Protein AF-0000000081784922 (afdb_homodimer)

Radius of gyration: 28.02 Å; Cα contacts (8 Å, |Δi|>4): 879; chains: 2; bounding box: 62×76×69 Å

pLDDT: mean 91.61, std 14.39, range [34.59, 98.8]

Organism: Acanthaster planci (NCBI:txid133434)

Sequence (658 aa):
MGIIDQVRMLHEEGLFSNVAILASLVKTASEQNSELLTGPEKYQLQVYYADALFEMQEYKSAEVIYRKALQVKKVLNKSKAKASQPPPPATSNDGLPSELNVRYRIYECNYHQKNYREAIAVLESIPAKQRKPKVNMALAKLYQRIGNERPAVTCFKEVLKQCPLALEAVLGLLSLGVKGTEVAALTINSLPNTNNLEWLTFWLKGHAYNASKDYAKAVSTFKSLESGSVLRENSIVLCCLAENHFLAGDLANAALVYKRVHSLDMLCLRGMDIYAYLLAHEKQKEELMSLASKLMAVTEQRAEPWIAMGYYYSNIPSRASRAVYFAQKMGIIDQVRMLHEEGLFSNVAILASLVKTASEQNSELLTGPEKYQLQVYYADALFEMQEYKSAEVIYRKALQVKKVLNKSKAKASQPPPPATSNDGLPSELNVRYRIYECNYHQKNYREAIAVLESIPAKQRKPKVNMALAKLYQRIGNERPAVTCFKEVLKQCPLALEAVLGLLSLGVKGTEVAALTINSLPNTNNLEWLTFWLKGHAYNASKDYAKAVSTFKSLESGSVLRENSIVLCCLAENHFLAGDLANAALVYKRVHSLDMLCLRGMDIYAYLLAHEKQKEELMSLASKLMAVTEQRAEPWIAMGYYYSNIPSRASRAVYFAQK

Structure (mmCIF, N/CA/C/O backbone):
data_AF-0000000081784922-model_v1
#
loop_
_entity.id
_entity.type
_entity.pdbx_description
1 polymer 'Anaphase-promoting complex subunit 7-like'
#
loop_
_atom_site.group_PDB
_atom_site.id
_atom_site.type_symbol
_atom_site.label_atom_id
_atom_site.label_alt_id
_atom_site.label_comp_id
_atom_site.label_asym_id
_atom_site.label_entity_id
_atom_site.label_seq_id
_atom_site.pdbx_PDB_ins_code
_atom_site.Cartn_x
_atom_site.Cartn_y
_atom_site.Cartn_z
_atom_site.occupancy
_atom_site.B_iso_or_equiv
_atom_site.auth_seq_id
_atom_site.auth_comp_id
_atom_site.auth_asym_id
_atom_site.auth_atom_id
_atom_site.pdbx_PDB_model_num
ATOM 1 N N . MET A 1 1 ? 8.468 11.248 28.074 1 73.01 1 MET A N 1
ATOM 2 C CA . MET A 1 1 ? 8.628 10.754 26.709 1 73.01 1 MET A CA 1
ATOM 3 C C . MET A 1 1 ? 9.03 11.882 25.765 1 73.01 1 MET A C 1
ATOM 5 O O . MET A 1 1 ? 8.453 12.97 25.811 1 73.01 1 MET A O 1
ATOM 9 N N . GLY A 1 2 ? 10.126 11.705 25.115 1 85.31 2 GLY A N 1
ATOM 10 C CA . GLY A 1 2 ? 10.604 12.726 24.197 1 85.31 2 GLY A CA 1
ATOM 11 C C . GLY A 1 2 ? 9.79 12.808 22.919 1 85.31 2 GLY A C 1
ATOM 12 O O . GLY A 1 2 ? 8.847 12.038 22.727 1 85.31 2 GLY A O 1
ATOM 13 N N . ILE A 1 3 ? 9.982 13.772 22.189 1 91.11 3 ILE A N 1
ATOM 14 C CA . ILE A 1 3 ? 9.215 14.037 20.977 1 91.11 3 ILE A CA 1
ATOM 15 C C . ILE A 1 3 ? 9.357 12.864 20.01 1 91.11 3 ILE A C 1
ATOM 17 O O . ILE A 1 3 ? 8.408 12.517 19.302 1 91.11 3 ILE A O 1
ATOM 21 N N . ILE A 1 4 ? 10.48 12.178 20.034 1 92.98 4 ILE A N 1
ATOM 22 C CA . ILE A 1 4 ? 10.721 11.058 19.131 1 92.98 4 ILE A CA 1
ATOM 23 C C . ILE A 1 4 ? 9.852 9.87 19.538 1 92.98 4 ILE A C 1
ATOM 25 O O . ILE A 1 4 ? 9.394 9.107 18.684 1 92.98 4 ILE A O 1
ATOM 29 N N . ASP A 1 5 ? 9.632 9.757 20.779 1 93.03 5 ASP A N 1
ATOM 30 C CA . ASP A 1 5 ? 8.759 8.693 21.264 1 93.03 5 ASP A CA 1
ATOM 31 C C . ASP A 1 5 ? 7.326 8.892 20.776 1 93.03 5 ASP A C 1
ATOM 33 O O . ASP A 1 5 ? 6.621 7.922 20.491 1 93.03 5 ASP A O 1
ATOM 37 N N . GLN A 1 6 ? 6.939 10.128 20.717 1 93.43 6 GLN A N 1
ATOM 38 C CA . GLN A 1 6 ? 5.603 10.438 20.221 1 93.43 6 GLN A CA 1
ATOM 39 C C . GLN A 1 6 ? 5.476 10.109 18.736 1 93.43 6 GLN A C 1
ATOM 41 O O . GLN A 1 6 ? 4.456 9.574 18.299 1 93.43 6 GLN A O 1
ATOM 46 N N . VAL A 1 7 ? 6.498 10.436 17.991 1 96.56 7 VAL A N 1
ATOM 47 C CA . VAL A 1 7 ? 6.518 10.118 16.567 1 96.56 7 VAL A CA 1
ATOM 48 C C . VAL A 1 7 ? 6.485 8.603 16.376 1 96.56 7 VAL A C 1
ATOM 50 O O . VAL A 1 7 ? 5.755 8.095 15.521 1 96.56 7 VAL A O 1
ATOM 53 N N . ARG A 1 8 ? 7.254 7.96 17.175 1 96.27 8 ARG A N 1
ATOM 54 C CA . ARG A 1 8 ? 7.314 6.503 17.117 1 96.27 8 ARG A CA 1
ATOM 55 C C . ARG A 1 8 ? 5.955 5.886 17.429 1 96.27 8 ARG A C 1
ATOM 57 O O . ARG A 1 8 ? 5.528 4.941 16.762 1 96.27 8 ARG A O 1
ATOM 64 N N . MET A 1 9 ? 5.337 6.423 18.393 1 95.95 9 MET A N 1
ATOM 65 C CA . MET A 1 9 ? 4.024 5.923 18.789 1 95.95 9 MET A CA 1
ATOM 66 C C . MET A 1 9 ? 3.018 6.075 17.653 1 95.95 9 MET A C 1
ATOM 68 O O . MET A 1 9 ? 2.258 5.15 17.363 1 95.95 9 MET A O 1
ATOM 72 N N . LEU A 1 10 ? 2.974 7.24 17.042 1 98.15 10 LEU A N 1
ATOM 73 C CA . LEU A 1 10 ? 2.085 7.478 15.91 1 98.15 10 LEU A CA 1
ATOM 74 C C . LEU A 1 10 ? 2.385 6.51 14.771 1 98.15 10 LEU A C 1
ATOM 76 O O . LEU A 1 10 ? 1.465 5.979 14.144 1 98.15 10 LEU A O 1
ATOM 80 N N . HIS A 1 11 ? 3.657 6.3 14.557 1 97.95 11 HIS A N 1
ATOM 81 C CA . HIS A 1 11 ? 4.095 5.386 13.509 1 97.95 11 HIS A CA 1
ATOM 82 C C . HIS A 1 11 ? 3.638 3.96 13.796 1 97.95 11 HIS A C 1
ATOM 84 O O . HIS A 1 11 ? 3.148 3.268 12.9 1 97.95 11 HIS A O 1
ATOM 90 N N . GLU A 1 12 ? 3.77 3.587 15.004 1 96.51 12 GLU A N 1
ATOM 91 C CA . GLU A 1 12 ? 3.4 2.237 15.418 1 96.51 12 GLU A CA 1
ATOM 92 C C . GLU A 1 12 ? 1.891 2.026 15.328 1 96.51 12 GLU A C 1
ATOM 94 O O . GLU A 1 12 ? 1.43 0.921 15.034 1 96.51 12 GLU A O 1
ATOM 99 N N . GLU A 1 13 ? 1.153 3.1 15.493 1 96.68 13 GLU A N 1
ATOM 100 C CA . GLU A 1 13 ? -0.304 3.018 15.449 1 96.68 13 GLU A CA 1
ATOM 101 C C . GLU A 1 13 ? -0.822 3.172 14.022 1 96.68 13 GLU A C 1
ATOM 103 O O . GLU A 1 13 ? -2.03 3.111 13.784 1 96.68 13 GLU A O 1
ATOM 108 N N . GLY A 1 14 ? 0.004 3.392 13.099 1 96.71 14 GLY A N 1
ATOM 109 C CA . GLY A 1 14 ? -0.378 3.482 11.698 1 96.71 14 GLY A CA 1
ATOM 110 C C . GLY A 1 14 ? -1.003 4.816 11.335 1 96.71 14 GLY A C 1
ATOM 111 O O . GLY A 1 14 ? -1.747 4.913 10.357 1 96.71 14 GLY A O 1
ATOM 112 N N . LEU A 1 15 ? -0.791 5.819 12.147 1 98.37 15 LEU A N 1
ATOM 113 C CA . LEU A 1 15 ? -1.325 7.151 11.886 1 98.37 15 LEU A CA 1
ATOM 114 C C . LEU A 1 15 ? -0.355 7.969 11.04 1 98.37 15 LEU A C 1
ATOM 116 O O . LEU A 1 15 ? 0.119 9.022 11.473 1 98.37 15 LEU A O 1
ATOM 120 N N . PHE A 1 16 ? -0.192 7.593 9.826 1 98.3 16 PHE A N 1
ATOM 121 C CA . PHE A 1 16 ? 0.905 8.056 8.984 1 98.3 16 PHE A CA 1
ATOM 122 C C . PHE A 1 16 ? 0.695 9.509 8.573 1 98.3 16 PHE A C 1
ATOM 124 O O . PHE A 1 16 ? 1.657 10.269 8.448 1 98.3 16 PHE A O 1
ATOM 131 N N . SER A 1 17 ? -0.504 9.908 8.344 1 97.7 17 SER A N 1
ATOM 132 C CA . SER A 1 17 ? -0.736 11.31 8.012 1 97.7 17 SER A CA 1
ATOM 133 C C . SER A 1 17 ? -0.348 12.223 9.17 1 97.7 17 SER A C 1
ATOM 135 O O . SER A 1 17 ? 0.156 13.328 8.955 1 97.7 17 SER A O 1
ATOM 137 N N . ASN A 1 18 ? -0.588 11.726 10.363 1 98.63 18 ASN A N 1
ATOM 138 C CA . ASN A 1 18 ? -0.173 12.465 11.551 1 98.63 18 ASN A CA 1
ATOM 139 C C . ASN A 1 18 ? 1.346 12.488 11.695 1 98.63 18 ASN A C 1
ATOM 141 O O . ASN A 1 18 ? 1.924 13.519 12.044 1 98.63 18 ASN A O 1
ATOM 145 N N . VAL A 1 19 ? 1.935 11.383 11.399 1 98.69 19 VAL A N 1
ATOM 146 C CA . VAL A 1 19 ? 3.391 11.295 11.444 1 98.69 19 VAL A CA 1
ATOM 147 C C . VAL A 1 19 ? 4 12.293 10.462 1 98.69 19 VAL A C 1
ATOM 149 O O . VAL A 1 19 ? 4.963 12.99 10.791 1 98.69 19 VAL A O 1
ATOM 152 N N . ALA A 1 20 ? 3.427 12.352 9.286 1 98.36 20 ALA A N 1
ATOM 153 C CA . ALA A 1 20 ? 3.968 13.219 8.243 1 98.36 20 ALA A CA 1
ATOM 154 C C . ALA A 1 20 ? 3.983 14.677 8.694 1 98.36 20 ALA A C 1
ATOM 156 O O . ALA A 1 20 ? 4.976 15.382 8.503 1 98.36 20 ALA A O 1
ATOM 157 N N . ILE A 1 21 ? 2.943 15.12 9.311 1 98.13 21 ILE A N 1
ATOM 158 C CA . ILE A 1 21 ? 2.855 16.504 9.762 1 98.13 21 ILE A CA 1
ATOM 159 C C . ILE A 1 21 ? 3.853 16.744 10.893 1 98.13 21 ILE A C 1
ATOM 161 O O . ILE A 1 21 ? 4.694 17.642 10.808 1 98.13 21 ILE A O 1
ATOM 165 N N . LEU A 1 22 ? 3.792 15.919 11.87 1 97.83 22 LEU A N 1
ATOM 166 C CA . LEU A 1 22 ? 4.611 16.117 13.061 1 97.83 22 LEU A CA 1
ATOM 167 C C . LEU A 1 22 ? 6.094 15.991 12.727 1 97.83 22 LEU A C 1
ATOM 169 O O . LEU A 1 22 ? 6.907 16.803 13.176 1 97.83 22 LEU A O 1
ATOM 173 N N . ALA A 1 23 ? 6.363 14.987 11.982 1 98.23 23 ALA A N 1
ATOM 174 C CA . ALA A 1 23 ? 7.766 14.738 11.664 1 98.23 23 ALA A CA 1
ATOM 175 C C . ALA A 1 23 ? 8.346 15.869 10.819 1 98.23 23 ALA A C 1
ATOM 177 O O . ALA A 1 23 ? 9.519 16.221 10.964 1 98.23 23 ALA A O 1
ATOM 178 N N . SER A 1 24 ? 7.585 16.395 9.945 1 97.56 24 SER A N 1
ATOM 179 C CA . SER A 1 24 ? 8.035 17.531 9.147 1 97.56 24 SER A CA 1
ATOM 180 C C . SER A 1 24 ? 8.373 18.727 10.03 1 97.56 24 SER A C 1
ATOM 182 O O . SER A 1 24 ? 9.406 19.373 9.842 1 97.56 24 SER A O 1
ATOM 184 N N . LEU A 1 25 ? 7.57 19.007 10.964 1 97.36 25 LEU A N 1
ATOM 185 C CA . LEU A 1 25 ? 7.774 20.129 11.874 1 97.36 25 LEU A CA 1
ATOM 186 C C . LEU A 1 25 ? 8.985 19.889 12.769 1 97.36 25 LEU A C 1
ATOM 188 O O . LEU A 1 25 ? 9.829 20.775 12.929 1 97.36 25 LEU A O 1
ATOM 192 N N . VAL A 1 26 ? 9.066 18.711 13.269 1 96.79 26 VAL A N 1
ATOM 193 C CA . VAL A 1 26 ? 10.152 18.368 14.181 1 96.79 26 VAL A CA 1
ATOM 194 C C . VAL A 1 26 ? 11.48 18.365 13.426 1 96.79 26 VAL A C 1
ATOM 196 O O . VAL A 1 26 ? 12.515 18.746 13.977 1 96.79 26 VAL A O 1
ATOM 199 N N . LYS A 1 27 ? 11.408 17.871 12.248 1 96.75 27 LYS A N 1
ATOM 200 C CA . LYS A 1 27 ? 12.616 17.883 11.428 1 96.75 27 LYS A CA 1
ATOM 201 C C . LYS A 1 27 ? 13.169 19.298 11.284 1 96.75 27 LYS A C 1
ATOM 203 O O . LYS A 1 27 ? 14.362 19.528 11.491 1 96.75 27 LYS A O 1
ATOM 208 N N . THR A 1 28 ? 12.325 20.236 10.925 1 96.49 28 THR A N 1
ATOM 209 C CA . THR A 1 28 ? 12.733 21.629 10.784 1 96.49 28 THR A CA 1
ATOM 210 C C . THR A 1 28 ? 13.243 22.18 12.112 1 96.49 28 THR A C 1
ATOM 212 O O . THR A 1 28 ? 14.278 22.849 12.156 1 96.49 28 THR A O 1
ATOM 215 N N . ALA A 1 29 ? 12.53 21.87 13.164 1 95.46 29 ALA A N 1
ATOM 216 C CA . ALA A 1 29 ? 12.933 22.326 14.491 1 95.46 29 ALA A CA 1
ATOM 217 C C . ALA A 1 29 ? 14.323 21.809 14.85 1 95.46 29 ALA A C 1
ATOM 219 O O . ALA A 1 29 ? 15.131 22.535 15.435 1 95.46 29 ALA A O 1
ATOM 220 N N . SER A 1 30 ? 14.583 20.562 14.526 1 94.75 30 SER A N 1
ATOM 221 C CA . SER A 1 30 ? 15.856 19.931 14.858 1 94.75 30 SER A CA 1
ATOM 222 C C . SER A 1 30 ? 16.997 20.52 14.035 1 94.75 30 SER A C 1
ATOM 224 O O . SER A 1 30 ? 18.147 20.533 14.478 1 94.75 30 SER A O 1
ATOM 226 N N . GLU A 1 31 ? 16.7 20.941 12.878 1 93.9 31 GLU A N 1
ATOM 227 C CA . GLU A 1 31 ? 17.71 21.562 12.026 1 93.9 31 GLU A CA 1
ATOM 228 C C . GLU A 1 31 ? 18.088 22.948 12.538 1 93.9 31 GLU A C 1
ATOM 230 O O . GLU A 1 31 ? 19.226 23.39 12.368 1 93.9 31 GLU A O 1
ATOM 235 N N . GLN A 1 32 ? 17.106 23.616 13.151 1 92.41 32 GLN A N 1
ATOM 236 C CA . GLN A 1 32 ? 17.332 24.96 13.673 1 92.41 32 GLN A CA 1
ATOM 23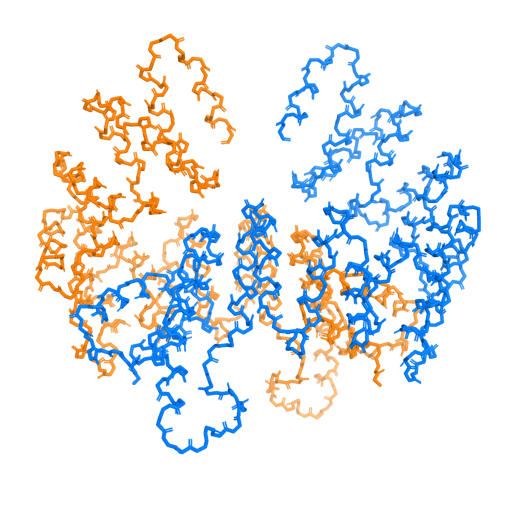7 C C . GLN A 1 32 ? 17.891 24.912 15.092 1 92.41 32 GLN A C 1
ATOM 239 O O . GLN A 1 32 ? 18.524 25.866 15.549 1 92.41 32 GLN A O 1
ATOM 244 N N . ASN A 1 33 ? 17.599 23.808 15.749 1 90.64 33 ASN A N 1
ATOM 245 C CA . ASN A 1 33 ? 18.118 23.537 17.085 1 90.64 33 ASN A CA 1
ATOM 246 C C . ASN A 1 33 ? 18.839 22.194 17.145 1 90.64 33 ASN A C 1
ATOM 248 O O . ASN A 1 33 ? 18.225 21.169 17.448 1 90.64 33 ASN A O 1
ATOM 252 N N . SER A 1 34 ? 20.142 22.178 17.091 1 88.53 34 SER A N 1
ATOM 253 C CA . SER A 1 34 ? 20.949 20.971 16.939 1 88.53 34 SER A CA 1
ATOM 254 C C . SER A 1 34 ? 20.878 20.098 18.188 1 88.53 34 SER A C 1
ATOM 256 O O . SER A 1 34 ? 21.19 18.907 18.137 1 88.53 34 SER A O 1
ATOM 258 N N . GLU A 1 35 ? 20.445 20.662 19.259 1 90.54 35 GLU A N 1
ATOM 259 C CA . GLU A 1 35 ? 20.443 19.913 20.513 1 90.54 35 GLU A CA 1
ATOM 260 C C . GLU A 1 35 ? 19.101 19.224 20.743 1 90.54 35 GLU A C 1
ATOM 262 O O . GLU A 1 35 ? 18.962 18.416 21.663 1 90.54 35 GLU A O 1
ATOM 267 N N . LEU A 1 36 ? 18.225 19.494 19.878 1 91.75 36 LEU A N 1
ATOM 268 C CA . LEU A 1 36 ? 16.88 18.965 20.076 1 91.75 36 LEU A CA 1
ATOM 269 C C . LEU A 1 36 ? 16.874 17.443 19.975 1 91.75 36 LEU A C 1
ATOM 271 O O . LEU A 1 36 ? 16.207 16.768 20.762 1 91.75 36 LEU A O 1
ATOM 275 N N . LEU A 1 37 ? 17.623 16.936 18.962 1 94.6 37 LEU A N 1
ATOM 276 C CA . LEU A 1 37 ? 17.646 15.495 18.738 1 94.6 37 LEU A CA 1
ATOM 277 C C . LEU A 1 37 ? 19.079 14.982 18.646 1 94.6 37 LEU A C 1
ATOM 279 O O . LEU A 1 37 ? 19.952 15.66 18.098 1 94.6 37 LEU A O 1
ATOM 283 N N . THR A 1 38 ? 19.246 13.817 19.159 1 93.99 38 THR A N 1
ATOM 284 C CA . THR A 1 38 ? 20.53 13.145 18.991 1 93.99 38 THR A CA 1
ATOM 285 C C . THR A 1 38 ? 20.658 12.567 17.585 1 93.99 38 THR A C 1
ATOM 287 O O . THR A 1 38 ? 19.682 12.529 16.832 1 93.99 38 THR A O 1
ATOM 290 N N . GLY A 1 39 ? 21.826 12.171 17.225 1 93.56 39 GLY A N 1
ATOM 291 C CA . GLY A 1 39 ? 22.074 11.563 15.927 1 93.56 39 GLY A CA 1
ATOM 292 C C . GLY A 1 39 ? 21.136 10.412 15.619 1 93.56 39 GLY A C 1
ATOM 293 O O . GLY A 1 39 ? 20.41 10.445 14.623 1 93.56 39 GLY A O 1
ATOM 294 N N . PRO A 1 40 ? 21.123 9.436 16.534 1 94.98 40 PRO A N 1
ATOM 295 C CA . PRO A 1 40 ? 20.22 8.301 16.33 1 94.98 40 PRO A CA 1
ATOM 296 C C . PRO A 1 40 ? 18.754 8.72 16.246 1 94.98 40 PRO A C 1
ATOM 298 O O . PRO A 1 40 ? 17.988 8.146 15.468 1 94.98 40 PRO A O 1
ATOM 301 N N . GLU A 1 41 ? 18.397 9.72 16.965 1 95.87 41 GLU A N 1
ATOM 302 C CA . GLU A 1 41 ? 17.017 10.197 16.942 1 95.87 41 GLU A CA 1
ATOM 303 C C . GLU A 1 41 ? 16.689 10.874 15.615 1 95.87 41 GLU A C 1
ATOM 305 O O . GLU A 1 41 ? 15.566 10.765 15.117 1 95.87 41 GLU A O 1
ATOM 310 N N . LYS A 1 42 ? 17.632 11.572 15.116 1 96.67 42 LYS A N 1
ATOM 311 C CA . LYS A 1 42 ? 17.447 12.2 13.811 1 96.67 42 LYS A CA 1
ATOM 312 C C . LYS A 1 42 ? 17.231 11.152 12.722 1 96.67 42 LYS A C 1
ATOM 314 O O . LYS A 1 42 ? 16.363 11.312 11.862 1 96.67 42 LYS A O 1
ATOM 319 N N . TYR A 1 43 ? 18.035 10.085 12.864 1 97.4 43 TYR A N 1
ATOM 320 C CA . TYR A 1 43 ? 17.89 8.98 11.923 1 97.4 43 TYR A CA 1
ATOM 321 C C . TYR A 1 43 ? 16.503 8.356 12.024 1 97.4 43 TYR A C 1
ATOM 323 O O . TYR A 1 43 ? 15.827 8.164 11.011 1 97.4 43 TYR A O 1
ATOM 331 N N . GLN A 1 44 ? 16.035 8.169 13.164 1 97.73 44 GLN A N 1
ATOM 332 C CA . GLN A 1 44 ? 14.721 7.584 13.406 1 97.73 44 GLN A CA 1
ATOM 333 C C . GLN A 1 44 ? 13.611 8.486 12.872 1 97.73 44 GLN A C 1
ATOM 335 O O . GLN A 1 44 ? 12.678 8.012 12.222 1 97.73 44 GLN A O 1
ATOM 340 N N . LEU A 1 45 ? 13.743 9.701 13.139 1 98.12 45 LEU A N 1
ATOM 341 C CA . LEU A 1 45 ? 12.744 10.671 12.707 1 98.12 45 LEU A CA 1
ATOM 342 C C . LEU A 1 45 ? 12.606 10.67 11.188 1 98.12 45 LEU A C 1
ATOM 344 O O . LEU A 1 45 ? 11.491 10.648 10.662 1 98.12 45 LEU A O 1
ATOM 348 N N . GLN A 1 46 ? 13.709 10.681 10.515 1 98.43 46 GLN A N 1
ATOM 349 C CA . GLN A 1 46 ? 13.696 10.741 9.057 1 98.43 46 GLN A CA 1
ATOM 350 C C . GLN A 1 46 ? 13.103 9.468 8.46 1 98.43 46 GLN A C 1
ATOM 352 O O . GLN A 1 46 ? 12.365 9.524 7.474 1 98.43 46 GLN A O 1
ATOM 357 N N . VAL A 1 47 ? 13.381 8.347 9.093 1 98.74 47 VAL A N 1
ATOM 358 C CA . VAL A 1 47 ? 12.847 7.087 8.587 1 98.74 47 VAL A CA 1
ATOM 359 C C . VAL A 1 47 ? 11.332 7.052 8.782 1 98.74 47 VAL A C 1
ATOM 361 O O . VAL A 1 47 ? 10.59 6.691 7.866 1 98.74 47 VAL A O 1
ATOM 364 N N . TYR A 1 48 ? 10.857 7.431 9.965 1 98.62 48 TYR A N 1
ATOM 365 C CA . TYR A 1 48 ? 9.421 7.448 10.22 1 98.62 48 TYR A CA 1
ATOM 366 C C . TYR A 1 48 ? 8.717 8.445 9.307 1 98.62 48 TYR A C 1
ATOM 368 O O . TYR A 1 48 ? 7.612 8.183 8.826 1 98.62 48 TYR A O 1
ATOM 376 N N . TYR A 1 49 ? 9.387 9.527 9.099 1 98.66 49 TYR A N 1
ATOM 377 C CA . TYR A 1 49 ? 8.844 10.527 8.186 1 98.66 49 TYR A CA 1
ATOM 378 C C . TYR A 1 49 ? 8.721 9.967 6.774 1 98.66 49 TYR A C 1
ATOM 380 O O . TYR A 1 49 ? 7.668 10.083 6.143 1 98.66 49 TYR A O 1
ATOM 388 N N . ALA A 1 50 ? 9.732 9.345 6.295 1 98.8 50 ALA A N 1
ATOM 389 C CA . ALA A 1 50 ? 9.742 8.755 4.959 1 98.8 50 ALA A CA 1
ATOM 390 C C . ALA A 1 50 ? 8.705 7.642 4.843 1 98.8 50 ALA A C 1
ATOM 392 O O . ALA A 1 50 ? 8.035 7.513 3.815 1 98.8 50 ALA A O 1
ATOM 393 N N . ASP A 1 51 ? 8.589 6.862 5.896 1 98.67 51 ASP A N 1
ATOM 394 C CA . ASP A 1 51 ? 7.563 5.824 5.917 1 98.67 51 ASP A CA 1
ATOM 395 C C . ASP A 1 51 ? 6.172 6.423 5.727 1 98.67 51 ASP A C 1
ATOM 397 O O . ASP A 1 51 ? 5.351 5.876 4.986 1 98.67 51 ASP A O 1
ATOM 401 N N . ALA A 1 52 ? 5.96 7.463 6.429 1 98.6 52 ALA A N 1
ATOM 402 C CA . ALA A 1 52 ? 4.66 8.123 6.343 1 98.6 52 ALA A CA 1
ATOM 403 C C . ALA A 1 52 ? 4.393 8.624 4.926 1 98.6 52 ALA A C 1
ATOM 405 O O . ALA A 1 52 ? 3.303 8.423 4.385 1 98.6 52 ALA A O 1
ATOM 406 N N . LEU A 1 53 ? 5.372 9.224 4.34 1 97.96 53 LEU A N 1
ATOM 407 C CA . LEU A 1 53 ? 5.243 9.725 2.976 1 97.96 53 LEU A CA 1
ATOM 408 C C . LEU A 1 53 ? 4.981 8.583 2 1 97.96 53 LEU A C 1
ATOM 410 O O . LEU A 1 53 ? 4.145 8.708 1.102 1 97.96 53 LEU A O 1
ATOM 414 N N . PHE A 1 54 ? 5.616 7.49 2.217 1 98.11 54 PHE A N 1
ATOM 415 C CA . PHE A 1 54 ? 5.444 6.32 1.363 1 98.11 54 PHE A CA 1
ATOM 416 C C . PHE A 1 54 ? 4.015 5.797 1.441 1 98.11 54 PHE A C 1
ATOM 418 O O . PHE A 1 54 ? 3.401 5.498 0.415 1 98.11 54 PHE A O 1
ATOM 425 N N . GLU A 1 55 ? 3.534 5.699 2.674 1 96.23 55 GLU A N 1
ATOM 426 C CA . GLU A 1 55 ? 2.187 5.172 2.876 1 96.23 55 GLU A CA 1
ATOM 427 C C . GLU A 1 55 ? 1.135 6.106 2.285 1 96.23 55 GLU A C 1
ATOM 429 O O . GLU A 1 55 ? 0.047 5.665 1.91 1 96.23 55 GLU A O 1
ATOM 434 N N . MET A 1 56 ? 1.486 7.332 2.209 1 94.69 56 MET A N 1
ATOM 435 C CA . MET A 1 56 ? 0.592 8.313 1.6 1 94.69 56 MET A CA 1
ATOM 436 C C . MET A 1 56 ? 0.821 8.398 0.095 1 94.69 56 MET A C 1
ATOM 438 O O . MET A 1 56 ? 0.295 9.294 -0.568 1 94.69 56 MET A O 1
ATOM 442 N N . GLN A 1 57 ? 1.706 7.581 -0.468 1 93.7 57 GLN A N 1
ATOM 443 C CA . GLN A 1 57 ? 1.975 7.398 -1.89 1 93.7 57 GLN A CA 1
ATOM 444 C C . GLN A 1 57 ? 2.743 8.585 -2.463 1 93.7 57 GLN A C 1
ATOM 446 O O . GLN A 1 57 ? 2.583 8.927 -3.636 1 93.7 57 GLN A O 1
ATOM 451 N N . GLU A 1 58 ? 3.413 9.323 -1.592 1 95.8 58 GLU A N 1
ATOM 452 C CA . GLU A 1 58 ? 4.361 10.344 -2.028 1 95.8 58 GLU A CA 1
ATOM 453 C C . GLU A 1 58 ? 5.766 9.766 -2.177 1 95.8 58 GLU A C 1
ATOM 455 O O . GLU A 1 58 ? 6.673 10.125 -1.424 1 95.8 58 GLU A O 1
ATOM 460 N N . TYR A 1 59 ? 5.926 9.033 -3.246 1 97.42 59 TYR A N 1
ATOM 461 C CA . TYR A 1 59 ? 7.094 8.172 -3.397 1 97.42 59 TYR A CA 1
ATOM 462 C C . TYR A 1 59 ? 8.351 8.996 -3.649 1 97.42 59 TYR A C 1
ATOM 464 O O . TYR A 1 59 ? 9.428 8.665 -3.149 1 97.42 59 TYR A O 1
ATOM 472 N N . LYS A 1 60 ? 8.246 10.039 -4.368 1 97.37 60 LYS A N 1
ATOM 473 C CA . LYS A 1 60 ? 9.418 10.857 -4.663 1 97.37 60 LYS A CA 1
ATOM 474 C C . LYS A 1 60 ? 9.953 11.528 -3.401 1 97.37 60 LYS A C 1
ATOM 476 O O . LYS A 1 60 ? 11.159 11.508 -3.145 1 97.37 60 LYS A O 1
ATOM 481 N N . SER A 1 61 ? 9.031 12.087 -2.687 1 97.23 61 SER A N 1
ATOM 482 C CA . SER A 1 61 ? 9.419 12.716 -1.429 1 97.23 61 SER A CA 1
ATOM 483 C C . SER A 1 61 ? 10.004 11.695 -0.459 1 97.23 61 SER A C 1
ATOM 485 O O . SER A 1 61 ? 10.999 11.97 0.215 1 97.23 61 SER A O 1
ATOM 487 N N . ALA A 1 62 ? 9.336 10.54 -0.395 1 98.49 62 ALA A N 1
ATOM 488 C CA . ALA A 1 62 ? 9.813 9.479 0.489 1 98.49 62 ALA A CA 1
ATOM 489 C C . ALA A 1 62 ? 11.238 9.067 0.132 1 98.49 62 ALA A C 1
ATOM 491 O O . ALA A 1 62 ? 12.088 8.923 1.013 1 98.49 62 ALA A O 1
ATOM 492 N N . GLU A 1 63 ? 11.516 8.883 -1.108 1 98.37 63 GLU A N 1
ATOM 493 C CA . GLU A 1 63 ? 12.833 8.47 -1.582 1 98.37 63 GLU A CA 1
ATOM 494 C C . GLU A 1 63 ? 13.914 9.449 -1.131 1 98.37 63 GLU A C 1
ATOM 496 O O . GLU A 1 63 ? 14.964 9.037 -0.636 1 98.37 63 GLU A O 1
ATOM 501 N N . VAL A 1 64 ? 13.628 10.71 -1.307 1 97.95 64 VAL A N 1
ATOM 502 C CA . VAL A 1 64 ? 14.589 11.754 -0.966 1 97.95 64 VAL A CA 1
ATOM 503 C C . VAL A 1 64 ? 14.882 11.716 0.532 1 97.95 64 VAL A C 1
ATOM 505 O O . VAL A 1 64 ? 16.041 11.8 0.946 1 97.95 64 VAL A O 1
ATOM 508 N N . ILE A 1 65 ? 13.842 11.539 1.332 1 98.6 65 ILE A N 1
ATOM 509 C CA . ILE A 1 65 ? 14.004 11.568 2.781 1 98.6 65 ILE A CA 1
ATOM 510 C C . ILE A 1 65 ? 14.72 10.301 3.245 1 98.6 65 ILE A C 1
ATOM 512 O O . ILE A 1 65 ? 15.52 10.341 4.183 1 98.6 65 ILE A O 1
ATOM 516 N N . TYR A 1 66 ? 14.395 9.125 2.62 1 98.76 66 TYR A N 1
ATOM 517 C CA . TYR A 1 66 ? 15.123 7.903 2.942 1 98.76 66 TYR A CA 1
ATOM 518 C C . TYR A 1 66 ? 16.615 8.072 2.683 1 98.76 66 TYR A C 1
ATOM 520 O O . TYR A 1 66 ? 17.444 7.632 3.483 1 98.76 66 TYR A O 1
ATOM 528 N N . ARG A 1 67 ? 16.956 8.661 1.599 1 98.41 67 ARG A N 1
ATOM 529 C CA . ARG A 1 67 ? 18.358 8.86 1.247 1 98.41 67 ARG A CA 1
ATOM 530 C C . ARG A 1 67 ? 19.05 9.776 2.251 1 98.41 67 ARG A C 1
ATOM 532 O O . ARG A 1 67 ? 20.2 9.538 2.626 1 98.41 67 ARG A O 1
ATOM 539 N N . LYS A 1 68 ? 18.357 10.788 2.622 1 97.94 68 LYS A N 1
ATOM 540 C CA . LYS A 1 68 ? 18.904 11.667 3.651 1 97.94 68 LYS A CA 1
ATOM 541 C C . LYS A 1 68 ? 19.126 10.911 4.958 1 97.94 68 LYS A C 1
ATOM 543 O O . LYS A 1 68 ? 20.112 11.149 5.659 1 97.94 68 LYS A O 1
ATOM 548 N N . ALA A 1 69 ? 18.168 10.044 5.268 1 98.26 69 ALA A N 1
ATOM 549 C CA . ALA A 1 69 ? 18.299 9.229 6.473 1 98.26 69 ALA A CA 1
ATOM 550 C C . ALA A 1 69 ? 19.552 8.36 6.415 1 98.26 69 ALA A C 1
ATOM 552 O O . ALA A 1 69 ? 20.265 8.221 7.411 1 98.26 69 ALA A O 1
ATOM 553 N N . LEU A 1 70 ? 19.821 7.785 5.285 1 97.51 70 LEU A N 1
ATOM 554 C CA . LEU A 1 70 ? 20.994 6.933 5.122 1 97.51 70 LEU A CA 1
ATOM 555 C C . LEU A 1 70 ? 22.278 7.736 5.294 1 97.51 70 LEU A C 1
ATOM 557 O O . LEU A 1 70 ? 23.277 7.218 5.798 1 97.51 70 LEU A O 1
ATOM 561 N N . GLN A 1 71 ? 22.233 8.996 4.828 1 97.21 71 GLN A N 1
ATOM 562 C CA . GLN A 1 71 ? 23.386 9.87 5.012 1 97.21 71 GLN A CA 1
ATOM 563 C C . GLN A 1 71 ? 23.659 10.117 6.494 1 97.21 71 GLN A C 1
ATOM 565 O O . GLN A 1 71 ? 24.813 10.116 6.926 1 97.21 71 GLN A O 1
ATOM 570 N N . VAL A 1 72 ? 22.643 10.306 7.242 1 95.83 72 VAL A N 1
ATOM 571 C CA . VAL A 1 72 ? 22.772 10.502 8.682 1 95.83 72 VAL A CA 1
ATOM 572 C C . VAL A 1 72 ? 23.351 9.244 9.325 1 95.83 72 VAL A C 1
ATOM 574 O O . VAL A 1 72 ? 24.233 9.327 10.184 1 95.83 72 VAL A O 1
ATOM 577 N N . LYS A 1 73 ? 22.848 8.111 8.925 1 94.76 73 LYS A N 1
ATOM 578 C CA . LYS A 1 73 ? 23.293 6.832 9.472 1 94.76 73 LYS A CA 1
ATOM 579 C C . LYS A 1 73 ? 24.771 6.591 9.175 1 94.76 73 LYS A C 1
ATOM 581 O O . LYS A 1 73 ? 25.496 6.047 10.009 1 94.76 73 LYS A O 1
ATOM 586 N N . LYS A 1 74 ? 25.175 6.959 8.04 1 94.36 74 LYS A N 1
ATOM 587 C CA . LYS A 1 74 ? 26.572 6.807 7.646 1 94.36 74 LYS A CA 1
ATOM 588 C C . LYS A 1 74 ? 27.493 7.601 8.568 1 94.36 74 LYS A C 1
ATOM 590 O O . LYS A 1 74 ? 28.555 7.114 8.962 1 94.36 74 LYS A O 1
ATOM 595 N N . VAL A 1 75 ? 27.099 8.762 8.863 1 93.51 75 VAL A N 1
ATOM 596 C CA . VAL A 1 75 ? 27.875 9.628 9.744 1 93.51 75 VAL A CA 1
ATOM 597 C C . VAL A 1 75 ? 27.938 9.02 11.143 1 93.51 75 VAL A C 1
ATOM 599 O O . VAL A 1 75 ? 28.981 9.065 11.8 1 93.51 75 VAL A O 1
ATOM 602 N N . LEU A 1 76 ? 26.86 8.469 11.597 1 91.51 76 LEU A N 1
ATOM 603 C CA . LEU A 1 76 ? 26.799 7.83 12.907 1 91.51 76 LEU A CA 1
ATOM 604 C C . LEU A 1 76 ? 27.758 6.646 12.98 1 91.51 76 LEU A C 1
ATOM 606 O O . LEU A 1 76 ? 28.419 6.44 14 1 91.51 76 LEU A O 1
ATOM 610 N N . ASN A 1 77 ? 27.784 5.885 11.966 1 89.06 77 ASN A N 1
ATOM 611 C CA . ASN A 1 77 ? 28.641 4.705 11.929 1 89.06 77 ASN A CA 1
ATOM 612 C C . ASN A 1 77 ? 30.118 5.085 11.898 1 89.06 77 ASN A C 1
ATOM 614 O O . ASN A 1 77 ? 30.953 4.397 12.489 1 89.06 77 ASN A O 1
ATOM 618 N N . LYS A 1 78 ? 30.48 6.136 11.247 1 89.07 78 LYS A N 1
ATOM 619 C CA . LYS A 1 78 ? 31.859 6.61 11.186 1 89.07 78 LYS A CA 1
ATOM 620 C C . LYS A 1 78 ? 32.327 7.116 12.548 1 89.07 78 LYS A C 1
ATOM 622 O O . LYS A 1 78 ? 33.476 6.897 12.936 1 89.07 78 LYS A O 1
ATOM 627 N N . SER A 1 79 ? 31.48 7.767 13.191 1 84.74 79 SER A N 1
ATOM 628 C CA . SER A 1 79 ? 31.817 8.3 14.507 1 84.74 79 SER A CA 1
ATOM 629 C C . SER A 1 79 ? 32.022 7.179 15.521 1 84.74 79 SER A C 1
ATOM 631 O O . SER A 1 79 ? 32.854 7.296 16.423 1 84.74 79 SER A O 1
ATOM 633 N N . LYS A 1 80 ? 31.271 6.143 15.492 1 75.54 80 LYS A N 1
ATOM 634 C CA . LYS A 1 80 ? 31.409 4.994 16.382 1 75.54 80 LYS A CA 1
ATOM 635 C C . LYS A 1 80 ? 32.719 4.254 16.126 1 75.54 80 LYS A C 1
ATOM 637 O O . LYS A 1 80 ? 33.365 3.783 17.064 1 75.54 80 LYS A O 1
ATOM 642 N N . ALA A 1 81 ? 33.077 4.157 14.833 1 72.07 81 ALA A N 1
ATOM 643 C CA . ALA A 1 81 ? 34.304 3.458 14.459 1 72.07 81 ALA A CA 1
ATOM 644 C C . ALA A 1 81 ? 35.536 4.198 14.974 1 72.07 81 ALA A C 1
ATOM 646 O O . ALA A 1 81 ? 36.541 3.574 15.324 1 72.07 81 ALA A O 1
ATOM 647 N N . LYS A 1 82 ? 35.623 5.403 14.994 1 65.71 82 LYS A N 1
ATOM 648 C CA . LYS A 1 82 ? 36.737 6.192 15.512 1 65.71 82 LYS A CA 1
ATOM 649 C C . LYS A 1 82 ? 36.804 6.114 17.035 1 65.71 82 LYS A C 1
ATOM 651 O O . LYS A 1 82 ? 37.88 6.245 17.621 1 65.71 82 LYS A O 1
ATOM 656 N N . ALA A 1 83 ? 35.607 6.067 17.551 1 66.24 83 ALA A N 1
ATOM 657 C CA . ALA A 1 83 ? 35.618 5.921 19.004 1 66.24 83 ALA A CA 1
ATOM 658 C C . ALA A 1 83 ? 36.108 4.535 19.413 1 66.24 83 ALA A C 1
ATOM 660 O O . ALA A 1 83 ? 35.914 3.561 18.682 1 66.24 83 ALA A O 1
ATOM 661 N N . SER A 1 84 ? 37.358 4.348 19.928 1 53.59 84 SER A N 1
ATOM 662 C CA . SER A 1 84 ? 38.293 3.278 20.26 1 53.59 84 SER A CA 1
ATOM 663 C C . SER A 1 84 ? 37.559 1.971 20.544 1 53.59 84 SER A C 1
ATOM 665 O O . SER A 1 84 ? 38.188 0.948 20.825 1 53.59 84 SER A O 1
ATOM 667 N N . GLN A 1 85 ? 36.382 1.913 21.307 1 47.97 85 GLN A N 1
ATOM 668 C CA . GLN A 1 85 ? 36.026 0.594 21.819 1 47.97 85 GLN A CA 1
ATOM 669 C C . GLN A 1 85 ? 35.548 -0.321 20.696 1 47.97 85 GLN A C 1
ATOM 671 O O . GLN A 1 85 ? 35.004 0.149 19.694 1 47.97 85 GLN A O 1
ATOM 676 N N . PRO A 1 86 ? 36.049 -1.496 20.587 1 47.92 86 PRO A N 1
ATOM 677 C CA . PRO A 1 86 ? 35.647 -2.463 19.563 1 47.92 86 PRO A CA 1
ATOM 678 C C . PRO A 1 86 ? 34.15 -2.42 19.265 1 47.92 86 PRO A C 1
ATOM 680 O O . PRO A 1 86 ? 33.333 -2.405 20.189 1 47.92 86 PRO A O 1
ATOM 683 N N . PRO A 1 87 ? 33.779 -1.768 18.269 1 47.44 87 PRO A N 1
ATOM 684 C CA . PRO A 1 87 ? 32.338 -1.682 18.024 1 47.44 87 PRO A CA 1
ATOM 685 C C . PRO A 1 87 ? 31.609 -2.99 18.326 1 47.44 87 PRO A C 1
ATOM 687 O O . PRO A 1 87 ? 32.137 -4.072 18.058 1 47.44 87 PRO A O 1
ATOM 690 N N . PRO A 1 88 ? 30.986 -3.155 19.515 1 44.5 88 PRO A N 1
ATOM 691 C CA . PRO A 1 88 ? 30.268 -4.423 19.67 1 44.5 88 PRO A CA 1
ATOM 692 C C . PRO A 1 88 ? 29.761 -4.98 18.342 1 44.5 88 PRO A C 1
ATOM 694 O O . PRO A 1 88 ? 29.571 -4.225 17.384 1 44.5 88 PRO A O 1
ATOM 697 N N . PRO A 1 89 ? 30.082 -6.191 18.09 1 39.83 89 PRO A N 1
ATOM 698 C CA . PRO A 1 89 ? 29.616 -6.807 16.845 1 39.83 89 PRO A CA 1
ATOM 699 C C . PRO A 1 89 ? 28.299 -6.214 16.351 1 39.83 89 PRO A C 1
ATOM 701 O O . PRO A 1 89 ? 27.493 -5.736 17.153 1 39.83 89 PRO A O 1
ATOM 704 N N . ALA A 1 90 ? 28.15 -5.809 15.123 1 40.69 90 ALA A N 1
ATOM 705 C CA . ALA A 1 90 ? 26.976 -5.344 14.39 1 40.69 90 ALA A CA 1
ATOM 706 C C . ALA A 1 90 ? 25.7 -5.974 14.941 1 40.69 90 ALA A C 1
ATOM 708 O O . ALA A 1 90 ? 25.039 -6.757 14.254 1 40.69 90 ALA A O 1
ATOM 709 N N . THR A 1 91 ? 25.749 -6.651 16.09 1 41.75 91 THR A N 1
ATOM 710 C CA . THR A 1 91 ? 24.414 -7.097 16.474 1 41.75 91 THR A CA 1
ATOM 711 C C . THR A 1 91 ? 23.464 -5.91 16.601 1 41.75 91 THR A C 1
ATOM 713 O O . THR A 1 91 ? 23.495 -5.187 17.6 1 41.75 91 THR A O 1
ATOM 716 N N . SER A 1 92 ? 23.244 -5.016 15.635 1 45.48 92 SER A N 1
ATOM 717 C CA . SER A 1 92 ? 22.566 -3.817 15.155 1 45.48 92 SER A CA 1
ATOM 718 C C . SER A 1 92 ? 21.187 -3.671 15.788 1 45.48 92 SER A C 1
ATOM 720 O O . SER A 1 92 ? 20.301 -3.029 15.219 1 45.48 92 SER A O 1
ATOM 722 N N . ASN A 1 93 ? 20.743 -4.452 16.603 1 51.72 93 ASN A N 1
ATOM 723 C CA . ASN A 1 93 ? 19.376 -4.186 17.039 1 51.72 93 ASN A CA 1
ATOM 724 C C . ASN A 1 93 ? 19.3 -2.94 17.918 1 51.72 93 ASN A C 1
ATOM 726 O O . ASN A 1 93 ? 19.14 -3.043 19.135 1 51.72 93 ASN A O 1
ATOM 730 N N . ASP A 1 94 ? 20.07 -1.92 17.771 1 65.8 94 ASP A N 1
ATOM 731 C CA . ASP A 1 94 ? 20.001 -0.722 18.602 1 65.8 94 ASP A CA 1
ATOM 732 C C . ASP A 1 94 ? 18.588 -0.144 18.617 1 65.8 94 ASP A C 1
ATOM 734 O O . ASP A 1 94 ? 18.37 0.967 19.106 1 65.8 94 ASP A O 1
ATOM 738 N N . GLY A 1 95 ? 17.644 -0.967 18.225 1 82.22 95 GLY A N 1
ATOM 739 C CA . GLY A 1 95 ? 16.274 -0.478 18.254 1 82.22 95 GLY A CA 1
ATOM 740 C C . GLY A 1 95 ? 15.97 0.511 17.145 1 82.22 95 GLY A C 1
ATOM 741 O O . GLY A 1 95 ? 14.851 1.019 17.049 1 82.22 95 GLY A O 1
ATOM 742 N N . LEU A 1 96 ? 17.07 0.77 16.371 1 90.12 96 LEU A N 1
ATOM 743 C CA . LEU A 1 96 ? 16.925 1.692 15.249 1 90.12 96 LEU A CA 1
ATOM 744 C C . LEU A 1 96 ? 16.392 0.968 14.017 1 90.12 96 LEU A C 1
ATOM 746 O O . LEU A 1 96 ? 16.567 -0.244 13.88 1 90.12 96 LEU A O 1
ATOM 750 N N . PRO A 1 97 ? 15.719 1.737 13.201 1 93.49 97 PRO A N 1
ATOM 751 C CA . PRO A 1 97 ? 15.258 1.12 11.955 1 93.49 97 PRO A CA 1
ATOM 752 C C . PRO A 1 97 ? 16.398 0.522 11.135 1 93.49 97 PRO A C 1
ATOM 754 O O . PRO A 1 97 ? 17.484 1.103 11.066 1 93.49 97 PRO A O 1
ATOM 757 N N . SER A 1 98 ? 16.164 -0.59 10.578 1 94.15 98 SER A N 1
ATOM 758 C CA . SER A 1 98 ? 17.157 -1.365 9.841 1 94.15 98 SER A CA 1
ATOM 759 C C . SER A 1 98 ? 17.555 -0.664 8.546 1 94.15 98 SER A C 1
ATOM 761 O O . SER A 1 98 ? 16.693 -0.243 7.771 1 94.15 98 SER A O 1
ATOM 763 N N . GLU A 1 99 ? 18.886 -0.569 8.312 1 95.03 99 GLU A N 1
ATOM 764 C CA . GLU A 1 99 ? 19.385 0.016 7.071 1 95.03 99 GLU A CA 1
ATOM 765 C C . GLU A 1 99 ? 18.932 -0.793 5.859 1 95.03 99 GLU A C 1
ATOM 767 O O . GLU A 1 99 ? 18.638 -0.227 4.803 1 95.03 99 GLU A O 1
ATOM 772 N N . LEU A 1 100 ? 18.927 -2.078 6.023 1 95.6 100 LEU A N 1
ATOM 773 C CA . LEU A 1 100 ? 18.456 -2.96 4.961 1 95.6 100 LEU A CA 1
ATOM 774 C C . LEU A 1 100 ? 17.025 -2.615 4.561 1 95.6 100 LEU A C 1
ATOM 776 O O . LEU A 1 100 ? 16.714 -2.521 3.371 1 95.6 100 LEU A O 1
ATOM 780 N N . ASN A 1 101 ? 16.175 -2.394 5.543 1 96.38 101 ASN A N 1
ATOM 781 C CA . ASN A 1 101 ? 14.779 -2.062 5.279 1 96.38 101 ASN A CA 1
ATOM 782 C C . ASN A 1 101 ? 14.645 -0.704 4.597 1 96.38 101 ASN A C 1
ATOM 784 O O . ASN A 1 101 ? 13.78 -0.518 3.739 1 96.38 101 ASN A O 1
ATOM 788 N N . VAL A 1 102 ? 15.488 0.226 4.988 1 98.12 102 VAL A N 1
ATOM 789 C CA . VAL A 1 102 ? 15.459 1.562 4.402 1 98.12 102 VAL A CA 1
ATOM 790 C C . VAL A 1 102 ? 15.844 1.487 2.926 1 98.12 102 VAL A C 1
ATOM 792 O O . VAL A 1 102 ? 15.197 2.106 2.078 1 98.12 102 VAL A O 1
ATOM 795 N N . ARG A 1 103 ? 16.863 0.745 2.592 1 98.29 103 ARG A N 1
ATOM 796 C CA . ARG A 1 103 ? 17.274 0.571 1.203 1 98.29 103 ARG A CA 1
ATOM 797 C C . ARG A 1 103 ? 16.184 -0.124 0.393 1 98.29 103 ARG A C 1
ATOM 799 O O . ARG A 1 103 ? 15.933 0.238 -0.758 1 98.29 103 ARG A O 1
ATOM 806 N N . TYR A 1 104 ? 15.58 -1.058 1.045 1 98.24 104 TYR A N 1
ATOM 807 C CA . TYR A 1 104 ? 14.487 -1.745 0.366 1 98.24 104 TYR A CA 1
ATOM 808 C C . TYR A 1 104 ? 13.325 -0.795 0.102 1 98.24 104 TYR A C 1
ATOM 810 O O . TYR A 1 104 ? 12.66 -0.89 -0.931 1 98.24 104 TYR A O 1
ATOM 818 N N . ARG A 1 105 ? 13.069 0.13 0.989 1 98.5 105 ARG A N 1
ATOM 819 C CA . ARG A 1 105 ? 12.018 1.122 0.793 1 98.5 105 ARG A CA 1
ATOM 820 C C . ARG A 1 105 ? 12.366 2.072 -0.348 1 98.5 105 ARG A C 1
ATOM 822 O O . ARG A 1 105 ? 11.486 2.502 -1.095 1 98.5 105 ARG A O 1
ATOM 829 N N . ILE A 1 106 ? 13.629 2.381 -0.476 1 98.79 106 ILE A N 1
ATOM 830 C CA . ILE A 1 106 ? 14.069 3.215 -1.59 1 98.79 106 ILE A CA 1
ATOM 831 C C . ILE A 1 106 ? 13.814 2.489 -2.909 1 98.79 106 ILE A C 1
ATOM 833 O O . ILE A 1 106 ? 13.333 3.091 -3.873 1 98.79 106 ILE A O 1
ATOM 837 N N . TYR A 1 107 ? 14.112 1.189 -2.921 1 98.63 107 TYR A N 1
ATOM 838 C CA . TYR A 1 107 ? 13.777 0.373 -4.083 1 98.63 107 TYR A CA 1
ATOM 839 C C . TYR A 1 107 ? 12.291 0.468 -4.407 1 98.63 107 TYR A C 1
ATOM 841 O O . TYR A 1 107 ? 11.914 0.696 -5.559 1 98.63 107 TYR A O 1
ATOM 849 N N . GLU A 1 108 ? 11.451 0.32 -3.411 1 97.95 108 GLU A N 1
ATOM 850 C CA . GLU A 1 108 ? 10.007 0.337 -3.625 1 97.95 108 GLU A CA 1
ATOM 851 C C . GLU A 1 108 ? 9.55 1.676 -4.197 1 97.95 108 GLU A C 1
ATOM 853 O O . GLU A 1 108 ? 8.684 1.72 -5.073 1 97.95 108 GLU A O 1
ATOM 858 N N . CYS A 1 109 ? 10.124 2.745 -3.655 1 98.24 109 CYS A N 1
ATOM 859 C CA . CYS A 1 109 ? 9.782 4.07 -4.159 1 98.24 109 CYS A CA 1
ATOM 860 C C . CYS A 1 109 ? 10.103 4.189 -5.644 1 98.24 109 CYS A C 1
ATOM 862 O O . CYS A 1 109 ? 9.273 4.653 -6.428 1 98.24 109 CYS A O 1
ATOM 864 N N . ASN A 1 110 ? 11.288 3.769 -6.025 1 97.88 110 ASN A N 1
ATOM 865 C CA . ASN A 1 110 ? 11.716 3.853 -7.417 1 97.88 110 ASN A CA 1
ATOM 866 C C . ASN A 1 110 ? 10.893 2.932 -8.313 1 97.88 110 ASN A C 1
ATOM 868 O O . ASN A 1 110 ? 10.584 3.282 -9.454 1 97.88 110 ASN A O 1
ATOM 872 N N . TYR A 1 111 ? 10.534 1.796 -7.761 1 96.8 111 TYR A N 1
ATOM 873 C CA . TYR A 1 111 ? 9.725 0.845 -8.516 1 96.8 111 TYR A CA 1
ATOM 874 C C . TYR A 1 111 ? 8.36 1.436 -8.851 1 96.8 111 TYR A C 1
ATOM 876 O O . TYR A 1 111 ? 7.895 1.333 -9.989 1 96.8 111 TYR A O 1
ATOM 884 N N . HIS A 1 112 ? 7.74 2.123 -7.883 1 94.54 112 HIS A N 1
ATOM 885 C CA . HIS A 1 112 ? 6.427 2.724 -8.092 1 94.54 112 HIS A CA 1
ATOM 886 C C . HIS A 1 112 ? 6.506 3.891 -9.071 1 94.54 112 HIS A C 1
ATOM 888 O O . HIS A 1 112 ? 5.533 4.188 -9.768 1 94.54 112 HIS A O 1
ATOM 894 N N . GLN A 1 113 ? 7.663 4.454 -9.116 1 94.95 113 GLN A N 1
ATOM 895 C CA . GLN A 1 113 ? 7.869 5.568 -10.036 1 94.95 113 GLN A CA 1
ATOM 896 C C . GLN A 1 113 ? 8.352 5.074 -11.397 1 94.95 113 GLN A C 1
ATOM 898 O O . GLN A 1 113 ? 8.67 5.877 -12.277 1 94.95 113 GLN A O 1
ATOM 903 N N . LY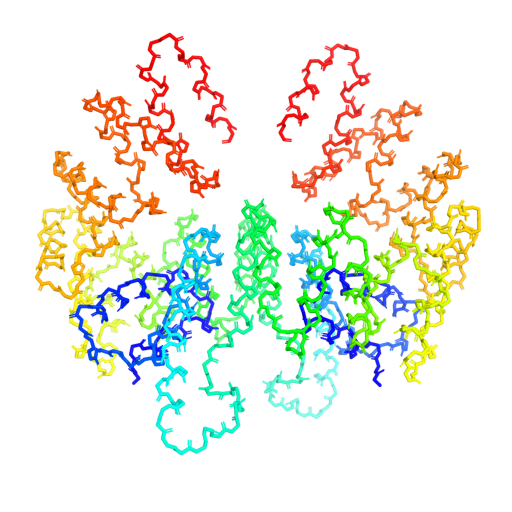S A 1 114 ? 8.574 3.716 -11.57 1 93.98 114 LYS A N 1
ATOM 904 C CA . LYS A 1 114 ? 8.988 3.049 -12.801 1 93.98 114 LYS A CA 1
ATOM 905 C C . LYS A 1 114 ? 10.436 3.385 -13.148 1 93.98 114 LYS A C 1
ATOM 907 O O . LYS A 1 114 ? 10.812 3.397 -14.322 1 93.98 114 LYS A O 1
ATOM 912 N N . ASN A 1 115 ? 11.113 3.836 -12.168 1 95.8 115 ASN A N 1
ATOM 913 C CA . ASN A 1 115 ? 12.557 3.996 -12.301 1 95.8 115 ASN A CA 1
ATOM 914 C C . ASN A 1 115 ? 13.296 2.695 -11.999 1 95.8 115 ASN A C 1
ATOM 916 O O . ASN A 1 115 ? 13.989 2.591 -10.986 1 95.8 115 ASN A O 1
ATOM 920 N N . TYR A 1 116 ? 13.3 1.747 -12.872 1 96.49 116 TYR A N 1
ATOM 921 C CA . TYR A 1 116 ? 13.765 0.385 -12.631 1 96.49 116 TYR A CA 1
ATOM 922 C C . TYR A 1 116 ? 15.286 0.338 -12.536 1 96.49 116 TYR A C 1
ATOM 924 O O . TYR A 1 116 ? 15.842 -0.457 -11.774 1 96.49 116 TYR A O 1
ATOM 932 N N . ARG A 1 117 ? 15.959 1.18 -13.268 1 96.67 117 ARG A N 1
ATOM 933 C CA . ARG A 1 117 ? 17.417 1.212 -13.208 1 96.67 117 ARG A CA 1
ATOM 934 C C . ARG A 1 117 ? 17.9 1.592 -11.813 1 96.67 117 ARG A C 1
ATOM 936 O O . ARG A 1 117 ? 18.787 0.94 -11.258 1 96.67 117 ARG A O 1
ATOM 943 N N . GLU A 1 118 ? 17.253 2.652 -11.367 1 97.38 118 GLU A N 1
ATOM 944 C CA . GLU A 1 118 ? 17.615 3.081 -10.019 1 97.38 118 GLU A CA 1
ATOM 945 C C . GLU A 1 118 ? 17.209 2.04 -8.98 1 97.38 118 GLU A C 1
ATOM 947 O O . GLU A 1 118 ? 17.897 1.858 -7.974 1 97.38 118 GLU A O 1
ATOM 952 N N . ALA A 1 119 ? 16.086 1.383 -9.211 1 98.28 119 ALA A N 1
ATOM 953 C CA . ALA A 1 119 ? 15.624 0.326 -8.315 1 98.28 119 ALA A CA 1
ATOM 954 C C . ALA A 1 119 ? 16.644 -0.806 -8.23 1 98.28 119 ALA A C 1
ATOM 956 O O . ALA A 1 119 ? 16.975 -1.271 -7.137 1 98.28 119 ALA A O 1
ATOM 957 N N . ILE A 1 120 ? 17.179 -1.179 -9.328 1 98.33 120 ILE A N 1
ATOM 958 C CA . ILE A 1 120 ? 18.175 -2.243 -9.377 1 98.33 120 ILE A CA 1
ATOM 959 C C . ILE A 1 120 ? 19.441 -1.799 -8.648 1 98.33 120 ILE A C 1
ATOM 961 O O . ILE A 1 120 ? 19.993 -2.546 -7.837 1 98.33 120 ILE A O 1
ATOM 965 N N . ALA A 1 121 ? 19.835 -0.577 -8.912 1 98.3 121 ALA A N 1
ATOM 966 C CA . ALA A 1 121 ? 21.068 -0.053 -8.329 1 98.3 121 ALA A CA 1
ATOM 967 C C . ALA A 1 121 ? 20.995 -0.049 -6.805 1 98.3 121 ALA A C 1
ATOM 969 O O . ALA A 1 121 ? 21.974 -0.373 -6.129 1 98.3 121 ALA A O 1
ATOM 970 N N . VAL A 1 122 ? 19.885 0.293 -6.282 1 98.4 122 VAL A N 1
ATOM 971 C CA . VAL A 1 122 ? 19.708 0.363 -4.835 1 98.4 122 VAL A CA 1
ATOM 972 C C . VAL A 1 122 ? 19.791 -1.039 -4.236 1 98.4 122 VAL A C 1
ATOM 974 O O . VAL A 1 122 ? 20.46 -1.248 -3.221 1 98.4 122 VAL A O 1
ATOM 977 N N . LEU A 1 123 ? 19.122 -1.999 -4.841 1 98.54 123 LEU A N 1
ATOM 978 C CA . LEU A 1 123 ? 19.145 -3.37 -4.344 1 98.54 123 LEU A CA 1
ATOM 979 C C . LEU A 1 123 ? 20.55 -3.956 -4.428 1 98.54 123 LEU A C 1
ATOM 981 O O . LEU A 1 123 ? 20.979 -4.683 -3.529 1 98.54 123 LEU A O 1
ATOM 985 N N . GLU A 1 124 ? 21.247 -3.599 -5.428 1 98.09 124 GLU A N 1
ATOM 986 C CA . GLU A 1 124 ? 22.604 -4.099 -5.622 1 98.09 124 GLU A CA 1
ATOM 987 C C . GLU A 1 124 ? 23.558 -3.525 -4.579 1 98.09 124 GLU A C 1
ATOM 989 O O . GLU A 1 124 ? 24.614 -4.102 -4.311 1 98.09 124 GLU A O 1
ATOM 994 N N . SER A 1 125 ? 23.192 -2.388 -4.119 1 97.39 125 SER A N 1
ATOM 995 C CA . SER A 1 125 ? 24.049 -1.755 -3.122 1 97.39 125 SER A CA 1
ATOM 996 C C . SER A 1 125 ? 24.005 -2.509 -1.797 1 97.39 125 SER A C 1
ATOM 998 O O . SER A 1 125 ? 24.862 -2.308 -0.933 1 97.39 125 SER A O 1
ATOM 1000 N N . ILE A 1 126 ? 23.057 -3.442 -1.612 1 97.49 126 ILE A N 1
ATOM 1001 C CA . ILE A 1 126 ? 22.987 -4.3 -0.435 1 97.49 126 ILE A CA 1
ATOM 1002 C C . ILE A 1 126 ? 23.947 -5.476 -0.595 1 97.49 126 ILE A C 1
ATOM 1004 O O . ILE A 1 126 ? 23.858 -6.23 -1.567 1 97.49 126 ILE A O 1
ATOM 1008 N N . PRO A 1 127 ? 24.806 -5.616 0.35 1 95.98 127 PRO A N 1
ATOM 1009 C CA . PRO A 1 127 ? 25.736 -6.743 0.239 1 95.98 127 PRO A CA 1
ATOM 1010 C C . PRO A 1 127 ? 25.022 -8.089 0.138 1 95.98 127 PRO A C 1
ATOM 1012 O O . PRO A 1 127 ? 24.039 -8.325 0.846 1 95.98 127 PRO A O 1
ATOM 1015 N N . ALA A 1 128 ? 25.507 -8.975 -0.648 1 94.74 128 ALA A N 1
ATOM 1016 C CA . ALA A 1 128 ? 24.875 -10.253 -0.966 1 94.74 128 ALA A CA 1
ATOM 1017 C C . ALA A 1 128 ? 24.614 -11.065 0.3 1 94.74 128 ALA A C 1
ATOM 1019 O O . ALA A 1 128 ? 23.569 -11.708 0.427 1 94.74 128 ALA A O 1
ATOM 1020 N N . LYS A 1 129 ? 25.51 -11.003 1.22 1 95.06 129 LYS A N 1
ATOM 1021 C CA . LYS A 1 129 ? 25.422 -11.806 2.437 1 95.06 129 LYS A CA 1
ATOM 1022 C C . LYS A 1 129 ? 24.312 -11.296 3.352 1 95.06 129 LYS A C 1
ATOM 1024 O O . LYS A 1 129 ? 23.837 -12.025 4.226 1 95.06 129 LYS A O 1
ATOM 1029 N N . GLN A 1 130 ? 23.894 -10.043 3.137 1 95.47 130 GLN A N 1
ATOM 1030 C CA . GLN A 1 130 ? 22.893 -9.419 3.995 1 95.47 130 GLN A CA 1
ATOM 1031 C C . GLN A 1 130 ? 21.517 -9.434 3.336 1 95.47 130 GLN A C 1
ATOM 1033 O O . GLN A 1 130 ? 20.52 -9.062 3.959 1 95.47 130 GLN A O 1
ATOM 1038 N N . ARG A 1 131 ? 21.457 -9.955 2.097 1 97.26 131 ARG A N 1
ATOM 1039 C CA . ARG A 1 131 ? 20.204 -9.896 1.352 1 97.26 131 ARG A CA 1
ATOM 1040 C C . ARG A 1 131 ? 19.217 -10.943 1.858 1 97.26 131 ARG A C 1
ATOM 1042 O O . ARG A 1 131 ? 19.564 -12.118 1.99 1 97.26 131 ARG A O 1
ATOM 1049 N N . LYS A 1 132 ? 18.047 -10.47 2.196 1 97.16 132 LYS A N 1
ATOM 1050 C CA . LYS A 1 132 ? 16.933 -11.344 2.555 1 97.16 132 LYS A CA 1
ATOM 1051 C C . LYS A 1 132 ? 16.213 -11.854 1.31 1 97.16 132 LYS A C 1
ATOM 1053 O O . LYS A 1 132 ? 16.429 -11.345 0.208 1 97.16 132 LYS A O 1
ATOM 1058 N N . PRO A 1 133 ? 15.348 -12.813 1.435 1 98.06 133 PRO A N 1
ATOM 1059 C CA . PRO A 1 133 ? 14.658 -13.394 0.281 1 98.06 133 PRO A CA 1
ATOM 1060 C C . PRO A 1 133 ? 13.867 -12.359 -0.516 1 98.06 133 PRO A C 1
ATOM 1062 O O . PRO A 1 133 ? 13.837 -12.414 -1.748 1 98.06 133 PRO A O 1
ATOM 1065 N N . LYS A 1 134 ? 13.31 -11.425 0.171 1 97.9 134 LYS A N 1
ATOM 1066 C CA . LYS A 1 134 ? 12.521 -10.431 -0.552 1 97.9 134 LYS A CA 1
ATOM 1067 C C . LYS A 1 134 ? 13.404 -9.589 -1.468 1 97.9 134 LYS A C 1
ATOM 1069 O O . LYS A 1 134 ? 12.98 -9.194 -2.556 1 97.9 134 LYS A O 1
ATOM 1074 N N . VAL A 1 135 ? 14.63 -9.305 -1.059 1 98.49 135 VAL A N 1
ATOM 1075 C CA . VAL A 1 135 ? 15.575 -8.527 -1.852 1 98.49 135 VAL A CA 1
ATOM 1076 C C . VAL A 1 135 ? 15.993 -9.323 -3.086 1 98.49 135 VAL A C 1
ATOM 1078 O O . VAL A 1 135 ? 15.969 -8.804 -4.205 1 98.49 135 VAL A O 1
ATOM 1081 N N . ASN A 1 136 ? 16.344 -10.569 -2.872 1 98.61 136 ASN A N 1
ATOM 1082 C CA . ASN A 1 136 ? 16.746 -11.427 -3.982 1 98.61 136 ASN A CA 1
ATOM 1083 C C . ASN A 1 136 ? 15.597 -11.653 -4.96 1 98.61 136 ASN A C 1
ATOM 1085 O O . ASN A 1 136 ? 15.813 -11.724 -6.172 1 98.61 136 ASN A O 1
ATOM 1089 N N . MET A 1 137 ? 14.401 -11.79 -4.463 1 98.76 137 MET A N 1
ATOM 1090 C CA . MET A 1 137 ? 13.229 -11.953 -5.318 1 98.76 137 MET A CA 1
ATOM 1091 C C . MET A 1 137 ? 13.018 -10.723 -6.193 1 98.76 137 MET A C 1
ATOM 1093 O O . MET A 1 137 ? 12.755 -10.846 -7.391 1 98.76 137 MET A O 1
ATOM 1097 N N . ALA A 1 138 ? 13.121 -9.556 -5.528 1 98.53 138 ALA A N 1
ATOM 1098 C CA . ALA A 1 138 ? 12.951 -8.303 -6.259 1 98.53 138 ALA A CA 1
ATOM 1099 C C . ALA A 1 138 ? 14.006 -8.158 -7.351 1 98.53 138 ALA A C 1
ATOM 1101 O O . ALA A 1 138 ? 13.691 -7.775 -8.481 1 98.53 138 ALA A O 1
ATOM 1102 N N . LEU A 1 139 ? 15.237 -8.46 -7.05 1 98.53 139 LEU A N 1
ATOM 1103 C CA . LEU A 1 139 ? 16.33 -8.389 -8.013 1 98.53 139 LEU A CA 1
ATOM 1104 C C . LEU A 1 139 ? 16.095 -9.349 -9.174 1 98.53 139 LEU A C 1
ATOM 1106 O O . LEU A 1 139 ? 16.275 -8.98 -10.337 1 98.53 139 LEU A O 1
ATOM 1110 N N . ALA A 1 140 ? 15.71 -10.558 -8.845 1 98.63 140 ALA A N 1
ATOM 1111 C CA . ALA A 1 140 ? 15.481 -11.574 -9.869 1 98.63 140 ALA A CA 1
ATOM 1112 C C . ALA A 1 140 ? 14.43 -11.111 -10.874 1 98.63 140 ALA A C 1
ATOM 1114 O O . ALA A 1 140 ? 14.627 -11.225 -12.086 1 98.63 140 ALA A O 1
ATOM 1115 N N . LYS A 1 141 ? 13.384 -10.573 -10.376 1 97.91 141 LYS A N 1
ATOM 1116 C CA . LYS A 1 141 ? 12.289 -10.117 -11.228 1 97.91 141 LYS A CA 1
ATOM 1117 C C . LYS A 1 141 ? 12.725 -8.944 -12.102 1 97.91 141 LYS A C 1
ATOM 1119 O O . LYS A 1 141 ? 12.364 -8.873 -13.279 1 97.91 141 LYS A O 1
ATOM 1124 N N . LEU A 1 142 ? 13.49 -8.041 -11.5 1 98.19 142 LEU A N 1
ATOM 1125 C CA . LEU A 1 142 ? 13.964 -6.885 -12.253 1 98.19 142 LEU A CA 1
ATOM 1126 C C . LEU A 1 142 ? 14.958 -7.308 -13.329 1 98.19 142 LEU A C 1
ATOM 1128 O O . LEU A 1 142 ? 14.912 -6.807 -14.455 1 98.19 142 LEU A O 1
ATOM 1132 N N . TYR A 1 143 ? 15.827 -8.232 -12.976 1 98.2 143 TYR A N 1
ATOM 1133 C CA . TYR A 1 143 ? 16.781 -8.754 -13.948 1 98.2 143 TYR A CA 1
ATOM 1134 C C . TYR A 1 143 ? 16.062 -9.439 -15.104 1 98.2 143 TYR A C 1
ATOM 1136 O O . TYR A 1 143 ? 16.436 -9.266 -16.266 1 98.2 143 TYR A O 1
ATOM 1144 N N . GLN A 1 144 ? 15.108 -10.173 -14.765 1 96.39 144 GLN A N 1
ATOM 1145 C CA . GLN A 1 144 ? 14.316 -10.84 -15.793 1 96.39 144 GLN A CA 1
ATOM 1146 C C . GLN A 1 144 ? 13.655 -9.826 -16.722 1 96.39 144 GLN A C 1
ATOM 1148 O O . GLN A 1 144 ? 13.622 -10.019 -17.939 1 96.39 144 GLN A O 1
ATOM 1153 N N . ARG A 1 145 ? 13.176 -8.787 -16.167 1 94.57 145 ARG A N 1
ATOM 1154 C CA . ARG A 1 145 ? 12.485 -7.752 -16.928 1 94.57 145 ARG A CA 1
ATOM 1155 C C . ARG A 1 145 ? 13.423 -7.089 -17.931 1 94.57 145 ARG A C 1
ATOM 1157 O O . ARG A 1 145 ? 13.01 -6.741 -19.039 1 94.57 145 ARG A O 1
ATOM 1164 N N . ILE A 1 146 ? 14.658 -6.95 -17.574 1 94.89 146 ILE A N 1
ATOM 1165 C CA . ILE A 1 146 ? 15.58 -6.244 -18.457 1 94.89 146 ILE A CA 1
ATOM 1166 C C . ILE A 1 146 ? 16.376 -7.251 -19.285 1 94.89 146 ILE A C 1
ATOM 1168 O O . ILE A 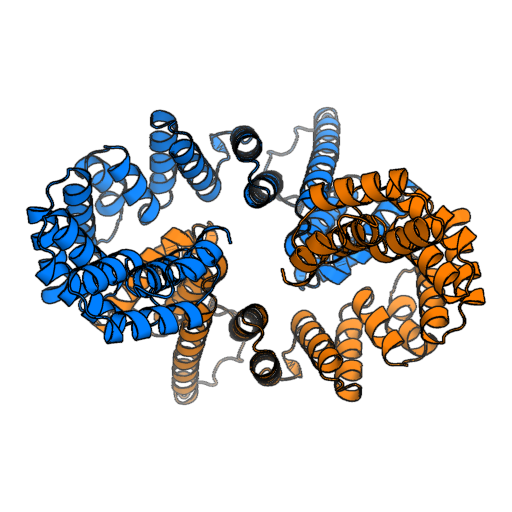1 146 ? 17.318 -6.879 -19.988 1 94.89 146 ILE A O 1
ATOM 1172 N N . GLY A 1 147 ? 16.155 -8.536 -19.14 1 95.2 147 GLY A N 1
ATOM 1173 C CA . GLY A 1 147 ? 16.737 -9.569 -19.981 1 95.2 147 GLY A CA 1
ATOM 1174 C C . GLY A 1 147 ? 18.075 -10.071 -19.471 1 95.2 147 GLY A C 1
ATOM 1175 O O . GLY A 1 147 ? 18.851 -10.661 -20.225 1 95.2 147 GLY A O 1
ATOM 1176 N N . ASN A 1 148 ? 18.391 -9.695 -18.24 1 96.53 148 ASN A N 1
ATOM 1177 C CA . ASN A 1 148 ? 19.594 -10.226 -17.607 1 96.53 148 ASN A CA 1
ATOM 1178 C C . ASN A 1 148 ? 19.333 -11.581 -16.957 1 96.53 148 ASN A C 1
ATOM 1180 O O . ASN A 1 148 ? 19.107 -11.661 -15.748 1 96.53 148 ASN A O 1
ATOM 1184 N N . GLU A 1 149 ? 19.564 -12.642 -17.605 1 97.52 149 GLU A N 1
ATOM 1185 C CA . GLU A 1 149 ? 19.07 -13.958 -17.215 1 97.52 149 GLU A CA 1
ATOM 1186 C C . GLU A 1 149 ? 19.991 -14.612 -16.189 1 97.52 149 GLU A C 1
ATOM 1188 O O . GLU A 1 149 ? 19.522 -15.233 -15.232 1 97.52 149 GLU A O 1
ATOM 1193 N N . ARG A 1 150 ? 21.278 -14.546 -16.353 1 97.98 150 ARG A N 1
ATOM 1194 C CA . ARG A 1 150 ? 22.207 -15.237 -15.465 1 97.98 150 ARG A CA 1
ATOM 1195 C C . ARG A 1 150 ? 22.08 -14.724 -14.034 1 97.98 150 ARG A C 1
ATOM 1197 O O . ARG A 1 150 ? 21.88 -15.508 -13.104 1 97.98 150 ARG A O 1
ATOM 1204 N N . PRO A 1 151 ? 22.14 -13.394 -13.909 1 97.84 151 PRO A N 1
ATOM 1205 C CA . PRO A 1 151 ? 21.935 -12.894 -12.548 1 97.84 151 PRO A CA 1
ATOM 1206 C C . PRO A 1 151 ? 20.545 -13.215 -12.004 1 97.84 151 PRO A C 1
ATOM 1208 O O . PRO A 1 151 ? 20.387 -13.45 -10.804 1 97.84 151 PRO A O 1
ATOM 1211 N N . ALA A 1 152 ? 19.523 -13.228 -12.815 1 98.58 152 ALA A N 1
ATOM 1212 C CA . ALA A 1 152 ? 18.168 -13.571 -12.388 1 98.58 152 ALA A CA 1
ATOM 1213 C C . ALA A 1 152 ? 18.114 -14.986 -11.82 1 98.58 152 ALA A C 1
ATOM 1215 O O . ALA A 1 152 ? 17.53 -15.214 -10.758 1 98.58 152 ALA A O 1
ATOM 1216 N N . VAL A 1 153 ? 18.753 -15.9 -12.51 1 98.79 153 VAL A N 1
ATOM 1217 C CA . VAL A 1 153 ? 18.788 -17.295 -12.085 1 98.79 153 VAL A CA 1
ATOM 1218 C C . VAL A 1 153 ? 19.453 -17.402 -10.715 1 98.79 153 VAL A C 1
ATOM 1220 O O . VAL A 1 153 ? 18.945 -18.085 -9.823 1 98.79 153 VAL A O 1
ATOM 1223 N N . THR A 1 154 ? 20.569 -16.701 -10.559 1 98.53 154 THR A N 1
ATOM 1224 C CA . THR A 1 154 ? 21.304 -16.736 -9.3 1 98.53 154 THR A CA 1
ATOM 1225 C C . THR A 1 154 ? 20.439 -16.216 -8.155 1 98.53 154 THR A C 1
ATOM 1227 O O . THR A 1 154 ? 20.407 -16.81 -7.075 1 98.53 154 THR A O 1
ATOM 1230 N N . CYS A 1 155 ? 19.723 -15.185 -8.407 1 98.65 155 CYS A N 1
ATOM 1231 C CA . CYS A 1 155 ? 18.886 -14.571 -7.383 1 98.65 155 CYS A CA 1
ATOM 1232 C C . CYS A 1 155 ? 17.711 -15.474 -7.025 1 98.65 155 CYS A C 1
ATOM 1234 O O . CYS A 1 155 ? 17.379 -15.63 -5.849 1 98.65 155 CYS A O 1
ATOM 1236 N N . PHE A 1 156 ? 17.064 -16.098 -8.005 1 98.78 156 PHE A N 1
ATOM 1237 C CA . PHE A 1 156 ? 15.964 -17.015 -7.733 1 98.78 156 PHE A CA 1
ATOM 1238 C C . PHE A 1 156 ? 16.441 -18.205 -6.91 1 98.78 156 PHE A C 1
ATOM 1240 O O . PHE A 1 156 ? 15.738 -18.665 -6.008 1 98.78 156 PHE A O 1
ATOM 1247 N N . LYS A 1 157 ? 17.59 -18.684 -7.203 1 98.52 157 LYS A N 1
ATOM 1248 C CA . LYS A 1 157 ? 18.141 -19.811 -6.456 1 98.52 157 LYS A CA 1
ATOM 1249 C C . LYS A 1 157 ? 18.385 -19.436 -4.997 1 98.52 157 LYS A C 1
ATOM 1251 O O . LYS A 1 157 ? 18.136 -20.238 -4.095 1 98.52 157 LYS A O 1
ATOM 1256 N N . GLU A 1 158 ? 18.865 -18.219 -4.795 1 98.34 158 GLU A N 1
ATOM 1257 C CA . GLU A 1 158 ? 19.091 -17.749 -3.431 1 98.34 158 GLU A CA 1
ATOM 1258 C C . GLU A 1 158 ? 17.784 -17.677 -2.648 1 98.34 158 GLU A C 1
ATOM 1260 O O . GLU A 1 158 ? 17.758 -17.953 -1.447 1 98.34 158 GLU A O 1
ATOM 1265 N N . VAL A 1 159 ? 16.699 -17.319 -3.294 1 98.62 159 VAL A N 1
ATOM 1266 C CA . VAL A 1 159 ? 15.389 -17.27 -2.651 1 98.62 159 VAL A CA 1
ATOM 1267 C C . VAL A 1 159 ? 14.984 -18.67 -2.197 1 98.62 159 VAL A C 1
ATOM 1269 O O . VAL A 1 159 ? 14.549 -18.858 -1.058 1 98.62 159 VAL A O 1
ATOM 1272 N N . LEU A 1 160 ? 15.18 -19.656 -3.017 1 98 160 LEU A N 1
ATOM 1273 C CA . LEU A 1 160 ? 14.705 -21.011 -2.759 1 98 160 LEU A CA 1
ATOM 1274 C C . LEU A 1 160 ? 15.568 -21.698 -1.706 1 98 160 LEU A C 1
ATOM 1276 O O . LEU A 1 160 ? 15.117 -22.634 -1.042 1 98 160 LEU A O 1
ATOM 1280 N N . LYS A 1 161 ? 16.772 -21.202 -1.558 1 96.39 161 LYS A N 1
ATOM 1281 C CA . LYS A 1 161 ? 17.628 -21.737 -0.503 1 96.39 161 LYS A CA 1
ATOM 1282 C C . LYS A 1 161 ? 17.037 -21.461 0.877 1 96.39 161 LYS A C 1
ATOM 1284 O O . LYS A 1 161 ? 17.135 -22.297 1.778 1 96.39 161 LYS A O 1
ATOM 1289 N N . GLN A 1 162 ? 16.384 -20.356 0.954 1 95.38 162 GLN A N 1
ATOM 1290 C CA . GLN A 1 162 ? 15.835 -19.961 2.247 1 95.38 162 GLN A CA 1
ATOM 1291 C C . GLN A 1 162 ? 14.348 -20.293 2.337 1 95.38 162 GLN A C 1
ATOM 1293 O O . GLN A 1 162 ? 13.84 -20.603 3.416 1 95.38 162 GLN A O 1
ATOM 1298 N N . CYS A 1 163 ? 13.677 -20.195 1.214 1 96.8 163 CYS A N 1
ATOM 1299 C CA . CYS A 1 163 ? 12.243 -20.456 1.142 1 96.8 163 CYS A CA 1
ATOM 1300 C C . CYS A 1 163 ? 11.923 -21.44 0.024 1 96.8 163 CYS A C 1
ATOM 1302 O O . CYS A 1 163 ? 11.427 -21.046 -1.033 1 96.8 163 CYS A O 1
ATOM 1304 N N . PRO A 1 164 ? 12.018 -22.619 0.332 1 95.65 164 PRO A N 1
ATOM 1305 C CA . PRO A 1 164 ? 11.91 -23.645 -0.708 1 95.65 164 PRO A CA 1
ATOM 1306 C C . PRO A 1 164 ? 10.531 -23.679 -1.363 1 95.65 164 PRO A C 1
ATOM 1308 O O . PRO A 1 164 ? 10.387 -24.182 -2.481 1 95.65 164 PRO A O 1
ATOM 1311 N N . LEU A 1 165 ? 9.51 -23.115 -0.715 1 96.5 165 LEU A N 1
ATOM 1312 C CA . LEU A 1 165 ? 8.163 -23.19 -1.269 1 96.5 165 LEU A CA 1
ATOM 1313 C C . LEU A 1 165 ? 7.753 -21.857 -1.885 1 96.5 165 LEU A C 1
ATOM 1315 O O . LEU A 1 165 ? 6.561 -21.582 -2.046 1 96.5 165 LEU A O 1
ATOM 1319 N N . ALA A 1 166 ? 8.776 -21.027 -2.2 1 98.2 166 ALA A N 1
ATOM 1320 C CA . ALA A 1 166 ? 8.51 -19.823 -2.983 1 98.2 166 ALA A CA 1
ATOM 1321 C C . ALA A 1 166 ? 8.208 -20.17 -4.438 1 98.2 166 ALA A C 1
ATOM 1323 O O . ALA A 1 166 ? 9.092 -20.099 -5.295 1 98.2 166 ALA A O 1
ATOM 1324 N N . LEU A 1 167 ? 6.995 -20.4 -4.741 1 98.24 167 LEU A N 1
ATOM 1325 C CA . LEU A 1 167 ? 6.593 -21.041 -5.989 1 98.24 167 LEU A CA 1
ATOM 1326 C C . LEU A 1 167 ? 6.73 -20.078 -7.163 1 98.24 167 LEU A C 1
ATOM 1328 O O . LEU A 1 167 ? 6.927 -20.506 -8.303 1 98.24 167 LEU A O 1
ATOM 1332 N N . GLU A 1 168 ? 6.59 -18.83 -6.901 1 98.4 168 GLU A N 1
ATOM 1333 C CA . GLU A 1 168 ? 6.854 -17.909 -8.002 1 98.4 168 GLU A CA 1
ATOM 1334 C C . GLU A 1 168 ? 8.318 -17.964 -8.429 1 98.4 168 GLU A C 1
ATOM 1336 O O . GLU A 1 168 ? 8.631 -17.818 -9.612 1 98.4 168 GLU A O 1
ATOM 1341 N N . ALA A 1 169 ? 9.215 -18.121 -7.463 1 98.66 169 ALA A N 1
ATOM 1342 C CA . ALA A 1 169 ? 10.629 -18.275 -7.794 1 98.66 169 ALA A CA 1
ATOM 1343 C C . ALA A 1 169 ? 10.863 -19.532 -8.627 1 98.66 169 ALA A C 1
ATOM 1345 O O . ALA A 1 169 ? 11.694 -19.534 -9.538 1 98.66 169 ALA A O 1
ATOM 1346 N N . VAL A 1 170 ? 10.159 -20.561 -8.325 1 98.55 170 VAL A N 1
ATOM 1347 C CA . VAL A 1 170 ? 10.214 -21.8 -9.094 1 98.55 170 VAL A CA 1
ATOM 1348 C C . VAL A 1 170 ? 9.839 -21.523 -10.548 1 98.55 170 VAL A C 1
ATOM 1350 O O . VAL A 1 170 ? 10.549 -21.935 -11.468 1 98.55 170 VAL A O 1
ATOM 1353 N N . LEU A 1 171 ? 8.745 -20.871 -10.738 1 98.28 171 LEU A N 1
ATOM 1354 C CA . LEU A 1 171 ? 8.282 -20.53 -12.079 1 98.28 171 LEU A CA 1
ATOM 1355 C C . LEU A 1 171 ? 9.302 -19.654 -12.8 1 98.28 171 LEU A C 1
ATOM 1357 O O . LEU A 1 171 ? 9.511 -19.801 -14.006 1 98.28 171 LEU A O 1
ATOM 1361 N N . GLY A 1 172 ? 9.885 -18.726 -11.995 1 98.29 172 GLY A N 1
ATOM 1362 C CA . GLY A 1 172 ? 10.927 -17.889 -12.569 1 98.29 172 GLY A CA 1
ATOM 1363 C C . GLY A 1 172 ? 12.106 -18.684 -13.097 1 98.29 172 GLY A C 1
ATOM 1364 O O . GLY A 1 172 ? 12.569 -18.45 -14.216 1 98.29 172 GLY A O 1
ATOM 1365 N N . LEU A 1 173 ? 12.539 -19.604 -12.354 1 98.66 173 LEU A N 1
ATOM 1366 C CA . LEU A 1 173 ? 13.674 -20.432 -12.747 1 98.66 173 LEU A CA 1
ATOM 1367 C C . LEU A 1 173 ? 13.338 -21.263 -13.981 1 98.66 173 LEU A C 1
ATOM 1369 O O . LEU A 1 173 ? 14.135 -21.338 -14.92 1 98.66 173 LEU A O 1
ATOM 1373 N N . LEU A 1 174 ? 12.193 -21.83 -13.98 1 98.46 174 LEU A N 1
ATOM 1374 C CA . LEU A 1 174 ? 11.772 -22.649 -15.111 1 98.46 174 LEU A CA 1
ATOM 1375 C C . LEU A 1 174 ? 11.667 -21.811 -16.381 1 98.46 174 LEU A C 1
ATOM 1377 O O . LEU A 1 174 ? 12.077 -22.252 -17.457 1 98.46 174 LEU A O 1
ATOM 1381 N N . SER A 1 175 ? 11.136 -20.632 -16.261 1 97.33 175 SER A N 1
ATOM 1382 C CA . SER A 1 175 ? 10.971 -19.756 -17.417 1 97.33 175 SER A CA 1
ATOM 1383 C C . SER A 1 175 ? 12.321 -19.339 -17.991 1 97.33 175 SER A C 1
ATOM 1385 O O . SER A 1 175 ? 12.413 -18.961 -19.161 1 97.33 175 SER A O 1
ATOM 1387 N N . LEU A 1 176 ? 13.324 -19.411 -17.176 1 97.72 176 LEU A N 1
ATOM 1388 C CA . LEU A 1 176 ? 14.659 -19.009 -17.602 1 97.72 176 LEU A CA 1
ATOM 1389 C C . LEU A 1 176 ? 15.458 -20.211 -18.095 1 97.72 176 LEU A C 1
ATOM 1391 O O . LEU A 1 176 ? 16.664 -20.106 -18.331 1 97.72 176 LEU A O 1
ATOM 1395 N N . GLY A 1 177 ? 14.851 -21.37 -18.148 1 96.76 177 GLY A N 1
ATOM 1396 C CA . GLY A 1 177 ? 15.45 -22.53 -18.787 1 96.76 177 GLY A CA 1
ATOM 1397 C C . GLY A 1 177 ? 16.114 -23.476 -17.804 1 96.76 177 GLY A C 1
ATOM 1398 O O . GLY A 1 177 ? 16.761 -24.445 -18.206 1 96.76 177 GLY A O 1
ATOM 1399 N N . VAL A 1 178 ? 15.995 -23.206 -16.519 1 98.08 178 VAL A N 1
ATOM 1400 C CA . VAL A 1 178 ? 16.545 -24.137 -15.54 1 98.08 178 VAL A CA 1
ATOM 1401 C C . VAL A 1 178 ? 15.741 -25.435 -15.551 1 98.08 178 VAL A C 1
ATOM 1403 O O . VAL A 1 178 ? 14.508 -25.408 -15.585 1 98.08 178 VAL A O 1
ATOM 1406 N N . LYS A 1 179 ? 16.382 -26.54 -15.445 1 97.13 179 LYS A N 1
ATOM 1407 C CA . LYS A 1 179 ? 15.731 -27.842 -15.553 1 97.13 179 LYS A CA 1
ATOM 1408 C C . LYS A 1 179 ? 14.865 -28.127 -14.329 1 97.13 179 LYS A C 1
ATOM 1410 O O . LYS A 1 179 ? 15.23 -27.769 -13.207 1 97.13 179 LYS A O 1
ATOM 1415 N N . GLY A 1 180 ? 13.799 -28.838 -14.605 1 96.36 180 GLY A N 1
ATOM 1416 C CA . GLY A 1 180 ? 12.883 -29.204 -13.537 1 96.36 180 GLY A CA 1
ATOM 1417 C C . GLY A 1 180 ? 13.547 -29.994 -12.426 1 96.36 180 GLY A C 1
ATOM 1418 O O . GLY A 1 180 ? 13.211 -29.828 -11.251 1 96.36 180 GLY A O 1
ATOM 1419 N N . THR A 1 181 ? 14.479 -30.806 -12.807 1 95.95 181 THR A N 1
ATOM 1420 C CA . THR A 1 181 ? 15.179 -31.64 -11.837 1 95.95 181 THR A CA 1
ATOM 1421 C C . THR A 1 181 ? 16 -30.782 -10.878 1 95.95 181 THR A C 1
ATOM 1423 O O . THR A 1 181 ? 16.057 -31.064 -9.679 1 95.95 181 THR A O 1
ATOM 1426 N N . GLU A 1 182 ? 16.622 -29.777 -11.418 1 97.01 182 GLU A N 1
ATOM 1427 C CA . GLU A 1 182 ? 17.41 -28.872 -10.587 1 97.01 182 GLU A CA 1
ATOM 1428 C C . GLU A 1 182 ? 16.518 -28.073 -9.642 1 97.01 182 GLU A C 1
ATOM 1430 O O . GLU A 1 182 ? 16.856 -27.885 -8.471 1 97.01 182 GLU A O 1
ATOM 1435 N N . VAL A 1 183 ? 15.397 -27.634 -10.151 1 97.5 183 VAL A N 1
ATOM 1436 C CA . VAL A 1 183 ? 14.455 -26.877 -9.334 1 97.5 183 VAL A CA 1
ATOM 1437 C C . VAL A 1 183 ? 13.908 -27.764 -8.219 1 97.5 183 VAL A C 1
ATOM 1439 O O . VAL A 1 183 ? 13.76 -27.318 -7.079 1 97.5 183 VAL A O 1
ATOM 1442 N N . ALA A 1 184 ? 13.618 -28.978 -8.515 1 95.32 184 ALA A N 1
ATOM 1443 C CA . ALA A 1 184 ? 13.107 -29.928 -7.53 1 95.32 184 ALA A CA 1
ATOM 1444 C C . ALA A 1 184 ? 14.102 -30.125 -6.39 1 95.32 184 ALA A C 1
ATOM 1446 O O . ALA A 1 184 ? 13.705 -30.288 -5.233 1 95.32 184 ALA A O 1
ATOM 1447 N N . ALA A 1 185 ? 15.348 -30.103 -6.705 1 95.69 185 ALA A N 1
ATOM 1448 C CA . ALA A 1 185 ? 16.397 -30.274 -5.704 1 95.69 185 ALA A CA 1
ATOM 1449 C C . ALA A 1 185 ? 16.385 -29.129 -4.695 1 95.69 185 ALA A C 1
ATOM 1451 O O . ALA A 1 185 ? 16.684 -29.33 -3.515 1 95.69 185 ALA A O 1
ATOM 1452 N N . LEU A 1 186 ? 15.977 -27.958 -5.142 1 95.51 186 LEU A N 1
ATOM 1453 C CA . LEU A 1 186 ? 15.98 -26.762 -4.307 1 95.51 186 LEU A CA 1
ATOM 1454 C C . LEU A 1 186 ? 14.674 -26.639 -3.529 1 95.51 186 LEU A C 1
ATOM 1456 O O . LEU A 1 186 ? 14.596 -25.891 -2.552 1 95.51 186 LEU A O 1
ATOM 1460 N N . THR A 1 187 ? 13.609 -27.308 -3.902 1 94.28 187 THR A N 1
ATOM 1461 C CA . THR A 1 187 ? 12.281 -27.14 -3.321 1 94.28 187 THR A CA 1
ATOM 1462 C C . THR A 1 187 ? 11.854 -28.401 -2.576 1 94.28 187 THR A C 1
ATOM 1464 O O . THR A 1 187 ? 12.175 -28.572 -1.398 1 94.28 187 THR A O 1
ATOM 1467 N N . ILE A 1 188 ? 11.339 -29.37 -3.316 1 88.57 188 ILE A N 1
ATOM 1468 C CA . ILE A 1 188 ? 10.696 -30.559 -2.766 1 88.57 188 ILE A CA 1
ATOM 1469 C C . ILE A 1 188 ? 11.726 -31.403 -2.019 1 88.57 188 ILE A C 1
ATOM 1471 O O . ILE A 1 188 ? 11.445 -31.918 -0.934 1 88.57 188 ILE A O 1
ATOM 1475 N N . ASN A 1 189 ? 12.878 -31.509 -2.571 1 89.78 189 ASN A N 1
ATOM 1476 C CA . ASN A 1 189 ? 13.885 -32.401 -2.008 1 89.78 189 ASN A CA 1
ATOM 1477 C C . ASN A 1 189 ? 14.564 -31.782 -0.79 1 89.78 189 ASN A C 1
ATOM 1479 O O . ASN A 1 189 ? 15.228 -32.481 -0.022 1 89.78 189 ASN A O 1
ATOM 1483 N N . SER A 1 190 ? 14.335 -30.529 -0.627 1 87.98 190 SER A N 1
ATOM 1484 C CA . SER A 1 190 ? 14.957 -29.835 0.496 1 87.98 190 SER A CA 1
ATOM 1485 C C . SER A 1 190 ? 14.026 -29.789 1.703 1 87.98 190 SER A C 1
ATOM 1487 O O . SER A 1 190 ? 14.439 -29.404 2.798 1 87.98 190 SER A O 1
ATOM 1489 N N . LEU A 1 191 ? 12.802 -30.225 1.523 1 88.35 191 LEU A N 1
ATOM 1490 C CA . LEU A 1 191 ? 11.816 -30.164 2.597 1 88.35 191 LEU A CA 1
ATOM 1491 C C . LEU A 1 191 ? 11.888 -31.41 3.472 1 88.35 191 LEU A C 1
ATOM 1493 O O . LEU A 1 191 ? 12.042 -32.523 2.963 1 88.35 191 LEU A O 1
ATOM 1497 N N . PRO A 1 192 ? 11.918 -31.278 4.811 1 81.01 192 PRO A N 1
ATOM 1498 C CA . PRO A 1 192 ? 12.023 -32.423 5.718 1 81.01 192 PRO A CA 1
ATOM 1499 C C . PRO A 1 192 ? 10.827 -33.368 5.617 1 81.01 192 PRO A C 1
ATOM 1501 O O . PRO A 1 192 ? 10.98 -34.582 5.774 1 81.01 192 PRO A O 1
ATOM 1504 N N . ASN A 1 193 ? 9.562 -32.88 5.536 1 77.46 193 ASN A N 1
ATOM 1505 C CA . ASN A 1 193 ? 8.347 -33.686 5.468 1 77.46 193 ASN A CA 1
ATOM 1506 C C . ASN A 1 193 ? 7.473 -33.285 4.284 1 77.46 193 ASN A C 1
ATOM 1508 O O . ASN A 1 193 ? 6.94 -32.174 4.248 1 77.46 193 ASN A O 1
ATOM 1512 N N . THR A 1 194 ? 7.39 -34.268 3.403 1 77.4 194 THR A N 1
ATOM 1513 C CA . THR A 1 194 ? 6.66 -33.974 2.174 1 77.4 194 THR A CA 1
ATOM 1514 C C . THR A 1 194 ? 5.371 -34.788 2.104 1 77.4 194 THR A C 1
ATOM 1516 O O . THR A 1 194 ? 4.716 -34.834 1.061 1 77.4 194 THR A O 1
ATOM 1519 N N . ASN A 1 195 ? 5.021 -35.456 3.09 1 75.25 195 ASN A N 1
ATOM 1520 C CA . ASN A 1 195 ? 3.885 -36.371 3.039 1 75.25 195 ASN A CA 1
ATOM 1521 C C . ASN A 1 195 ? 2.624 -35.672 2.538 1 75.25 195 ASN A C 1
ATOM 1523 O O . ASN A 1 195 ? 1.89 -36.222 1.715 1 75.25 195 ASN A O 1
ATOM 1527 N N . ASN A 1 196 ? 2.342 -34.539 2.931 1 80.76 196 ASN A N 1
ATOM 1528 C CA . ASN A 1 196 ? 1.107 -33.874 2.528 1 80.76 196 ASN A CA 1
ATOM 1529 C C . ASN A 1 196 ? 1.35 -32.879 1.397 1 80.76 196 ASN A C 1
ATOM 1531 O O . ASN A 1 196 ? 0.482 -32.061 1.088 1 80.76 196 ASN A O 1
ATOM 1535 N N . LEU A 1 197 ? 2.407 -33.141 0.635 1 87.65 197 LEU A N 1
ATOM 1536 C CA . LEU A 1 197 ? 2.77 -32.222 -0.438 1 87.65 197 LEU A CA 1
ATOM 1537 C C . LEU A 1 197 ? 3.052 -32.981 -1.731 1 87.65 197 LEU A C 1
ATOM 1539 O O . LEU A 1 197 ? 3.784 -32.493 -2.595 1 87.65 197 LEU A O 1
ATOM 1543 N N . GLU A 1 198 ? 2.531 -34.155 -1.908 1 89.27 198 GLU A N 1
ATOM 1544 C CA . GLU A 1 198 ? 2.767 -34.986 -3.085 1 89.27 198 GLU A CA 1
ATOM 1545 C C . GLU A 1 198 ? 2.328 -34.274 -4.361 1 89.27 198 GLU A C 1
ATOM 1547 O O . GLU A 1 198 ? 2.938 -34.45 -5.417 1 89.27 198 GLU A O 1
ATOM 1552 N N . TRP A 1 199 ? 1.246 -33.51 -4.216 1 93.56 199 TRP A N 1
ATOM 1553 C CA . TRP A 1 199 ? 0.713 -32.776 -5.359 1 93.56 199 TRP A CA 1
ATOM 1554 C C . TRP A 1 199 ? 1.74 -31.785 -5.897 1 93.56 199 TRP A C 1
ATOM 1556 O O . TRP A 1 199 ? 1.67 -31.378 -7.059 1 93.56 199 TRP A O 1
ATOM 1566 N N . LEU A 1 200 ? 2.722 -31.365 -5.055 1 94 200 LEU A N 1
ATOM 1567 C CA . LEU A 1 200 ? 3.727 -30.38 -5.438 1 94 200 LEU A CA 1
ATOM 1568 C C . LEU A 1 200 ? 4.629 -30.924 -6.541 1 94 200 LEU A C 1
ATOM 1570 O O . LEU A 1 200 ? 5.076 -30.173 -7.41 1 94 200 LEU A O 1
ATOM 1574 N N . THR A 1 201 ? 4.911 -32.194 -6.472 1 92.95 201 THR A N 1
ATOM 1575 C CA . THR A 1 201 ? 5.723 -32.836 -7.5 1 92.95 201 THR A CA 1
ATOM 1576 C C . THR A 1 201 ? 5.063 -32.706 -8.87 1 92.95 201 THR A C 1
ATOM 1578 O O . THR A 1 201 ? 5.723 -32.366 -9.853 1 92.95 201 THR A O 1
ATOM 1581 N N . PHE A 1 202 ? 3.771 -32.973 -8.921 1 95 202 PHE A N 1
ATOM 1582 C CA . PHE A 1 202 ? 3.027 -32.869 -10.171 1 95 202 PHE A CA 1
ATOM 1583 C C . PHE A 1 202 ? 2.91 -31.414 -10.611 1 95 202 PHE A C 1
ATOM 1585 O O . PHE A 1 202 ? 2.973 -31.115 -11.805 1 95 202 PHE A O 1
ATOM 1592 N N . TRP A 1 203 ? 2.708 -30.59 -9.667 1 97.01 203 TRP A N 1
ATOM 1593 C CA . TRP A 1 203 ? 2.657 -29.161 -9.957 1 97.01 203 TRP A CA 1
ATOM 1594 C C . TRP A 1 203 ? 3.947 -28.694 -10.624 1 97.01 203 TRP A C 1
ATOM 1596 O O . TRP A 1 203 ? 3.91 -27.992 -11.638 1 97.01 203 TRP A O 1
ATOM 1606 N N . LEU A 1 204 ? 5.056 -29.132 -10.084 1 97.16 204 LEU A N 1
ATOM 1607 C CA . LEU A 1 204 ? 6.367 -28.773 -10.615 1 97.16 204 LEU A CA 1
ATOM 1608 C C . LEU A 1 204 ? 6.57 -29.366 -12.006 1 97.16 204 LEU A C 1
ATOM 1610 O O . LEU A 1 204 ? 7.045 -28.68 -12.914 1 97.16 204 LEU A O 1
ATOM 1614 N N . LYS A 1 205 ? 6.217 -30.565 -12.181 1 97.09 205 LYS A N 1
ATOM 1615 C CA . LYS A 1 205 ? 6.369 -31.255 -13.459 1 97.09 205 LYS A CA 1
ATOM 1616 C C . LYS A 1 205 ? 5.556 -30.569 -14.553 1 97.09 205 LYS A C 1
ATOM 1618 O O . LYS A 1 205 ? 6.037 -30.394 -15.675 1 97.09 205 LYS A O 1
ATOM 1623 N N . GLY A 1 206 ? 4.305 -30.276 -14.214 1 98.19 206 GLY A N 1
ATOM 1624 C CA . GLY A 1 206 ? 3.469 -29.582 -15.181 1 98.19 206 GLY A CA 1
ATOM 1625 C C . GLY A 1 206 ? 4.087 -28.293 -15.688 1 98.19 206 GLY A C 1
ATOM 1626 O O . GLY A 1 206 ? 4.113 -28.044 -16.895 1 98.19 206 GLY A O 1
ATOM 1627 N N . HIS A 1 207 ? 4.609 -27.52 -14.771 1 98.48 207 HIS A N 1
ATOM 1628 C CA . HIS A 1 207 ? 5.213 -26.247 -15.148 1 98.48 207 HIS A CA 1
ATOM 1629 C C . HIS A 1 207 ? 6.529 -26.459 -15.889 1 98.48 207 HIS A C 1
ATOM 1631 O O . HIS A 1 207 ? 6.878 -25.679 -16.778 1 98.48 207 HIS A O 1
ATOM 1637 N N . ALA A 1 208 ? 7.251 -27.501 -15.498 1 98.3 208 ALA A N 1
ATOM 1638 C CA . ALA A 1 208 ? 8.478 -27.826 -16.221 1 98.3 208 ALA A CA 1
ATOM 1639 C C . ALA A 1 208 ? 8.179 -28.195 -17.671 1 98.3 208 ALA A C 1
ATOM 1641 O O . ALA A 1 208 ? 8.889 -27.769 -18.585 1 98.3 208 ALA A O 1
ATOM 1642 N N . TYR A 1 209 ? 7.141 -28.99 -17.911 1 98.5 209 TYR A N 1
ATOM 1643 C CA . TYR A 1 209 ? 6.729 -29.349 -19.264 1 98.5 209 TYR A CA 1
ATOM 1644 C C . TYR A 1 209 ? 6.313 -28.114 -20.054 1 98.5 209 TYR A C 1
ATOM 1646 O O . TYR A 1 209 ? 6.65 -27.981 -21.233 1 98.5 209 TYR A O 1
ATOM 1654 N N . ASN A 1 210 ? 5.568 -27.242 -19.426 1 98.01 210 ASN A N 1
ATOM 1655 C CA . ASN A 1 210 ? 5.17 -25.995 -20.069 1 98.01 210 ASN A CA 1
ATOM 1656 C C . ASN A 1 210 ? 6.382 -25.171 -20.494 1 98.01 210 ASN A C 1
ATOM 1658 O O . ASN A 1 210 ? 6.428 -24.657 -21.613 1 98.01 210 ASN A O 1
ATOM 1662 N N . ALA A 1 211 ? 7.334 -25.052 -19.567 1 97.33 211 ALA A N 1
ATOM 1663 C CA . ALA A 1 211 ? 8.538 -24.269 -19.834 1 97.33 211 ALA A CA 1
ATOM 1664 C C . ALA A 1 211 ? 9.332 -24.864 -20.993 1 97.33 211 ALA A C 1
ATOM 1666 O O . ALA A 1 211 ? 9.978 -24.134 -21.75 1 97.33 211 ALA A O 1
ATOM 1667 N N . SER A 1 212 ? 9.274 -26.19 -21.16 1 96.98 212 SER A N 1
ATOM 1668 C CA . SER A 1 212 ? 9.982 -26.875 -22.236 1 96.98 212 SER A CA 1
ATOM 1669 C C . SER A 1 212 ? 9.123 -26.967 -23.492 1 96.98 212 SER A C 1
ATOM 1671 O O . SER A 1 212 ? 9.488 -27.649 -24.452 1 96.98 212 SER A O 1
ATOM 1673 N N . LYS A 1 213 ? 7.926 -26.497 -23.498 1 97.47 213 LYS A N 1
ATOM 1674 C CA . LYS A 1 213 ? 6.987 -26.404 -24.613 1 97.47 213 LYS A CA 1
ATOM 1675 C C . LYS A 1 213 ? 6.395 -27.77 -24.948 1 97.47 213 LYS A C 1
ATOM 1677 O O . LYS A 1 213 ? 6.036 -28.031 -26.098 1 97.47 213 LYS A O 1
ATOM 1682 N N . ASP A 1 214 ? 6.53 -28.606 -24.021 1 98.05 214 ASP A N 1
ATOM 1683 C CA . ASP A 1 214 ? 5.809 -29.87 -24.133 1 98.05 214 ASP A CA 1
ATOM 1684 C C . ASP A 1 214 ? 4.39 -29.744 -23.581 1 98.05 214 ASP A C 1
ATOM 1686 O O . ASP A 1 214 ? 4.068 -30.329 -22.545 1 98.05 214 ASP A O 1
ATOM 1690 N N . TYR A 1 215 ? 3.529 -29.138 -24.307 1 98.46 215 TYR A N 1
ATOM 1691 C CA . TYR A 1 215 ? 2.209 -28.733 -23.837 1 98.46 215 TYR A CA 1
ATOM 1692 C C . TYR A 1 215 ? 1.306 -29.944 -23.635 1 98.46 215 TYR A C 1
ATOM 1694 O O . TYR A 1 215 ? 0.459 -29.953 -22.739 1 98.46 215 TYR A O 1
ATOM 1702 N N . ALA A 1 216 ? 1.491 -30.943 -24.366 1 98.2 216 ALA A N 1
ATOM 1703 C CA . ALA A 1 216 ? 0.674 -32.147 -24.232 1 98.2 216 ALA A CA 1
ATOM 1704 C C . ALA A 1 216 ? 0.914 -32.825 -22.887 1 98.2 216 ALA A C 1
ATOM 1706 O O . ALA A 1 216 ? -0.035 -33.226 -22.209 1 98.2 216 ALA A O 1
ATOM 1707 N N . LYS A 1 217 ? 2.135 -32.935 -22.564 1 98.5 217 LYS A N 1
ATOM 1708 C CA . LYS A 1 217 ? 2.469 -33.532 -21.274 1 98.5 217 LYS A CA 1
ATOM 1709 C C . LYS A 1 217 ? 2.013 -32.641 -20.122 1 98.5 217 LYS A C 1
ATOM 1711 O O . LYS A 1 217 ? 1.588 -33.138 -19.077 1 98.5 217 LYS A O 1
ATOM 1716 N N . ALA A 1 218 ? 2.172 -31.358 -20.351 1 98.67 218 ALA A N 1
ATOM 1717 C CA . ALA A 1 218 ? 1.69 -30.42 -19.341 1 98.67 218 ALA A CA 1
ATOM 1718 C C . ALA A 1 218 ? 0.191 -30.583 -19.111 1 98.67 218 ALA A C 1
ATOM 1720 O O . ALA A 1 218 ? -0.263 -30.661 -17.967 1 98.67 218 ALA A O 1
ATOM 1721 N N . VAL A 1 219 ? -0.556 -30.677 -20.215 1 98.66 219 VAL A N 1
ATOM 1722 C CA . VAL A 1 219 ? -2.003 -30.849 -20.137 1 98.66 219 VAL A CA 1
ATOM 1723 C C . VAL A 1 219 ? -2.332 -32.115 -19.348 1 98.66 219 VAL A C 1
ATOM 1725 O O . VAL A 1 219 ? -3.158 -32.087 -18.434 1 98.66 219 VAL A O 1
ATOM 1728 N N . SER A 1 220 ? -1.66 -33.184 -19.696 1 98.26 220 SER A N 1
ATOM 1729 C CA . SER A 1 220 ? -1.913 -34.46 -19.035 1 98.26 220 SER A CA 1
ATOM 1730 C C . SER A 1 220 ? -1.613 -34.379 -17.543 1 98.26 220 SER A C 1
ATOM 1732 O O . SER A 1 220 ? -2.368 -34.906 -16.723 1 98.26 220 SER A O 1
ATOM 1734 N N . THR A 1 221 ? -0.553 -33.734 -17.2 1 98.15 221 THR A N 1
ATOM 1735 C CA . THR A 1 221 ? -0.122 -33.613 -15.812 1 98.15 221 THR A CA 1
ATOM 1736 C C . THR A 1 221 ? -1.101 -32.755 -15.015 1 98.15 221 THR A C 1
ATOM 1738 O O . THR A 1 221 ? -1.52 -33.137 -13.92 1 98.15 221 THR A O 1
ATOM 1741 N N . PHE A 1 222 ? -1.493 -31.587 -15.539 1 98.3 222 PHE A N 1
ATOM 1742 C CA . PHE A 1 222 ? -2.414 -30.698 -14.84 1 98.3 222 PHE A CA 1
ATOM 1743 C C . PHE A 1 222 ? -3.804 -31.316 -14.756 1 98.3 222 PHE A C 1
ATOM 1745 O O . PHE A 1 222 ? -4.523 -31.109 -13.776 1 98.3 222 PHE A O 1
ATOM 1752 N N . LYS A 1 223 ? -4.145 -32.053 -15.797 1 97.49 223 LYS A N 1
ATOM 1753 C CA . LYS A 1 223 ? -5.418 -32.767 -15.748 1 97.49 223 LYS A CA 1
ATOM 1754 C C . LYS A 1 223 ? -5.441 -33.771 -14.599 1 97.49 223 LYS A C 1
ATOM 1756 O O . LYS A 1 223 ? -6.447 -33.898 -13.899 1 97.49 223 LYS A O 1
ATOM 1761 N N . SER A 1 224 ? -4.333 -34.448 -14.45 1 96.28 224 SER A N 1
ATOM 1762 C CA . SER A 1 224 ? -4.212 -35.405 -13.355 1 96.28 224 SER A CA 1
ATOM 1763 C C . SER A 1 224 ? -4.301 -34.709 -12.001 1 96.28 224 SER A C 1
ATOM 1765 O O . SER A 1 224 ? -4.887 -35.245 -11.058 1 96.28 224 SER A O 1
ATOM 1767 N N . LEU A 1 225 ? -3.734 -33.535 -11.837 1 95.7 225 LEU A N 1
ATOM 1768 C CA . LEU A 1 225 ? -3.776 -32.75 -10.608 1 95.7 225 LEU A CA 1
ATOM 1769 C C . LEU A 1 225 ? -5.202 -32.31 -10.292 1 95.7 225 LEU A C 1
ATOM 1771 O O . LEU A 1 225 ? -5.606 -32.289 -9.127 1 95.7 225 LEU A O 1
ATOM 1775 N N . GLU A 1 226 ? -5.953 -31.988 -11.28 1 94.2 226 GLU A N 1
ATOM 1776 C CA . GLU A 1 226 ? -7.312 -31.477 -11.129 1 94.2 226 GLU A CA 1
ATOM 1777 C C . GLU A 1 226 ? -8.3 -32.607 -10.854 1 94.2 226 GLU A C 1
ATOM 1779 O O . GLU A 1 226 ? -9.266 -32.427 -10.11 1 94.2 226 GLU A O 1
ATOM 1784 N N . SER A 1 227 ? -8.219 -33.721 -11.417 1 90.59 227 SER A N 1
ATOM 1785 C CA . SER A 1 227 ? -9.199 -34.798 -11.318 1 90.59 227 SER A CA 1
ATOM 1786 C C . SER A 1 227 ? -8.802 -35.811 -10.25 1 90.59 227 SER A C 1
ATOM 1788 O O . SER A 1 227 ? -9.664 -36.419 -9.612 1 90.59 227 SER A O 1
ATOM 1790 N N . GLY A 1 228 ? -7.568 -35.947 -10.033 1 84.82 228 GLY A N 1
ATOM 1791 C CA . GLY A 1 228 ? -7.137 -37.079 -9.227 1 84.82 228 GLY A CA 1
ATOM 1792 C C . GLY A 1 228 ? -6.406 -36.667 -7.963 1 84.82 228 GLY A C 1
ATOM 1793 O O . GLY A 1 228 ? -5.767 -37.496 -7.312 1 84.82 228 GLY A O 1
ATOM 1794 N N . SER A 1 229 ? -6.503 -35.424 -7.623 1 88.63 229 SER A N 1
ATOM 1795 C CA . SER A 1 229 ? -5.722 -35.016 -6.461 1 88.63 229 SER A CA 1
ATOM 1796 C C . SER A 1 229 ? -6.556 -34.169 -5.504 1 88.63 229 SER A C 1
ATOM 1798 O O . SER A 1 229 ? -7.751 -33.967 -5.727 1 88.63 229 SER A O 1
ATOM 1800 N N . VAL A 1 230 ? -5.912 -33.74 -4.46 1 93.36 230 VAL A N 1
ATOM 1801 C CA . VAL A 1 230 ? -6.53 -32.908 -3.433 1 93.36 230 VAL A CA 1
ATOM 1802 C C . VAL A 1 230 ? -6.702 -31.483 -3.956 1 93.36 230 VAL A C 1
ATOM 1804 O O . VAL A 1 230 ? -7.304 -30.639 -3.289 1 93.36 230 VAL A O 1
ATOM 1807 N N . LEU A 1 231 ? -6.259 -31.181 -5.183 1 96.41 231 LEU A N 1
ATOM 1808 C CA . LEU A 1 231 ? -6.334 -29.83 -5.727 1 96.41 231 LEU A CA 1
ATOM 1809 C C . LEU A 1 231 ? -7.467 -29.715 -6.742 1 96.41 231 LEU A C 1
ATOM 1811 O O . LEU A 1 231 ? -7.449 -28.832 -7.602 1 96.41 231 LEU A O 1
ATOM 1815 N N . ARG A 1 232 ? -8.405 -30.569 -6.585 1 94.93 232 ARG A N 1
ATOM 1816 C CA . ARG A 1 232 ? -9.561 -30.534 -7.476 1 94.93 232 ARG A CA 1
ATOM 1817 C C . ARG A 1 232 ? -10.283 -29.194 -7.384 1 94.93 232 ARG A C 1
ATOM 1819 O O . ARG A 1 232 ? -10.463 -28.654 -6.291 1 94.93 232 ARG A O 1
ATOM 1826 N N . GLU A 1 233 ? -10.605 -28.59 -8.542 1 94.49 233 GLU A N 1
ATOM 1827 C CA . GLU A 1 233 ? -11.387 -27.364 -8.672 1 94.49 233 GLU A CA 1
ATOM 1828 C C . GLU A 1 233 ? -10.586 -26.148 -8.216 1 94.49 233 GLU A C 1
ATOM 1830 O O . GLU A 1 233 ? -11.159 -25.103 -7.901 1 94.49 233 GLU A O 1
ATOM 1835 N N . ASN A 1 234 ? -9.307 -26.344 -8.088 1 96.43 234 ASN A N 1
ATOM 1836 C CA . ASN A 1 234 ? -8.466 -25.187 -7.801 1 96.43 234 ASN A CA 1
ATOM 1837 C C . ASN A 1 234 ? -8.32 -24.284 -9.022 1 96.43 234 ASN A C 1
ATOM 1839 O O . ASN A 1 234 ? -7.935 -24.744 -10.098 1 96.43 234 ASN A O 1
ATOM 1843 N N . SER A 1 235 ? -8.586 -23.086 -8.834 1 95.78 235 SER A N 1
ATOM 1844 C CA . SER A 1 235 ? -8.616 -22.15 -9.953 1 95.78 235 SER A CA 1
ATOM 1845 C C . SER A 1 235 ? -7.238 -22.006 -10.591 1 95.78 235 SER A C 1
ATOM 1847 O O . SER A 1 235 ? -7.124 -21.864 -11.81 1 95.78 235 SER A O 1
ATOM 1849 N N . ILE A 1 236 ? -6.162 -22.054 -9.785 1 96.48 236 ILE A N 1
ATOM 1850 C CA . ILE A 1 236 ? -4.808 -21.898 -10.305 1 96.48 236 ILE A CA 1
ATOM 1851 C C . ILE A 1 236 ? -4.462 -23.08 -11.207 1 96.48 236 ILE A C 1
ATOM 1853 O O . ILE A 1 236 ? -3.943 -22.896 -12.311 1 96.48 236 ILE A O 1
ATOM 1857 N N . VAL A 1 237 ? -4.757 -24.211 -10.749 1 97.89 237 VAL A N 1
ATOM 1858 C CA . VAL A 1 237 ? -4.468 -25.427 -11.502 1 97.89 237 VAL A CA 1
ATOM 1859 C C . VAL A 1 237 ? -5.283 -25.442 -12.793 1 97.89 237 VAL A C 1
ATOM 1861 O O . VAL A 1 237 ? -4.76 -25.77 -13.86 1 97.89 237 VAL A O 1
ATOM 1864 N N . LEU A 1 238 ? -6.516 -25.08 -12.669 1 98.06 238 LEU A N 1
ATOM 1865 C CA . LEU A 1 238 ? -7.398 -25.052 -13.83 1 98.06 238 LEU A CA 1
ATOM 1866 C C . LEU A 1 238 ? -6.916 -24.03 -14.854 1 98.06 238 LEU A C 1
ATOM 1868 O O . LEU A 1 238 ? -6.992 -24.271 -16.061 1 98.06 238 LEU A O 1
ATOM 1872 N N . CYS A 1 239 ? -6.454 -22.954 -14.375 1 97.92 239 CYS A N 1
ATOM 1873 C CA . CYS A 1 239 ? -5.91 -21.952 -15.285 1 97.92 239 CYS A CA 1
ATOM 1874 C C . CYS A 1 239 ? -4.699 -22.495 -16.034 1 97.92 239 CYS A C 1
ATOM 1876 O O . CYS A 1 239 ? -4.545 -22.253 -17.232 1 97.92 239 CYS A O 1
ATOM 1878 N N . CYS A 1 240 ? -3.853 -23.186 -15.319 1 98.23 240 CYS A N 1
ATOM 1879 C CA . CYS A 1 240 ? -2.691 -23.797 -15.955 1 98.23 240 CYS A CA 1
ATOM 1880 C C . CYS A 1 240 ? -3.117 -24.804 -17.016 1 98.23 240 CYS A C 1
ATOM 1882 O O . CYS A 1 240 ? -2.545 -24.843 -18.107 1 98.23 240 CYS A O 1
ATOM 1884 N N . LEU A 1 241 ? -4.125 -25.564 -16.695 1 98.54 241 LEU A N 1
ATOM 1885 C CA . LEU A 1 241 ? -4.661 -26.547 -17.631 1 98.54 241 LEU A CA 1
ATOM 1886 C C . LEU A 1 241 ? -5.201 -25.866 -18.884 1 98.54 241 LEU A C 1
ATOM 1888 O O . LEU A 1 241 ? -4.878 -26.27 -20.003 1 98.54 241 LEU A O 1
ATOM 1892 N N . ALA A 1 242 ? -5.988 -24.854 -18.725 1 98.69 242 ALA A N 1
ATOM 1893 C CA . ALA A 1 242 ? -6.582 -24.125 -19.843 1 98.69 242 ALA A CA 1
ATOM 1894 C C . ALA A 1 242 ? -5.505 -23.481 -20.711 1 98.69 242 ALA A C 1
ATOM 1896 O O . ALA A 1 242 ? -5.582 -23.525 -21.941 1 98.69 242 ALA A O 1
ATOM 1897 N N . GLU A 1 243 ? -4.559 -22.896 -20.075 1 98.44 243 GLU A N 1
ATOM 1898 C CA . GLU A 1 243 ? -3.46 -22.244 -20.781 1 98.44 243 GLU A CA 1
ATOM 1899 C C . GLU A 1 243 ? -2.704 -23.235 -21.66 1 98.44 243 GLU A C 1
ATOM 1901 O O . GLU A 1 243 ? -2.372 -22.929 -22.807 1 98.44 243 GLU A O 1
ATOM 1906 N N . ASN A 1 244 ? -2.433 -24.352 -21.126 1 98.7 244 ASN A N 1
ATOM 1907 C CA . ASN A 1 244 ? -1.672 -25.337 -21.886 1 98.7 244 ASN A CA 1
ATOM 1908 C C . ASN A 1 244 ? -2.508 -25.949 -23.006 1 98.7 244 ASN A C 1
ATOM 1910 O O . ASN A 1 244 ? -1.98 -26.285 -24.068 1 98.7 244 ASN A O 1
ATOM 1914 N N . HIS A 1 245 ? -3.855 -26.129 -22.823 1 98.74 245 HIS A N 1
ATOM 1915 C CA . HIS A 1 245 ? -4.724 -26.475 -23.942 1 98.74 245 HIS A CA 1
ATOM 1916 C C . HIS A 1 245 ? -4.603 -25.455 -25.069 1 98.74 245 HIS A C 1
ATOM 1918 O O . HIS A 1 245 ? -4.487 -25.828 -26.239 1 98.74 245 HIS A O 1
ATOM 1924 N N . PHE A 1 246 ? -4.61 -24.248 -24.74 1 98.58 246 PHE A N 1
ATOM 1925 C CA . PHE A 1 246 ? -4.53 -23.157 -25.704 1 98.58 246 PHE A CA 1
ATOM 1926 C C . PHE A 1 246 ? -3.208 -23.2 -26.462 1 98.58 246 PHE A C 1
ATOM 1928 O O . PHE A 1 246 ? -3.187 -23.097 -27.69 1 98.58 246 PHE A O 1
ATOM 1935 N N . LEU A 1 247 ? -2.147 -23.348 -25.707 1 98.12 247 LEU A N 1
ATOM 1936 C CA . LEU A 1 247 ? -0.817 -23.352 -26.307 1 98.12 247 LEU A CA 1
ATOM 1937 C C . LEU A 1 247 ? -0.618 -24.587 -27.18 1 98.12 247 LEU A C 1
ATOM 1939 O O . LEU A 1 247 ? 0.141 -24.55 -28.151 1 98.12 247 LEU A O 1
ATOM 1943 N N . ALA A 1 248 ? -1.295 -25.653 -26.85 1 98.01 248 ALA A N 1
ATOM 1944 C CA . ALA A 1 248 ? -1.247 -26.88 -27.641 1 98.01 248 ALA A CA 1
ATOM 1945 C C . ALA A 1 248 ? -2.134 -26.769 -28.879 1 98.01 248 ALA A C 1
ATOM 1947 O O . ALA A 1 248 ? -2.165 -27.68 -29.71 1 98.01 248 ALA A O 1
ATOM 1948 N N . GLY A 1 249 ? -2.95 -25.667 -28.97 1 97.29 249 GLY A N 1
ATOM 1949 C CA . GLY A 1 249 ? -3.813 -25.441 -30.118 1 97.29 249 GLY A CA 1
ATOM 1950 C C . GLY A 1 249 ? -5.206 -26.015 -29.941 1 97.29 249 GLY A C 1
ATOM 1951 O O . GLY A 1 249 ? -6.017 -25.987 -30.868 1 97.29 249 GLY A O 1
ATOM 1952 N N . ASP A 1 250 ? -5.404 -26.544 -28.812 1 98.12 250 ASP A N 1
ATOM 1953 C CA . ASP A 1 250 ? -6.726 -27.083 -28.509 1 98.12 250 ASP A CA 1
ATOM 1954 C C . ASP A 1 250 ? -7.653 -25.994 -27.971 1 98.12 250 ASP A C 1
ATOM 1956 O O . ASP A 1 250 ? -7.946 -25.957 -26.774 1 98.12 250 ASP A O 1
ATOM 1960 N N . LEU A 1 251 ? -8.191 -25.197 -28.776 1 98.14 251 LEU A N 1
ATOM 1961 C CA . LEU A 1 251 ? -8.945 -24 -28.422 1 98.14 251 LEU A CA 1
ATOM 1962 C C . LEU A 1 251 ? -10.265 -24.367 -27.752 1 98.14 251 LEU A C 1
ATOM 1964 O O . LEU A 1 251 ? -10.709 -23.682 -26.827 1 98.14 251 LEU A O 1
ATOM 1968 N N . ALA A 1 252 ? -10.829 -25.409 -28.198 1 97.8 252 ALA A N 1
ATOM 1969 C CA . ALA A 1 252 ? -12.127 -25.82 -27.669 1 97.8 252 ALA A CA 1
ATOM 1970 C C . ALA A 1 252 ? -12.028 -26.18 -26.189 1 97.8 252 ALA A C 1
ATOM 1972 O O . ALA A 1 252 ? -12.813 -25.695 -25.371 1 97.8 252 ALA A O 1
ATOM 1973 N N . ASN A 1 253 ? -11.074 -27.007 -25.924 1 98.17 253 ASN A N 1
ATOM 1974 C CA . ASN A 1 253 ? -10.91 -27.411 -24.531 1 98.17 253 ASN A CA 1
ATOM 1975 C C . ASN A 1 253 ? -10.418 -26.255 -23.666 1 98.17 253 ASN A C 1
ATOM 1977 O O . ASN A 1 253 ? -10.776 -26.157 -22.491 1 98.17 253 ASN A O 1
ATOM 1981 N N . ALA A 1 254 ? -9.596 -25.433 -24.23 1 98.6 254 ALA A N 1
ATOM 1982 C CA . ALA A 1 254 ? -9.162 -24.243 -23.502 1 98.6 254 ALA A CA 1
ATOM 1983 C C . ALA A 1 254 ? -10.356 -23.391 -23.081 1 98.6 254 ALA A C 1
ATOM 1985 O O . ALA A 1 254 ? -10.456 -22.981 -21.923 1 98.6 254 ALA A O 1
ATOM 1986 N N . ALA A 1 255 ? -11.271 -23.174 -23.996 1 98.3 255 ALA A N 1
ATOM 1987 C CA . ALA A 1 255 ? -12.451 -22.358 -23.728 1 98.3 255 ALA A CA 1
ATOM 1988 C C . ALA A 1 255 ? -13.321 -22.99 -22.644 1 98.3 255 ALA A C 1
ATOM 1990 O O . ALA A 1 255 ? -13.833 -22.293 -21.765 1 98.3 255 ALA A O 1
ATOM 1991 N N . LEU A 1 256 ? -13.475 -24.267 -22.731 1 98.29 256 LEU A N 1
ATOM 1992 C CA . LEU A 1 256 ? -14.304 -24.99 -21.772 1 98.29 256 LEU A CA 1
ATOM 1993 C C . LEU A 1 256 ? -13.727 -24.88 -20.365 1 98.29 256 LEU A C 1
ATOM 1995 O O . LEU A 1 256 ? -14.467 -24.664 -19.402 1 98.29 256 LEU A O 1
ATOM 1999 N N . VAL A 1 257 ? -1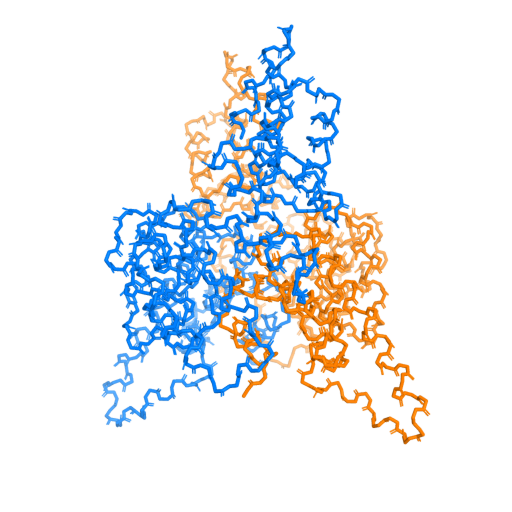2.453 -25.037 -20.273 1 98.35 257 VAL A N 1
ATOM 2000 C CA . VAL A 1 257 ? -11.816 -25.018 -18.961 1 98.35 257 VAL A CA 1
ATOM 2001 C C . VAL A 1 257 ? -11.832 -23.599 -18.399 1 98.35 257 VAL A C 1
ATOM 2003 O O . VAL A 1 257 ? -12.065 -23.4 -17.204 1 98.35 257 VAL A O 1
ATOM 2006 N N . TYR A 1 258 ? -11.553 -22.554 -19.192 1 98.43 258 TYR A N 1
ATOM 2007 C CA . TYR A 1 258 ? -11.619 -21.175 -18.723 1 98.43 258 TYR A CA 1
ATOM 2008 C C . TYR A 1 258 ? -13.028 -20.821 -18.264 1 98.43 258 TYR A C 1
ATOM 2010 O O . TYR A 1 258 ? -13.204 -20.076 -17.297 1 98.43 258 TYR A O 1
ATOM 2018 N N . LYS A 1 259 ? -13.979 -21.327 -18.998 1 97.87 259 LYS A N 1
ATOM 2019 C CA . LYS A 1 259 ? -15.361 -21.135 -18.568 1 97.87 259 LYS A CA 1
ATOM 2020 C C . LYS A 1 259 ? -15.586 -21.703 -17.17 1 97.87 259 LYS A C 1
ATOM 2022 O O . LYS A 1 259 ? -16.245 -21.075 -16.338 1 97.87 259 LYS A O 1
ATOM 2027 N N . ARG A 1 260 ? -15.089 -22.832 -16.995 1 97.62 260 ARG A N 1
ATOM 2028 C CA . ARG A 1 260 ? -15.194 -23.476 -15.69 1 97.62 260 ARG A CA 1
ATOM 2029 C C . ARG A 1 260 ? -14.49 -22.654 -14.615 1 97.62 260 ARG A C 1
ATOM 2031 O O . ARG A 1 260 ? -15.014 -22.486 -13.512 1 97.62 260 ARG A O 1
ATOM 2038 N N . VAL A 1 261 ? -13.289 -22.146 -14.867 1 97.76 261 VAL A N 1
ATOM 2039 C CA . VAL A 1 261 ? -12.551 -21.303 -13.933 1 97.76 261 VAL A CA 1
ATOM 2040 C C . VAL A 1 261 ? -13.416 -20.117 -13.513 1 97.76 261 VAL A C 1
ATOM 2042 O O . VAL A 1 261 ? -13.548 -19.828 -12.321 1 97.76 261 VAL A O 1
ATOM 2045 N N . HIS A 1 262 ? -14.003 -19.464 -14.467 1 97.08 262 HIS A N 1
ATOM 2046 C CA . HIS A 1 262 ? -14.793 -18.263 -14.221 1 97.08 262 HIS A CA 1
ATOM 2047 C C . HIS A 1 262 ? -16.046 -18.583 -13.413 1 97.08 262 HIS A C 1
ATOM 2049 O O . HIS A 1 262 ? -16.501 -17.762 -12.613 1 97.08 262 HIS A O 1
ATOM 2055 N N . SER A 1 263 ? -16.567 -19.73 -13.65 1 96.31 263 SER A N 1
ATOM 2056 C CA . SER A 1 263 ? -17.758 -20.154 -12.922 1 96.31 263 SER A CA 1
ATOM 2057 C C . SER A 1 263 ? -17.434 -20.462 -11.464 1 96.31 263 SER A C 1
ATOM 2059 O O . SER A 1 263 ? -18.248 -20.205 -10.574 1 96.31 263 SER A O 1
ATOM 2061 N N . LEU A 1 264 ? -16.271 -21.006 -11.253 1 95.62 264 LEU A N 1
ATOM 2062 C CA . LEU A 1 264 ? -15.862 -21.395 -9.908 1 95.62 264 LEU A CA 1
ATOM 2063 C C . LEU A 1 264 ? -15.361 -20.188 -9.122 1 95.62 264 LEU A C 1
ATOM 2065 O O . LEU A 1 264 ? -15.535 -20.12 -7.903 1 95.62 264 LEU A O 1
ATOM 2069 N N . ASP A 1 265 ? -14.714 -19.296 -9.797 1 95.84 265 ASP A N 1
ATOM 2070 C CA . ASP A 1 265 ? -14.129 -18.104 -9.191 1 95.84 265 ASP A CA 1
ATOM 2071 C C . ASP A 1 265 ? -14.312 -16.884 -10.091 1 95.84 265 ASP A C 1
ATOM 2073 O O . ASP A 1 265 ? -13.452 -16.585 -10.922 1 95.84 265 ASP A O 1
ATOM 2077 N N . MET A 1 266 ? -15.277 -16.14 -9.819 1 95.09 266 MET A N 1
ATOM 2078 C CA . MET A 1 266 ? -15.635 -14.996 -10.653 1 95.09 266 MET A CA 1
ATOM 2079 C C . MET A 1 266 ? -14.642 -13.853 -10.464 1 95.09 266 MET A C 1
ATOM 2081 O O . MET A 1 266 ? -14.583 -12.935 -11.283 1 95.09 266 MET A O 1
ATOM 2085 N N . LEU A 1 267 ? -13.818 -13.938 -9.467 1 96.56 267 LEU A N 1
ATOM 2086 C CA . LEU A 1 267 ? -12.879 -12.86 -9.177 1 96.56 267 LEU A CA 1
ATOM 2087 C C . LEU A 1 267 ? -11.523 -13.132 -9.82 1 96.56 267 LEU A C 1
ATOM 2089 O O . LEU A 1 267 ? -10.651 -12.26 -9.833 1 96.56 267 LEU A O 1
ATOM 2093 N N . CYS A 1 268 ? -11.387 -14.328 -10.345 1 95.87 268 CYS A N 1
ATOM 2094 C CA . CYS A 1 268 ? -10.135 -14.695 -10.998 1 95.87 268 CYS A CA 1
ATOM 2095 C C . CYS A 1 268 ? -9.947 -13.915 -12.294 1 95.87 268 CYS A C 1
ATOM 2097 O O . CYS A 1 268 ? -10.831 -13.909 -13.153 1 95.87 268 CYS A O 1
ATOM 2099 N N . LEU A 1 269 ? -8.758 -13.317 -12.483 1 96.39 269 LEU A N 1
ATOM 2100 C CA . LEU A 1 269 ? -8.486 -12.535 -13.684 1 96.39 269 LEU A CA 1
ATOM 2101 C C . LEU A 1 269 ? -7.496 -13.258 -14.591 1 96.39 269 LEU A C 1
ATOM 2103 O O . LEU A 1 269 ? -7.453 -13.006 -15.797 1 96.39 269 LEU A O 1
ATOM 2107 N N . ARG A 1 270 ? -6.717 -14.132 -14.019 1 95.05 270 ARG A N 1
ATOM 2108 C CA . ARG A 1 270 ? -5.675 -14.83 -14.766 1 95.05 270 ARG A CA 1
ATOM 2109 C C . ARG A 1 270 ? -6.271 -15.624 -15.924 1 95.05 270 ARG A C 1
ATOM 2111 O O . ARG A 1 270 ? -7.174 -16.439 -15.726 1 95.05 270 ARG A O 1
ATOM 2118 N N . GLY A 1 271 ? -5.837 -15.321 -17.122 1 96.84 271 GLY A N 1
ATOM 2119 C CA . GLY A 1 271 ? -6.239 -16.086 -18.291 1 96.84 271 GLY A CA 1
ATOM 2120 C C . GLY A 1 271 ? -7.545 -15.608 -18.897 1 96.84 271 GLY A C 1
ATOM 2121 O O . GLY A 1 271 ? -7.954 -16.083 -19.959 1 96.84 271 GLY A O 1
ATOM 2122 N N . MET A 1 272 ? -8.166 -14.611 -18.304 1 98.02 272 MET A N 1
ATOM 2123 C CA . MET A 1 272 ? -9.474 -14.17 -18.78 1 98.02 272 MET A CA 1
ATOM 2124 C C . MET A 1 272 ? -9.343 -13.391 -20.084 1 98.02 272 MET A C 1
ATOM 2126 O O . MET A 1 272 ? -10.313 -13.26 -20.834 1 98.02 272 MET A O 1
ATOM 2130 N N . ASP A 1 273 ? -8.119 -12.841 -20.319 1 97.72 273 ASP A N 1
ATOM 2131 C CA . ASP A 1 273 ? -7.874 -12.229 -21.622 1 97.72 273 ASP A CA 1
ATOM 2132 C C . ASP A 1 273 ? -7.889 -13.278 -22.732 1 97.72 273 ASP A C 1
ATOM 2134 O O . ASP A 1 273 ? -8.424 -13.035 -23.815 1 97.72 273 ASP A O 1
ATOM 2138 N N . ILE A 1 274 ? -7.314 -14.434 -22.454 1 98.17 274 ILE A N 1
ATOM 2139 C CA . ILE A 1 274 ? -7.317 -15.535 -23.411 1 98.17 274 ILE A CA 1
ATOM 2140 C C . ILE A 1 274 ? -8.739 -16.065 -23.586 1 98.17 274 ILE A C 1
ATOM 2142 O O . ILE A 1 274 ? -9.17 -16.345 -24.706 1 98.17 274 ILE A O 1
ATOM 2146 N N . TYR A 1 275 ? -9.423 -16.195 -22.498 1 98.54 275 TYR A N 1
ATOM 2147 C CA . TYR A 1 275 ? -10.815 -16.627 -22.566 1 98.54 275 TYR A CA 1
ATOM 2148 C C . TYR A 1 275 ? -11.639 -15.678 -23.427 1 98.54 275 TYR A C 1
ATOM 2150 O O . TYR A 1 275 ? -12.445 -16.118 -24.25 1 98.54 275 TYR A O 1
ATOM 2158 N N . ALA A 1 276 ? -11.384 -14.41 -23.247 1 98.28 276 ALA A N 1
ATOM 2159 C CA . ALA A 1 276 ? -12.06 -13.399 -24.056 1 98.28 276 ALA A CA 1
ATOM 2160 C C . ALA A 1 276 ? -11.732 -13.572 -25.536 1 98.28 276 ALA A C 1
ATOM 2162 O O . ALA A 1 276 ? -12.614 -13.458 -26.391 1 98.28 276 ALA A O 1
ATOM 2163 N N . TYR A 1 277 ? -10.534 -13.793 -25.831 1 97.63 277 TYR A N 1
ATOM 2164 C CA . TYR A 1 277 ? -10.115 -14.055 -27.203 1 97.63 277 TYR A CA 1
ATOM 2165 C C . TYR A 1 277 ? -10.867 -15.245 -27.786 1 97.63 277 TYR A C 1
ATOM 2167 O O . TYR A 1 277 ? -11.325 -15.198 -28.931 1 97.63 277 TYR A O 1
ATOM 2175 N N . LEU A 1 278 ? -10.954 -16.306 -27.016 1 98.25 278 LEU A N 1
ATOM 2176 C CA . LEU A 1 278 ? -11.602 -17.53 -27.475 1 98.25 278 LEU A CA 1
ATOM 2177 C C . LEU A 1 278 ? -13.085 -17.294 -27.741 1 98.25 278 LEU A C 1
ATOM 2179 O O . LEU A 1 278 ? -13.636 -17.813 -28.714 1 98.25 278 LEU A O 1
ATOM 2183 N N . LEU A 1 279 ? -13.683 -16.526 -26.867 1 97.84 279 LEU A N 1
ATOM 2184 C CA . LEU A 1 279 ? -15.087 -16.182 -27.064 1 97.84 279 LEU A CA 1
ATOM 2185 C C . LEU A 1 279 ? -15.27 -15.35 -28.329 1 97.84 279 LEU A C 1
ATOM 2187 O O . LEU A 1 279 ? -16.222 -15.563 -29.084 1 97.84 279 LEU A O 1
ATOM 2191 N N . ALA A 1 280 ? -14.372 -14.437 -28.492 1 96.67 280 ALA A N 1
ATOM 2192 C CA . ALA A 1 280 ? -14.421 -13.614 -29.698 1 96.67 280 ALA A CA 1
ATOM 2193 C C . ALA A 1 280 ? -14.206 -14.46 -30.949 1 96.67 280 ALA A C 1
ATOM 2195 O O . ALA A 1 280 ? -14.883 -14.267 -31.961 1 96.67 280 ALA A O 1
ATOM 2196 N N . HIS A 1 281 ? -13.249 -15.352 -30.872 1 95.56 281 HIS A N 1
ATOM 2197 C CA . HIS A 1 281 ? -12.911 -16.242 -31.977 1 95.56 281 HIS A CA 1
ATOM 2198 C C . HIS A 1 281 ? -14.106 -17.098 -32.381 1 95.56 281 HIS A C 1
ATOM 2200 O O . HIS A 1 281 ? -14.306 -17.372 -33.567 1 95.56 281 HIS A O 1
ATOM 2206 N N . GLU A 1 282 ? -14.888 -17.446 -31.422 1 95.75 282 GLU A N 1
ATOM 2207 C CA . GLU A 1 282 ? -16.056 -18.287 -31.667 1 95.75 282 GLU A CA 1
ATOM 2208 C C . GLU A 1 282 ? -17.308 -17.443 -31.887 1 95.75 282 GLU A C 1
ATOM 2210 O O . GLU A 1 282 ? -18.415 -17.977 -31.98 1 95.75 282 GLU A O 1
ATOM 2215 N N . LYS A 1 283 ? -17.216 -16.117 -31.802 1 94.22 283 LYS A N 1
ATOM 2216 C CA . LYS A 1 283 ? -18.289 -15.163 -32.068 1 94.22 283 LYS A CA 1
ATOM 2217 C C . LYS A 1 283 ? -19.392 -15.269 -31.019 1 94.22 283 LYS A C 1
ATOM 2219 O O . LYS A 1 283 ? -20.577 -15.182 -31.346 1 94.22 283 LYS A O 1
ATOM 2224 N N . GLN A 1 284 ? -18.93 -15.624 -29.884 1 95.87 284 GLN A N 1
ATOM 2225 C CA . GLN A 1 284 ? -19.866 -15.638 -28.765 1 95.87 284 GLN A CA 1
ATOM 2226 C C . GLN A 1 284 ? -19.983 -14.257 -28.128 1 95.87 284 GLN A C 1
ATOM 2228 O O . GLN A 1 284 ? -19.506 -14.039 -27.012 1 95.87 284 GLN A O 1
ATOM 2233 N N . LYS A 1 285 ? -20.691 -13.393 -28.646 1 93.86 285 LYS A N 1
ATOM 2234 C CA . LYS A 1 285 ? -20.732 -11.971 -28.315 1 93.86 285 LYS A CA 1
ATOM 2235 C C . LYS A 1 285 ? -21.385 -11.742 -26.955 1 93.86 285 LYS A C 1
ATOM 2237 O O . LYS A 1 285 ? -20.918 -10.918 -26.166 1 93.86 285 LYS A O 1
ATOM 2242 N N . GLU A 1 286 ? -22.465 -12.452 -26.741 1 96 286 GLU A N 1
ATOM 2243 C CA . GLU A 1 286 ? -23.193 -12.25 -25.493 1 96 286 GLU A CA 1
ATOM 2244 C C . GLU A 1 286 ? -22.357 -12.677 -24.29 1 96 286 GLU A C 1
ATOM 2246 O O . GLU A 1 286 ? -22.325 -11.983 -23.272 1 96 286 GLU A O 1
ATOM 2251 N N . GLU A 1 287 ? -21.724 -13.805 -24.474 1 96.72 287 GLU A N 1
ATOM 2252 C CA . GLU A 1 287 ? -20.872 -14.295 -23.395 1 96.72 287 GLU A CA 1
ATOM 2253 C C . GLU A 1 287 ? -19.666 -13.383 -23.187 1 96.72 287 GLU A C 1
ATOM 2255 O O . GLU A 1 287 ? -19.234 -13.166 -22.053 1 96.72 287 GLU A O 1
ATOM 2260 N N . LEU A 1 288 ? -19.162 -12.899 -24.223 1 97.39 288 LEU A N 1
ATOM 2261 C CA . LEU A 1 288 ? -18.019 -11.994 -24.172 1 97.39 288 LEU A CA 1
ATOM 2262 C C . LEU A 1 288 ? -18.39 -10.691 -23.47 1 97.39 288 LEU A C 1
ATOM 2264 O O . LEU A 1 288 ? -17.621 -10.183 -22.65 1 97.39 288 LEU A O 1
ATOM 2268 N N . MET A 1 289 ? -19.542 -10.179 -23.745 1 96.25 289 MET A N 1
ATOM 2269 C CA . MET A 1 289 ? -20.023 -8.965 -23.091 1 96.25 289 MET A CA 1
ATOM 2270 C C . MET A 1 289 ? -20.191 -9.185 -21.592 1 96.25 289 MET A C 1
ATOM 2272 O O . MET A 1 289 ? -19.802 -8.335 -20.788 1 96.25 289 MET A O 1
ATOM 2276 N N . SER A 1 290 ? -20.764 -10.293 -21.359 1 97.45 290 SER A N 1
ATOM 2277 C CA . SER A 1 290 ? -20.969 -10.633 -19.955 1 97.45 290 SER A CA 1
ATOM 2278 C C . SER A 1 290 ? -19.641 -10.75 -19.215 1 97.45 290 SER A C 1
ATOM 2280 O O . SER A 1 290 ? -19.498 -10.24 -18.102 1 97.45 290 SER A O 1
ATOM 2282 N N . LEU A 1 291 ? -18.684 -11.404 -19.817 1 97.7 291 LEU A N 1
ATOM 2283 C CA . LEU A 1 291 ? -17.363 -11.567 -19.22 1 97.7 291 LEU A CA 1
ATOM 2284 C C . LEU A 1 291 ? -16.693 -10.214 -19.007 1 97.7 291 LEU A C 1
ATOM 2286 O O . LEU A 1 291 ? -16.16 -9.943 -17.928 1 97.7 291 LEU A O 1
ATOM 2290 N N . ALA A 1 292 ? -16.729 -9.378 -20 1 97.08 292 ALA A N 1
ATOM 2291 C CA . ALA A 1 292 ? -16.1 -8.061 -19.942 1 97.08 292 ALA A CA 1
ATOM 2292 C C . ALA A 1 292 ? -16.689 -7.221 -18.812 1 97.08 292 ALA A C 1
ATOM 2294 O O . ALA A 1 292 ? -15.954 -6.577 -18.061 1 97.08 292 ALA A O 1
ATOM 2295 N N . SER A 1 293 ? -17.954 -7.301 -18.688 1 96.85 293 SER A N 1
ATOM 2296 C CA . SER A 1 293 ? -18.641 -6.539 -17.651 1 96.85 293 SER A CA 1
ATOM 2297 C C . SER A 1 293 ? -18.269 -7.039 -16.259 1 96.85 293 SER A C 1
ATOM 2299 O O . SER A 1 293 ? -18.016 -6.24 -15.354 1 96.85 293 SER A O 1
ATOM 2301 N N . LYS A 1 294 ? -18.266 -8.305 -16.164 1 97.03 294 LYS A N 1
ATOM 2302 C CA . LYS A 1 294 ? -17.949 -8.909 -14.873 1 97.03 294 LYS A CA 1
ATOM 2303 C C . LYS A 1 294 ? -16.509 -8.61 -14.465 1 97.03 294 LYS A C 1
ATOM 2305 O O . LYS A 1 294 ? -16.237 -8.318 -13.298 1 97.03 294 LYS A O 1
ATOM 2310 N N . LEU A 1 295 ? -15.599 -8.684 -15.394 1 97.36 295 LEU A N 1
ATOM 2311 C CA . LEU A 1 295 ? -14.196 -8.412 -15.101 1 97.36 295 LEU A CA 1
ATOM 2312 C C . LEU A 1 295 ? -13.996 -6.951 -14.712 1 97.36 295 LEU A C 1
ATOM 2314 O O . LEU A 1 295 ? -13.204 -6.645 -13.818 1 97.36 295 LEU A O 1
ATOM 2318 N N . MET A 1 296 ? -14.769 -6.06 -15.357 1 95.42 296 MET A N 1
ATOM 2319 C CA . MET A 1 296 ? -14.687 -4.632 -15.06 1 95.42 296 MET A CA 1
ATOM 2320 C C . MET A 1 296 ? -15.187 -4.34 -13.649 1 95.42 296 MET A C 1
ATOM 2322 O O . MET A 1 296 ? -14.709 -3.411 -12.996 1 95.42 296 MET A O 1
ATOM 2326 N N . ALA A 1 297 ? -16.093 -5.185 -13.266 1 94.32 297 ALA A N 1
ATOM 2327 C CA . ALA A 1 297 ? -16.641 -5.019 -11.922 1 94.32 297 ALA A CA 1
ATOM 2328 C C . ALA A 1 297 ? -15.632 -5.451 -10.862 1 94.32 297 ALA A C 1
ATOM 2330 O O . ALA A 1 297 ? -15.715 -5.024 -9.708 1 94.32 297 ALA A O 1
ATOM 2331 N N . VAL A 1 298 ? -14.695 -6.274 -11.271 1 95.32 298 VAL A N 1
ATOM 2332 C CA . VAL A 1 298 ? -13.677 -6.736 -10.334 1 95.32 298 VAL A CA 1
ATOM 2333 C C . VAL A 1 298 ? -12.609 -5.659 -10.158 1 95.32 298 VAL A C 1
ATOM 2335 O O . VAL A 1 298 ? -12.251 -5.309 -9.031 1 95.32 298 VAL A O 1
ATOM 2338 N N . THR A 1 299 ? -12.041 -5.172 -11.223 1 94.28 299 THR A N 1
ATOM 2339 C CA . THR A 1 299 ? -11.037 -4.118 -11.127 1 94.28 299 THR A CA 1
ATOM 2340 C C . THR A 1 299 ? -10.824 -3.449 -12.483 1 94.28 299 THR A C 1
ATOM 2342 O O . THR A 1 299 ? -11.01 -4.078 -13.527 1 94.28 299 THR A O 1
ATOM 2345 N N . GLU A 1 300 ? -10.383 -2.222 -12.473 1 91.43 300 GLU A N 1
ATOM 2346 C CA . GLU A 1 300 ? -10.004 -1.486 -13.675 1 91.43 300 GLU A CA 1
ATOM 2347 C C . GLU A 1 300 ? -8.492 -1.295 -13.751 1 91.43 300 GLU A C 1
ATOM 2349 O O . GLU A 1 300 ? -7.985 -0.681 -14.692 1 91.43 300 GLU A O 1
ATOM 2354 N N . GLN A 1 301 ? -7.814 -1.923 -12.834 1 88.24 301 GLN A N 1
ATOM 2355 C CA . GLN A 1 301 ? -6.388 -1.641 -12.703 1 88.24 301 GLN A CA 1
ATOM 2356 C C . GLN A 1 301 ? -5.551 -2.693 -13.424 1 88.24 301 GLN A C 1
ATOM 2358 O O . GLN A 1 301 ? -4.332 -2.548 -13.545 1 88.24 301 GLN A O 1
ATOM 2363 N N . ARG A 1 302 ? -6.215 -3.713 -13.938 1 93.35 302 ARG A N 1
ATOM 2364 C CA . ARG A 1 302 ? -5.522 -4.795 -14.629 1 93.35 302 ARG A CA 1
ATOM 2365 C C . ARG A 1 302 ? -5.825 -4.775 -16.123 1 93.35 302 ARG A C 1
ATOM 2367 O O . ARG A 1 302 ? -6.799 -4.156 -16.556 1 93.35 302 ARG A O 1
ATOM 2374 N N . ALA A 1 303 ? -5.099 -5.428 -16.919 1 93.72 303 ALA A N 1
ATOM 2375 C CA . ALA A 1 303 ? -5.207 -5.407 -18.376 1 93.72 303 ALA A CA 1
ATOM 2376 C C . ALA A 1 303 ? -6.343 -6.305 -18.855 1 93.72 303 ALA A C 1
ATOM 2378 O O . ALA A 1 303 ? -6.985 -6.017 -19.868 1 93.72 303 ALA A O 1
ATOM 2379 N N . GLU A 1 304 ? -6.706 -7.308 -18.098 1 96.51 304 GLU A N 1
ATOM 2380 C CA . GLU A 1 304 ? -7.614 -8.349 -18.571 1 96.51 304 GLU A CA 1
ATOM 2381 C C . GLU A 1 304 ? -9.002 -7.783 -18.856 1 96.51 304 GLU A C 1
ATOM 2383 O O . GLU A 1 304 ? -9.573 -8.032 -19.92 1 96.51 304 GLU A O 1
ATOM 2388 N N . PRO A 1 305 ? -9.536 -6.988 -17.928 1 96.53 305 PRO A N 1
ATOM 2389 C CA . PRO A 1 305 ? -10.853 -6.413 -18.209 1 96.53 305 PRO A CA 1
ATOM 2390 C C . PRO A 1 305 ? -10.866 -5.559 -19.476 1 96.53 305 PRO A C 1
ATOM 2392 O O . PRO A 1 305 ? -11.804 -5.644 -20.272 1 96.53 305 PRO A O 1
ATOM 2395 N N . TRP A 1 306 ? -9.835 -4.876 -19.726 1 95.18 306 TRP A N 1
ATOM 2396 C CA . TRP A 1 306 ? -9.759 -3.983 -20.878 1 95.18 306 TRP A CA 1
ATOM 2397 C C . TRP A 1 306 ? -9.576 -4.774 -22.169 1 95.18 306 TRP A C 1
ATOM 2399 O O . TRP A 1 306 ? -10.114 -4.401 -23.214 1 95.18 306 TRP A O 1
ATOM 2409 N N . ILE A 1 307 ? -8.831 -5.77 -22.101 1 96.81 307 ILE A N 1
ATOM 2410 C CA . ILE A 1 307 ? -8.634 -6.632 -23.261 1 96.81 307 ILE A CA 1
ATOM 2411 C C . ILE A 1 307 ? -9.96 -7.28 -23.654 1 96.81 307 ILE A C 1
ATOM 2413 O O . ILE A 1 307 ? -10.305 -7.333 -24.837 1 96.81 307 ILE A O 1
ATOM 2417 N N . ALA A 1 308 ? -10.662 -7.744 -22.632 1 97.31 308 ALA A N 1
ATOM 2418 C CA . ALA A 1 308 ? -11.967 -8.344 -22.896 1 97.31 308 ALA A CA 1
ATOM 2419 C C . ALA A 1 308 ? -12.915 -7.335 -23.537 1 97.31 308 ALA A C 1
ATOM 2421 O O . ALA A 1 308 ? -13.624 -7.66 -24.493 1 97.31 308 ALA A O 1
ATOM 2422 N N . MET A 1 309 ? -12.925 -6.145 -23.082 1 95.6 309 MET A N 1
ATOM 2423 C CA . MET A 1 309 ? -13.745 -5.077 -23.646 1 95.6 309 MET A CA 1
ATOM 2424 C C . MET A 1 309 ? -13.328 -4.771 -25.081 1 95.6 309 MET A C 1
ATOM 2426 O O . MET A 1 309 ? -14.176 -4.512 -25.936 1 95.6 309 MET A O 1
ATOM 2430 N N . GLY A 1 310 ? -12.065 -4.748 -25.281 1 95.03 310 GLY A N 1
ATOM 2431 C CA . GLY A 1 310 ? -11.556 -4.531 -26.626 1 95.03 310 GLY A CA 1
ATOM 2432 C C . GLY A 1 310 ? -12.062 -5.552 -27.628 1 95.03 310 GLY A C 1
ATOM 2433 O O . GLY A 1 310 ? -12.479 -5.193 -28.731 1 95.03 310 GLY A O 1
ATOM 2434 N N . TYR A 1 311 ? -11.99 -6.798 -27.273 1 94.8 311 TYR A N 1
ATOM 2435 C CA . TYR A 1 311 ? -12.47 -7.849 -28.162 1 94.8 311 TYR A CA 1
ATOM 2436 C C . TYR A 1 311 ? -13.962 -7.695 -28.433 1 94.8 311 TYR A C 1
ATOM 2438 O O . TYR A 1 311 ? -14.43 -7.972 -29.54 1 94.8 311 TYR A O 1
ATOM 2446 N N . TYR A 1 312 ? -14.676 -7.241 -27.448 1 92.44 312 TYR A N 1
ATOM 2447 C CA . TYR A 1 312 ? -16.114 -7.051 -27.6 1 92.44 312 TYR A CA 1
ATOM 2448 C C . TYR A 1 312 ? -16.415 -5.932 -28.591 1 92.44 312 TYR A C 1
ATOM 2450 O O . TYR A 1 312 ? -17.248 -6.095 -29.485 1 92.44 312 TYR A O 1
ATOM 2458 N N . TYR A 1 313 ? -15.754 -4.851 -28.52 1 89.7 313 TYR A N 1
ATOM 2459 C CA . TYR A 1 313 ? -16.047 -3.687 -29.35 1 89.7 313 TYR A CA 1
ATOM 2460 C C . TYR A 1 313 ? -15.445 -3.844 -30.741 1 89.7 313 TYR A C 1
ATOM 2462 O O . TYR A 1 313 ? -15.937 -3.257 -31.707 1 89.7 313 TYR A O 1
ATOM 2470 N N . SER A 1 314 ? -14.375 -4.504 -30.843 1 85.17 314 SER A N 1
ATOM 2471 C CA . SER A 1 314 ? -13.795 -4.723 -32.164 1 85.17 314 SER A CA 1
ATOM 2472 C C . SER A 1 314 ? -14.713 -5.572 -33.037 1 85.17 314 SER A C 1
ATOM 2474 O O . SER A 1 314 ? -14.637 -5.515 -34.266 1 85.17 314 SER A O 1
ATOM 2476 N N . ASN A 1 315 ? -15.496 -6.283 -32.488 1 74.13 315 ASN A N 1
ATOM 2477 C CA . ASN A 1 315 ? -16.379 -7.168 -33.241 1 74.13 315 ASN A CA 1
ATOM 2478 C C . ASN A 1 315 ? -17.709 -6.492 -33.562 1 74.13 315 ASN A C 1
ATOM 2480 O O . ASN A 1 315 ? -18.577 -7.092 -34.199 1 74.13 315 ASN A O 1
ATOM 2484 N N . ILE A 1 316 ? -17.806 -5.215 -33.028 1 60.93 316 ILE A N 1
ATOM 2485 C CA . ILE A 1 316 ? -19.003 -4.472 -33.405 1 60.93 316 ILE A CA 1
ATOM 2486 C C . ILE A 1 316 ? -18.712 -3.613 -34.634 1 60.93 316 ILE A C 1
ATOM 2488 O O . ILE A 1 316 ? -17.825 -2.757 -34.605 1 60.93 316 ILE A O 1
ATOM 2492 N N . PRO A 1 317 ? -19.089 -4.058 -35.935 1 53.74 317 PRO A N 1
ATOM 2493 C CA . PRO A 1 317 ? -18.848 -3.303 -37.166 1 53.74 317 PRO A CA 1
ATOM 2494 C C . PRO A 1 317 ? -18.974 -1.794 -36.968 1 53.74 317 PRO A C 1
ATOM 2496 O O . PRO A 1 317 ? -18.174 -1.028 -37.51 1 53.74 317 PRO A O 1
ATOM 2499 N N . SER A 1 318 ? -19.989 -1.275 -36.519 1 47.88 318 SER A N 1
ATOM 2500 C CA . SER A 1 318 ? -20.31 0.149 -36.518 1 47.88 318 SER A CA 1
ATOM 2501 C C . SER A 1 318 ? -19.507 0.896 -35.458 1 47.88 318 SER A C 1
ATOM 2503 O O . SER A 1 318 ? -19.321 2.111 -35.555 1 47.88 318 SER A O 1
ATOM 2505 N N . ARG A 1 319 ? -19.097 0.367 -34.434 1 42.56 319 ARG A N 1
ATOM 2506 C CA . ARG A 1 319 ? -18.564 1.109 -33.296 1 42.56 319 ARG A CA 1
ATOM 2507 C C . ARG A 1 319 ? -17.055 0.922 -33.179 1 42.56 319 ARG A C 1
ATOM 2509 O O . ARG A 1 319 ? -16.508 0.923 -32.074 1 42.56 319 ARG A O 1
ATOM 2516 N N . ALA A 1 320 ? -16.308 0.498 -34.251 1 42.7 320 ALA A N 1
ATOM 2517 C CA . ALA A 1 320 ? -14.85 0.421 -34.302 1 42.7 320 ALA A CA 1
ATOM 2518 C C . ALA A 1 320 ? -14.213 1.656 -33.671 1 42.7 320 ALA A C 1
ATOM 2520 O O . ALA A 1 320 ? -13.128 1.575 -33.092 1 42.7 320 ALA A O 1
ATOM 2521 N N . SER A 1 321 ? -14.836 2.714 -33.778 1 37.98 321 SER A N 1
ATOM 2522 C CA . SER A 1 321 ? -14.3 4.006 -33.363 1 37.98 321 SER A CA 1
ATOM 2523 C C . SER A 1 321 ? -14.154 4.083 -31.846 1 37.98 321 SER A C 1
ATOM 2525 O O . SER A 1 321 ? -13.268 4.772 -31.337 1 37.98 321 SER A O 1
ATOM 2527 N N . ARG A 1 322 ? -14.921 3.45 -31.102 1 41.55 322 ARG A N 1
ATOM 2528 C CA . ARG A 1 322 ? -14.91 3.649 -29.656 1 41.55 322 ARG A CA 1
ATOM 2529 C C . ARG A 1 322 ? -13.827 2.804 -28.995 1 41.55 322 ARG A C 1
ATOM 2531 O O . ARG A 1 322 ? -13.405 3.092 -27.873 1 41.55 322 ARG A O 1
ATOM 2538 N N . ALA A 1 323 ? -13.398 1.684 -29.591 1 41.94 323 ALA A N 1
ATOM 2539 C CA . ALA A 1 323 ? -12.401 0.763 -29.051 1 41.94 323 ALA A CA 1
ATOM 2540 C C . ALA A 1 323 ? -11.053 1.455 -28.875 1 41.94 323 ALA A C 1
ATOM 2542 O O . ALA A 1 323 ? -10.283 1.109 -27.976 1 41.94 323 ALA A O 1
ATOM 2543 N N . VAL A 1 324 ? -10.768 2.339 -29.746 1 40.43 324 VAL A N 1
ATOM 2544 C CA . VAL A 1 324 ? -9.512 3.08 -29.705 1 40.43 324 VAL A CA 1
ATOM 2545 C C . VAL A 1 324 ? -9.411 3.855 -28.394 1 40.43 324 VAL A C 1
ATOM 2547 O O . VAL A 1 324 ? -8.319 4.016 -27.843 1 40.43 324 VAL A O 1
ATOM 2550 N N . TYR A 1 325 ? -10.436 4.21 -27.917 1 37.72 325 TYR A N 1
ATOM 2551 C CA . TYR A 1 325 ? -10.396 5.022 -26.706 1 37.72 325 TYR A CA 1
ATOM 2552 C C . TYR A 1 325 ? -9.925 4.2 -25.512 1 37.72 325 TYR A C 1
ATOM 2554 O O . TYR A 1 325 ? -9.202 4.703 -24.65 1 37.72 325 TYR A O 1
ATOM 2562 N N . PHE A 1 326 ? -10.226 2.949 -25.527 1 43.31 326 PHE A N 1
ATOM 2563 C CA . PHE A 1 326 ? -9.885 2.139 -24.364 1 43.31 326 PHE A CA 1
ATOM 2564 C C . PHE A 1 326 ? -8.411 1.752 -24.387 1 43.31 326 PHE A C 1
ATOM 2566 O O . PHE A 1 326 ? -7.811 1.51 -23.338 1 43.31 326 PHE A O 1
ATOM 2573 N N . ALA A 1 327 ? -7.804 1.527 -25.568 1 40.01 327 ALA A N 1
ATOM 2574 C CA . ALA A 1 327 ? -6.398 1.144 -25.675 1 40.01 327 ALA A CA 1
ATOM 2575 C C . ALA A 1 327 ? -5.488 2.239 -25.127 1 40.01 327 ALA A C 1
ATOM 2577 O O . ALA A 1 327 ? -4.376 1.96 -24.672 1 40.01 327 ALA A O 1
ATOM 2578 N N . GLN A 1 328 ? -5.802 3.424 -25.242 1 34.72 328 GLN A N 1
ATOM 2579 C CA . GLN A 1 328 ? -4.924 4.525 -24.859 1 34.72 328 GLN A CA 1
ATOM 2580 C C . GLN A 1 328 ? -4.973 4.77 -23.353 1 34.72 328 GLN A C 1
ATOM 2582 O O . GLN A 1 328 ? -4.159 5.522 -22.814 1 34.72 328 GLN A O 1
ATOM 2587 N N . LYS A 1 329 ? -5.953 4.244 -22.754 1 34.59 329 LYS A N 1
ATOM 2588 C CA . LYS A 1 329 ? -5.968 4.45 -21.309 1 34.59 329 LYS A CA 1
ATOM 2589 C C . LYS A 1 329 ? -5.127 3.396 -20.594 1 34.59 329 LYS A C 1
ATOM 2591 O O . LYS A 1 329 ? -5.22 2.206 -20.902 1 34.59 329 LYS A O 1
ATOM 2596 N N . MET B 1 1 ? 8.677 -28.849 10.132 1 74.17 1 MET B N 1
ATOM 2597 C CA . MET B 1 1 ? 7.852 -27.66 9.939 1 74.17 1 MET B CA 1
ATOM 2598 C C . MET B 1 1 ? 6.658 -27.966 9.042 1 74.17 1 MET B C 1
ATOM 2600 O O . MET B 1 1 ? 6.803 -28.625 8.011 1 74.17 1 MET B O 1
ATOM 2604 N N . GLY B 1 2 ? 5.5 -27.705 9.553 1 85.36 2 GLY B N 1
ATOM 2605 C CA . GLY B 1 2 ? 4.295 -27.967 8.781 1 85.36 2 GLY B CA 1
ATOM 2606 C C . GLY B 1 2 ? 4.084 -26.978 7.65 1 85.36 2 GLY B C 1
ATOM 2607 O O . GLY B 1 2 ? 4.863 -26.036 7.489 1 85.36 2 GLY B O 1
ATOM 2608 N N . ILE B 1 3 ? 3.233 -27.263 6.818 1 91.2 3 ILE B N 1
ATOM 2609 C CA . ILE B 1 3 ? 2.981 -26.459 5.627 1 91.2 3 ILE B CA 1
ATOM 2610 C C . ILE B 1 3 ? 2.6 -25.038 6.035 1 91.2 3 ILE B C 1
ATOM 2612 O O . ILE B 1 3 ? 2.953 -24.074 5.352 1 91.2 3 ILE B O 1
ATOM 2616 N N . ILE B 1 4 ? 1.979 -24.867 7.182 1 92.97 4 ILE B N 1
ATOM 2617 C CA . ILE B 1 4 ? 1.55 -23.552 7.647 1 92.97 4 ILE B CA 1
ATOM 2618 C C . ILE B 1 4 ? 2.768 -22.728 8.059 1 92.97 4 ILE B C 1
ATOM 2620 O O . ILE B 1 4 ? 2.787 -21.507 7.884 1 92.97 4 ILE B O 1
ATOM 2624 N N . ASP B 1 5 ? 3.728 -23.391 8.555 1 93.02 5 ASP B N 1
ATOM 2625 C CA . ASP B 1 5 ? 4.963 -22.704 8.922 1 93.02 5 ASP B CA 1
ATOM 2626 C C . ASP B 1 5 ? 5.663 -22.139 7.689 1 93.02 5 ASP B C 1
ATOM 2628 O O . ASP B 1 5 ? 6.273 -21.069 7.75 1 93.02 5 ASP B O 1
ATOM 2632 N N . GLN B 1 6 ? 5.582 -22.877 6.625 1 93.44 6 GLN B N 1
ATOM 2633 C CA . GLN B 1 6 ? 6.177 -22.413 5.376 1 93.44 6 GLN B CA 1
ATOM 2634 C C . GLN B 1 6 ? 5.444 -21.187 4.84 1 93.44 6 GLN B C 1
ATOM 2636 O O . GLN B 1 6 ? 6.073 -20.243 4.356 1 93.44 6 GLN B O 1
ATOM 2641 N N . VAL B 1 7 ? 4.133 -21.225 4.923 1 96.57 7 VAL B N 1
ATOM 2642 C CA . VAL B 1 7 ? 3.327 -20.085 4.498 1 96.57 7 VAL B CA 1
ATOM 2643 C C . VAL B 1 7 ? 3.648 -18.872 5.368 1 96.57 7 VAL B C 1
ATOM 2645 O O . VAL B 1 7 ? 3.797 -17.758 4.861 1 96.57 7 VAL B O 1
ATOM 2648 N N . ARG B 1 8 ? 3.75 -19.14 6.619 1 96.26 8 ARG B N 1
ATOM 2649 C CA . ARG B 1 8 ? 4.07 -18.081 7.571 1 96.26 8 ARG B CA 1
ATOM 2650 C C . ARG B 1 8 ? 5.434 -17.469 7.272 1 96.26 8 ARG B C 1
ATOM 2652 O O . ARG B 1 8 ? 5.596 -16.248 7.317 1 96.26 8 ARG B O 1
ATOM 2659 N N . MET B 1 9 ? 6.336 -18.297 6.98 1 95.97 9 MET B N 1
ATOM 2660 C CA . MET B 1 9 ? 7.687 -17.837 6.672 1 95.97 9 MET B CA 1
ATOM 2661 C C . MET B 1 9 ? 7.686 -16.935 5.441 1 95.97 9 MET B C 1
ATOM 2663 O O . MET B 1 9 ? 8.321 -15.879 5.44 1 95.97 9 MET B O 1
ATOM 2667 N N . LEU B 1 10 ? 7.021 -17.365 4.388 1 98.15 10 LEU B N 1
ATOM 2668 C CA . LEU B 1 10 ? 6.914 -16.56 3.176 1 98.15 10 LEU B CA 1
ATOM 2669 C C . LEU B 1 10 ? 6.254 -15.217 3.472 1 98.15 10 LEU B C 1
ATOM 2671 O O . LEU B 1 10 ? 6.691 -14.181 2.965 1 98.15 10 LEU B O 1
ATOM 2675 N N . HIS B 1 11 ? 5.24 -15.28 4.293 1 97.94 11 HIS B N 1
ATOM 2676 C CA . HIS B 1 11 ? 4.52 -14.073 4.682 1 97.94 11 HIS B CA 1
ATOM 2677 C C . HIS B 1 11 ? 5.425 -13.114 5.449 1 97.94 11 HIS B C 1
ATOM 2679 O O . HIS B 1 11 ? 5.421 -11.909 5.191 1 97.94 11 HIS B O 1
ATOM 2685 N N . GLU B 1 12 ? 6.176 -13.651 6.315 1 96.5 12 GLU B N 1
ATOM 2686 C CA . GLU B 1 12 ? 7.075 -12.854 7.145 1 96.5 12 GLU B CA 1
ATOM 2687 C C . GLU B 1 12 ? 8.191 -12.232 6.311 1 96.5 12 GLU B C 1
ATOM 2689 O O . GLU B 1 12 ? 8.654 -11.129 6.608 1 96.5 12 GLU B O 1
ATOM 2694 N N . GLU B 1 13 ? 8.546 -12.906 5.238 1 96.68 13 GLU B N 1
ATOM 2695 C CA . GLU B 1 13 ? 9.615 -12.418 4.372 1 96.68 13 GLU B CA 1
ATOM 2696 C C . GLU B 1 13 ? 9.074 -11.46 3.314 1 96.68 13 GLU B C 1
ATOM 2698 O O . GLU B 1 13 ? 9.836 -10.925 2.506 1 96.68 13 GLU B O 1
ATOM 2703 N N . GLY B 1 14 ? 7.837 -11.251 3.263 1 96.71 14 GLY B N 1
ATOM 2704 C CA . GLY B 1 14 ? 7.229 -10.306 2.34 1 96.71 14 GLY B CA 1
ATOM 2705 C C . GLY B 1 14 ? 7.099 -10.849 0.93 1 96.71 14 GLY B C 1
ATOM 2706 O O . GLY B 1 14 ? 7.016 -10.081 -0.031 1 96.71 14 GLY B O 1
ATOM 2707 N N . LEU B 1 15 ? 7.167 -12.143 0.78 1 98.37 15 LEU B N 1
ATOM 2708 C CA . LEU B 1 15 ? 7.034 -12.777 -0.527 1 98.37 15 LEU B CA 1
ATOM 2709 C C . LEU B 1 15 ? 5.572 -13.082 -0.838 1 98.37 15 LEU B C 1
ATOM 2711 O O . LEU B 1 15 ? 5.202 -14.243 -1.027 1 98.37 15 LEU B O 1
ATOM 2715 N N . PHE B 1 16 ? 4.806 -12.082 -1.052 1 98.29 16 PHE B N 1
ATOM 2716 C CA . PHE B 1 16 ? 3.351 -12.171 -1.055 1 98.29 16 PHE B CA 1
ATOM 2717 C C . PHE B 1 16 ? 2.855 -12.885 -2.307 1 98.29 16 PHE B C 1
ATOM 2719 O O . PHE B 1 16 ? 1.858 -13.609 -2.261 1 98.29 16 PHE B O 1
ATOM 2726 N N . SER B 1 17 ? 3.49 -12.693 -3.399 1 97.68 17 SER B N 1
ATOM 2727 C CA . SER B 1 17 ? 3.072 -13.419 -4.594 1 97.68 17 SER B CA 1
ATOM 2728 C C . SER B 1 17 ? 3.25 -14.923 -4.418 1 97.68 17 SER B C 1
ATOM 2730 O O . SER B 1 17 ? 2.442 -15.711 -4.914 1 97.68 17 SER B O 1
ATOM 2732 N N . ASN B 1 18 ? 4.308 -15.273 -3.712 1 98.63 18 ASN B N 1
ATOM 2733 C CA . ASN B 1 18 ? 4.532 -16.679 -3.395 1 98.63 18 ASN B CA 1
ATOM 2734 C C . ASN B 1 18 ? 3.493 -17.203 -2.408 1 98.63 18 ASN B C 1
ATOM 2736 O O . ASN B 1 18 ? 2.999 -18.323 -2.556 1 98.63 18 ASN B O 1
ATOM 2740 N N . VAL B 1 19 ? 3.171 -16.387 -1.461 1 98.69 19 VAL B N 1
ATOM 2741 C CA . VAL B 1 19 ? 2.148 -16.753 -0.487 1 98.69 19 VAL B CA 1
ATOM 2742 C C . VAL B 1 19 ? 0.82 -16.999 -1.2 1 98.69 19 VAL B C 1
ATOM 2744 O O . VAL B 1 19 ? 0.122 -17.972 -0.907 1 98.69 19 VAL B O 1
ATOM 2747 N N . ALA B 1 20 ? 0.501 -16.122 -2.124 1 98.35 20 ALA B N 1
ATOM 2748 C CA . ALA B 1 20 ? -0.779 -16.216 -2.82 1 98.35 20 ALA B CA 1
ATOM 2749 C C . ALA B 1 20 ? -0.913 -17.551 -3.546 1 98.35 20 ALA B C 1
ATOM 2751 O O . ALA B 1 20 ? -1.956 -18.204 -3.471 1 98.35 20 ALA B O 1
ATOM 2752 N N . ILE B 1 21 ? 0.114 -17.975 -4.202 1 98.14 21 ILE B N 1
ATOM 2753 C CA . ILE B 1 21 ? 0.074 -19.229 -4.946 1 98.14 21 ILE B CA 1
ATOM 2754 C C . ILE B 1 21 ? -0.029 -20.403 -3.974 1 98.14 21 ILE B C 1
ATOM 2756 O O . ILE B 1 21 ? -0.948 -21.219 -4.072 1 98.14 21 ILE B O 1
ATOM 2760 N N . LEU B 1 22 ? 0.852 -20.431 -3.041 1 97.84 22 LEU B N 1
ATOM 2761 C CA . LEU B 1 22 ? 0.928 -21.565 -2.128 1 97.84 22 LEU B CA 1
ATOM 2762 C C . LEU B 1 22 ? -0.336 -21.668 -1.281 1 97.84 22 LEU B C 1
ATOM 2764 O O . LEU B 1 22 ? -0.88 -22.76 -1.1 1 97.84 22 LEU B O 1
ATOM 2768 N N . ALA B 1 23 ? -0.722 -20.545 -0.798 1 98.24 23 ALA B N 1
ATOM 2769 C CA . ALA B 1 23 ? -1.885 -20.549 0.086 1 98.24 23 ALA B CA 1
ATOM 2770 C C . ALA B 1 23 ? -3.144 -20.97 -0.667 1 98.24 23 ALA B C 1
ATOM 2772 O O . ALA B 1 23 ? -4.016 -21.637 -0.105 1 98.24 23 ALA B O 1
ATOM 2773 N N . SER B 1 24 ? -3.265 -20.569 -1.869 1 97.57 24 SER B N 1
ATOM 2774 C CA . SER B 1 24 ? -4.401 -20.988 -2.684 1 97.57 24 SER B CA 1
ATOM 2775 C C . SER B 1 24 ? -4.432 -22.503 -2.851 1 97.57 24 SER B C 1
ATOM 2777 O O . SER B 1 24 ? -5.487 -23.126 -2.714 1 97.57 24 SER B O 1
ATOM 2779 N N . LEU B 1 25 ? -3.341 -23.084 -3.108 1 97.38 25 LEU B N 1
ATOM 2780 C CA . LEU B 1 25 ? -3.238 -24.5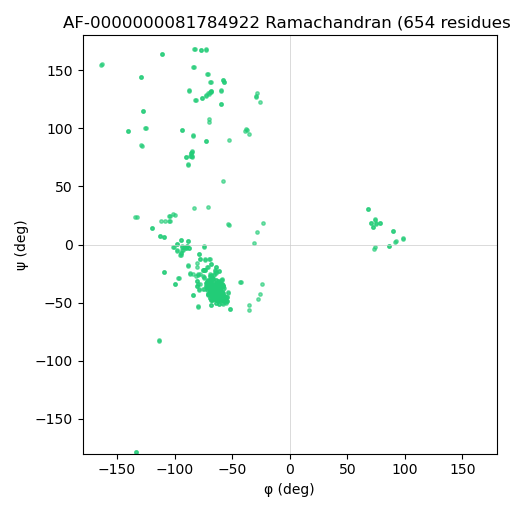27 -3.298 1 97.38 25 LEU B CA 1
ATOM 2781 C C . LEU B 1 25 ? -3.513 -25.268 -1.994 1 97.38 25 LEU B C 1
ATOM 2783 O O . LEU B 1 25 ? -4.279 -26.234 -1.973 1 97.38 25 LEU B O 1
ATOM 2787 N N . VAL B 1 26 ? -2.936 -24.774 -0.96 1 96.79 26 VAL B N 1
ATOM 2788 C CA . VAL B 1 26 ? -3.081 -25.417 0.342 1 96.79 26 VAL B CA 1
ATOM 2789 C C . VAL B 1 26 ? -4.525 -25.293 0.822 1 96.79 26 VAL B C 1
ATOM 2791 O O . VAL B 1 26 ? -5.054 -26.205 1.461 1 96.79 26 VAL B O 1
ATOM 2794 N N . LYS B 1 27 ? -5.068 -24.161 0.576 1 96.77 27 LYS B N 1
ATOM 2795 C CA . LYS B 1 27 ? -6.469 -23.973 0.943 1 96.77 27 LYS B CA 1
ATOM 2796 C C . LYS B 1 27 ? -7.353 -25.041 0.304 1 96.77 27 LYS B C 1
ATOM 2798 O O . LYS B 1 27 ? -8.168 -25.667 0.984 1 96.77 27 LYS B O 1
ATOM 2803 N N . THR B 1 28 ? -7.209 -25.241 -0.988 1 96.49 28 THR B N 1
ATOM 2804 C CA . THR B 1 28 ? -7.979 -26.255 -1.699 1 96.49 28 THR B CA 1
ATOM 2805 C C . THR B 1 28 ? -7.687 -27.645 -1.143 1 96.49 28 THR B C 1
ATOM 2807 O O . THR B 1 28 ? -8.606 -28.435 -0.918 1 96.49 28 THR B O 1
ATOM 2810 N N . ALA B 1 29 ? -6.42 -27.912 -0.916 1 95.44 29 ALA B N 1
ATOM 2811 C CA . ALA B 1 29 ? -6.025 -29.205 -0.364 1 95.44 29 ALA B CA 1
ATOM 2812 C C . ALA B 1 29 ? -6.687 -29.45 0.989 1 95.44 29 ALA B C 1
ATOM 2814 O O . ALA B 1 29 ? -7.121 -30.567 1.281 1 95.44 29 ALA B O 1
ATOM 2815 N N . SER B 1 30 ? -6.735 -28.417 1.811 1 94.73 30 SER B N 1
ATOM 2816 C CA . SER B 1 30 ? -7.295 -28.532 3.153 1 94.73 30 SER B CA 1
ATOM 2817 C C . SER B 1 30 ? -8.806 -28.736 3.106 1 94.73 30 SER B C 1
ATOM 2819 O O . SER B 1 30 ? -9.384 -29.345 4.009 1 94.73 30 SER B O 1
ATOM 2821 N N . GLU B 1 31 ? -9.428 -28.208 2.134 1 93.88 31 GLU B N 1
ATOM 2822 C CA . GLU B 1 31 ? -10.869 -28.379 1.975 1 93.88 31 GLU B CA 1
ATOM 2823 C C . GLU B 1 31 ? -11.212 -29.802 1.546 1 93.88 31 GLU B C 1
ATOM 2825 O O . GLU B 1 31 ? -12.277 -30.32 1.888 1 93.88 31 GLU B O 1
ATOM 2830 N N . GLN B 1 32 ? -10.293 -30.402 0.778 1 92.33 32 GLN B N 1
ATOM 2831 C CA . GLN B 1 32 ? -10.506 -31.76 0.288 1 92.33 32 GLN B CA 1
ATOM 2832 C C . GLN B 1 32 ? -10.03 -32.793 1.305 1 92.33 32 GLN B C 1
ATOM 2834 O O . GLN B 1 32 ? -10.483 -33.939 1.292 1 92.33 32 GLN B O 1
ATOM 2839 N N . ASN B 1 33 ? -9.096 -32.354 2.119 1 90.54 33 ASN B N 1
ATOM 2840 C CA . ASN B 1 33 ? -8.578 -33.164 3.217 1 90.54 33 ASN B CA 1
ATOM 2841 C C . ASN B 1 33 ? -8.705 -32.44 4.555 1 90.54 33 ASN B C 1
ATOM 2843 O O . ASN B 1 33 ? -7.786 -31.732 4.972 1 90.54 33 ASN B O 1
ATOM 2847 N N . SER B 1 34 ? -9.698 -32.75 5.345 1 88.44 34 SER B N 1
ATOM 2848 C CA . SER B 1 34 ? -10.055 -32.012 6.553 1 88.44 34 SER B CA 1
ATOM 2849 C C . SER B 1 34 ? -8.994 -32.177 7.635 1 88.44 34 SER B C 1
ATOM 2851 O O . SER B 1 34 ? -8.927 -31.379 8.573 1 88.44 34 SER B O 1
ATOM 2853 N N . GLU B 1 35 ? -8.165 -33.156 7.489 1 90.47 35 GLU B N 1
ATOM 2854 C CA . GLU B 1 35 ? -7.184 -33.43 8.535 1 90.47 35 GLU B CA 1
ATOM 2855 C C . GLU B 1 35 ? -5.864 -32.718 8.255 1 90.47 35 GLU B C 1
ATOM 2857 O O . GLU B 1 35 ? -4.971 -32.696 9.105 1 90.47 35 GLU B O 1
ATOM 2862 N N . LEU B 1 36 ? -5.826 -32.113 7.15 1 91.72 36 LEU B N 1
ATOM 2863 C CA . LEU B 1 36 ? -4.568 -31.493 6.75 1 91.72 36 LEU B CA 1
ATOM 2864 C C . LEU B 1 36 ? -4.207 -30.343 7.684 1 91.72 36 LEU B C 1
ATOM 2866 O O . LEU B 1 36 ? -3.044 -30.185 8.061 1 91.72 36 LEU B O 1
ATOM 2870 N N . LEU B 1 37 ? -5.245 -29.534 8.023 1 94.56 37 LEU B N 1
ATOM 2871 C CA . LEU B 1 37 ? -5.004 -28.369 8.867 1 94.56 37 LEU B CA 1
ATOM 2872 C C . LEU B 1 37 ? -5.974 -28.339 10.043 1 94.56 37 LEU B C 1
ATOM 2874 O O . LEU B 1 37 ? -7.142 -28.708 9.899 1 94.56 37 LEU B O 1
ATOM 2878 N N . THR B 1 38 ? -5.457 -27.888 11.131 1 93.99 38 THR B N 1
ATOM 2879 C CA . THR B 1 38 ? -6.32 -27.656 12.284 1 93.99 38 THR B CA 1
ATOM 2880 C C . THR B 1 38 ? -7.124 -26.371 12.108 1 93.99 38 THR B C 1
ATOM 2882 O O . THR B 1 38 ? -6.861 -25.589 11.192 1 93.99 38 THR B O 1
ATOM 2885 N N . GLY B 1 39 ? -8.102 -26.177 12.931 1 93.53 39 GLY B N 1
ATOM 2886 C CA . GLY B 1 39 ? -8.919 -24.974 12.898 1 93.53 39 GLY B CA 1
ATOM 2887 C C . GLY B 1 39 ? -8.102 -23.697 12.921 1 93.53 39 GLY B C 1
ATOM 2888 O O . GLY B 1 39 ? -8.195 -22.877 12.005 1 93.53 39 GLY B O 1
ATOM 2889 N N . PRO B 1 40 ? -7.253 -23.597 13.949 1 95.02 40 PRO B N 1
ATOM 2890 C CA . PRO B 1 40 ? -6.402 -22.407 14.031 1 95.02 40 PRO B CA 1
ATOM 2891 C C . PRO B 1 40 ? -5.492 -22.248 12.816 1 95.02 40 PRO B C 1
ATOM 2893 O O . PRO B 1 40 ? -5.253 -21.126 12.361 1 95.02 40 PRO B O 1
ATOM 2896 N N . GLU B 1 41 ? -5.058 -23.323 12.275 1 95.9 41 GLU B N 1
ATOM 2897 C CA . GLU B 1 41 ? -4.187 -23.268 11.105 1 95.9 41 GLU B CA 1
ATOM 2898 C C . GLU B 1 41 ? -4.952 -22.803 9.869 1 95.9 41 GLU B C 1
ATOM 2900 O O . GLU B 1 41 ? -4.404 -22.093 9.023 1 95.9 41 GLU B O 1
ATOM 2905 N N . LYS B 1 42 ? -6.141 -23.233 9.772 1 96.67 42 LYS B N 1
ATOM 2906 C CA . LYS B 1 42 ? -6.984 -22.787 8.666 1 96.67 42 LYS B CA 1
ATOM 2907 C C . LYS B 1 42 ? -7.209 -21.279 8.72 1 96.67 42 LYS B C 1
ATOM 2909 O O . LYS B 1 42 ? -7.147 -20.6 7.693 1 96.67 42 LYS B O 1
ATOM 2914 N N . TYR B 1 43 ? -7.424 -20.835 9.967 1 97.4 43 TYR B N 1
ATOM 2915 C CA . TYR B 1 43 ? -7.594 -19.401 10.167 1 97.4 43 TYR B CA 1
ATOM 2916 C C . TYR B 1 43 ? -6.337 -18.641 9.759 1 97.4 43 TYR B C 1
ATOM 2918 O O . TYR B 1 43 ? -6.411 -17.663 9.011 1 97.4 43 TYR B O 1
ATOM 2926 N N . GLN B 1 44 ? -5.232 -19.117 10.106 1 97.73 44 GLN B N 1
ATOM 2927 C CA . GLN B 1 44 ? -3.953 -18.496 9.778 1 97.73 44 GLN B CA 1
ATOM 2928 C C . GLN B 1 44 ? -3.715 -18.489 8.271 1 97.73 44 GLN B C 1
ATOM 2930 O O . GLN B 1 44 ? -3.296 -17.475 7.708 1 97.73 44 GLN B O 1
ATOM 2935 N N . LEU B 1 45 ? -3.984 -19.56 7.69 1 98.13 45 LEU B N 1
ATOM 2936 C CA . LEU B 1 45 ? -3.783 -19.696 6.252 1 98.13 45 LEU B CA 1
ATOM 2937 C C . LEU B 1 45 ? -4.619 -18.676 5.487 1 98.13 45 LEU B C 1
ATOM 2939 O O . LEU B 1 45 ? -4.115 -18.011 4.578 1 98.13 45 LEU B O 1
ATOM 2943 N N . GLN B 1 46 ? -5.849 -18.554 5.851 1 98.43 46 GLN B N 1
ATOM 2944 C CA . GLN B 1 46 ? -6.756 -17.652 5.149 1 98.43 46 GLN B CA 1
ATOM 2945 C C . GLN B 1 46 ? -6.339 -16.196 5.338 1 98.43 46 GLN B C 1
ATOM 2947 O O . GLN B 1 46 ? -6.416 -15.396 4.403 1 98.43 46 GLN B O 1
ATOM 2952 N N . VAL B 1 47 ? -5.845 -15.881 6.514 1 98.73 47 VAL B N 1
ATOM 2953 C CA . VAL B 1 47 ? -5.417 -14.511 6.771 1 98.73 47 VAL B CA 1
ATOM 2954 C C . VAL B 1 47 ? -4.171 -14.194 5.946 1 98.73 47 VAL B C 1
ATOM 2956 O O . VAL B 1 47 ? -4.092 -13.141 5.31 1 98.73 47 VAL B O 1
ATOM 2959 N N . TYR B 1 48 ? -3.192 -15.093 5.945 1 98.62 48 TYR B N 1
ATOM 2960 C CA . TYR B 1 48 ? -1.981 -14.875 5.162 1 98.62 48 TYR B CA 1
ATOM 2961 C C . TYR B 1 48 ? -2.3 -14.803 3.673 1 98.62 48 TYR B C 1
ATOM 2963 O O . TYR B 1 48 ? -1.71 -14.002 2.944 1 98.62 48 TYR B O 1
ATOM 2971 N N . TYR B 1 49 ? -3.225 -15.63 3.295 1 98.66 49 TYR B N 1
ATOM 2972 C CA . TYR B 1 49 ? -3.665 -15.604 1.904 1 98.66 49 TYR B CA 1
ATOM 2973 C C . TYR B 1 49 ? -4.293 -14.259 1.556 1 98.66 49 TYR B C 1
ATOM 2975 O O . TYR B 1 49 ? -3.938 -13.644 0.548 1 98.66 49 TYR B O 1
ATOM 2983 N N . ALA B 1 50 ? -5.16 -13.782 2.362 1 98.8 50 ALA B N 1
ATOM 2984 C CA . ALA B 1 50 ? -5.83 -12.501 2.151 1 98.8 50 ALA B CA 1
ATOM 2985 C C . ALA B 1 50 ? -4.831 -11.348 2.177 1 98.8 50 ALA B C 1
ATOM 2987 O O . ALA B 1 50 ? -4.937 -10.409 1.385 1 98.8 50 ALA B O 1
ATOM 2988 N N . ASP B 1 51 ? -3.879 -11.445 3.081 1 98.66 51 ASP B N 1
ATOM 2989 C CA . ASP B 1 51 ? -2.823 -10.438 3.129 1 98.66 51 ASP B CA 1
ATOM 2990 C C . ASP B 1 51 ? -2.082 -10.357 1.796 1 98.66 51 ASP B C 1
ATOM 2992 O O . ASP B 1 51 ? -1.782 -9.263 1.312 1 98.66 51 ASP B O 1
ATOM 2996 N N . ALA B 1 52 ? -1.781 -11.491 1.31 1 98.59 52 ALA B N 1
ATOM 2997 C CA . ALA B 1 52 ? -1.059 -11.548 0.041 1 98.59 52 ALA B CA 1
ATOM 2998 C C . ALA B 1 52 ? -1.876 -10.918 -1.083 1 98.59 52 ALA B C 1
ATOM 3000 O O . ALA B 1 52 ? -1.353 -10.127 -1.871 1 98.59 52 ALA B O 1
ATOM 3001 N N . LEU B 1 53 ? -3.121 -11.233 -1.125 1 97.97 53 LEU B N 1
ATOM 3002 C CA . LEU B 1 53 ? -4.008 -10.676 -2.14 1 97.97 53 LEU B CA 1
ATOM 3003 C C . LEU B 1 53 ? -4.107 -9.16 -2.003 1 97.97 53 LEU B C 1
ATOM 3005 O O . LEU B 1 53 ? -4.081 -8.439 -3.004 1 97.97 53 LEU B O 1
ATOM 3009 N N . PHE B 1 54 ? -4.138 -8.699 -0.805 1 98.1 54 PHE B N 1
ATOM 3010 C CA . PHE B 1 54 ? -4.219 -7.267 -0.538 1 98.1 54 PHE B CA 1
ATOM 3011 C C . PHE B 1 54 ? -2.975 -6.55 -1.048 1 98.1 54 PHE B C 1
ATOM 3013 O O . PHE B 1 54 ? -3.076 -5.508 -1.698 1 98.1 54 PHE B O 1
ATOM 3020 N N . GLU B 1 55 ? -1.828 -7.14 -0.732 1 96.24 55 GLU B N 1
ATOM 3021 C CA . GLU B 1 55 ? -0.566 -6.524 -1.132 1 96.24 55 GLU B CA 1
ATOM 3022 C C . GLU B 1 55 ? -0.41 -6.52 -2.65 1 96.24 55 GLU B C 1
ATOM 3024 O O . GLU B 1 55 ? 0.283 -5.665 -3.205 1 96.24 55 GLU B O 1
ATOM 3029 N N . MET B 1 56 ? -1.054 -7.431 -3.262 1 94.69 56 MET B N 1
ATOM 3030 C CA . MET B 1 56 ? -1.039 -7.492 -4.721 1 94.69 56 MET B CA 1
ATOM 3031 C C . MET B 1 56 ? -2.162 -6.647 -5.313 1 94.69 56 MET B C 1
ATOM 3033 O O . MET B 1 56 ? -2.434 -6.72 -6.512 1 94.69 56 MET B O 1
ATOM 3037 N N . GLN B 1 57 ? -2.936 -5.953 -4.492 1 93.69 57 GLN B N 1
ATOM 3038 C CA . GLN B 1 57 ? -3.962 -4.978 -4.846 1 93.69 57 GLN B CA 1
ATOM 3039 C C . GLN B 1 57 ? -5.208 -5.666 -5.397 1 93.69 57 GLN B C 1
ATOM 3041 O O . GLN B 1 57 ? -5.916 -5.102 -6.234 1 93.69 57 GLN B O 1
ATOM 3046 N N . GLU B 1 58 ? -5.365 -6.94 -5.073 1 95.79 58 GLU B N 1
ATOM 3047 C CA . GLU B 1 58 ? -6.613 -7.648 -5.342 1 95.79 58 GLU B CA 1
ATOM 3048 C C . GLU B 1 58 ? -7.581 -7.526 -4.169 1 95.79 58 GLU B C 1
ATOM 3050 O O . GLU B 1 58 ? -7.885 -8.517 -3.503 1 95.79 58 GLU B O 1
ATOM 3055 N N . TYR B 1 59 ? -8.161 -6.361 -4.078 1 97.41 59 TYR B N 1
ATOM 3056 C CA . TYR B 1 59 ? -8.877 -5.97 -2.869 1 97.41 59 TYR B CA 1
ATOM 3057 C C . TYR B 1 59 ? -10.185 -6.74 -2.737 1 97.41 59 TYR B C 1
ATOM 3059 O O . TYR B 1 59 ? -10.579 -7.123 -1.633 1 97.41 59 TYR B O 1
ATOM 3067 N N . LYS B 1 60 ? -10.834 -6.996 -3.802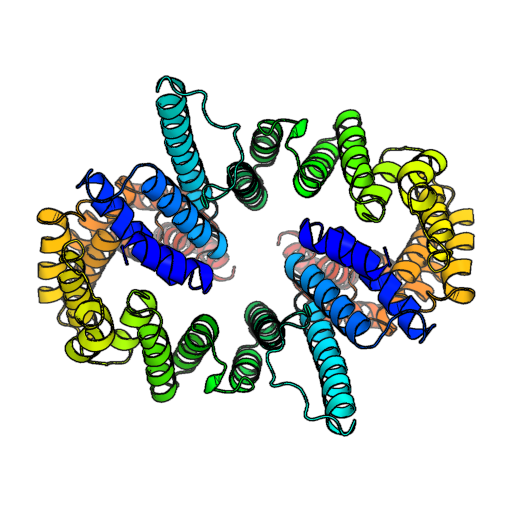 1 97.38 60 LYS B N 1
ATOM 3068 C CA . LYS B 1 60 ? -12.105 -7.711 -3.738 1 97.38 60 LYS B CA 1
ATOM 3069 C C . LYS B 1 60 ? -11.903 -9.151 -3.273 1 97.38 60 LYS B C 1
ATOM 3071 O O . LYS B 1 60 ? -12.629 -9.634 -2.401 1 97.38 60 LYS B O 1
ATOM 3076 N N . SER B 1 61 ? -10.939 -9.755 -3.884 1 97.2 61 SER B N 1
ATOM 3077 C CA . SER B 1 61 ? -10.62 -11.121 -3.483 1 97.2 61 SER B CA 1
ATOM 3078 C C . SER B 1 61 ? -10.171 -11.179 -2.027 1 97.2 61 SER B C 1
ATOM 3080 O O . SER B 1 61 ? -10.563 -12.083 -1.286 1 97.2 61 SER B O 1
ATOM 3082 N N . ALA B 1 62 ? -9.326 -10.209 -1.667 1 98.48 62 ALA B N 1
ATOM 3083 C CA . ALA B 1 62 ? -8.841 -10.152 -0.291 1 98.48 62 ALA B CA 1
ATOM 3084 C C . ALA B 1 62 ? -9.999 -10.022 0.694 1 98.48 62 ALA B C 1
ATOM 3086 O O . ALA B 1 62 ? -10.041 -10.721 1.71 1 98.48 62 ALA B O 1
ATOM 3087 N N . GLU B 1 63 ? -10.923 -9.17 0.425 1 98.36 63 GLU B N 1
ATOM 3088 C CA . GLU B 1 63 ? -12.075 -8.934 1.291 1 98.36 63 GLU B CA 1
ATOM 3089 C C . GLU B 1 63 ? -12.86 -10.221 1.529 1 98.36 63 GLU B C 1
ATOM 3091 O O . GLU B 1 63 ? -13.212 -10.538 2.666 1 98.36 63 GLU B O 1
ATOM 3096 N N . VAL B 1 64 ? -13.101 -10.931 0.46 1 97.95 64 VAL B N 1
ATOM 3097 C CA . VAL B 1 64 ? -13.883 -12.161 0.534 1 97.95 64 VAL B CA 1
ATOM 3098 C C . VAL B 1 64 ? -13.162 -13.18 1.414 1 97.95 64 VAL B C 1
ATOM 3100 O O . VAL B 1 64 ? -13.783 -13.826 2.262 1 97.95 64 VAL B O 1
ATOM 3103 N N . ILE B 1 65 ? -11.856 -13.289 1.248 1 98.59 65 ILE B N 1
ATOM 3104 C CA . ILE B 1 65 ? -11.087 -14.287 1.982 1 98.59 65 ILE B CA 1
ATOM 3105 C C . ILE B 1 65 ? -10.982 -13.881 3.451 1 98.59 65 ILE B C 1
ATOM 3107 O O . ILE B 1 65 ? -11.003 -14.735 4.34 1 98.59 65 ILE B O 1
ATOM 3111 N N . TYR B 1 66 ? -10.801 -12.549 3.725 1 98.75 66 TYR B N 1
ATOM 3112 C CA . TYR B 1 66 ? -10.804 -12.085 5.108 1 98.75 66 TYR B CA 1
ATOM 3113 C C . TYR B 1 66 ? -12.11 -12.451 5.803 1 98.75 66 TYR B C 1
ATOM 3115 O O . TYR B 1 66 ? -12.106 -12.879 6.96 1 98.75 66 TYR B O 1
ATOM 3123 N N . ARG B 1 67 ? -13.192 -12.259 5.146 1 98.41 67 ARG B N 1
ATOM 3124 C CA . ARG B 1 67 ? -14.497 -12.561 5.725 1 98.41 67 ARG B CA 1
ATOM 3125 C C . ARG B 1 67 ? -14.636 -14.052 6.013 1 98.41 67 ARG B C 1
ATOM 3127 O O . ARG B 1 67 ? -15.186 -14.442 7.046 1 98.41 67 ARG B O 1
ATOM 3134 N N . LYS B 1 68 ? -14.177 -14.829 5.1 1 97.91 68 LYS B N 1
ATOM 3135 C CA . LYS B 1 68 ? -14.183 -16.27 5.334 1 97.91 68 LYS B CA 1
ATOM 3136 C C . LYS B 1 68 ? -13.332 -16.633 6.548 1 97.91 68 LYS B C 1
ATOM 3138 O O . LYS B 1 68 ? -13.691 -17.525 7.319 1 97.91 68 LYS B O 1
ATOM 3143 N N . ALA B 1 69 ? -12.199 -15.946 6.657 1 98.24 69 ALA B N 1
ATOM 3144 C CA . ALA B 1 69 ? -11.327 -16.176 7.806 1 98.24 69 ALA B CA 1
ATOM 3145 C C . ALA B 1 69 ? -12.05 -15.863 9.113 1 98.24 69 ALA B C 1
ATOM 3147 O O . ALA B 1 69 ? -11.921 -16.602 10.093 1 98.24 69 ALA B O 1
ATOM 3148 N N . LEU B 1 70 ? -12.789 -14.804 9.139 1 97.46 70 LEU B N 1
ATOM 3149 C CA . LEU B 1 70 ? -13.521 -14.415 10.34 1 97.46 70 LEU B CA 1
ATOM 3150 C C . LEU B 1 70 ? -14.578 -15.455 10.693 1 97.46 70 LEU B C 1
ATOM 3152 O O . LEU B 1 70 ? -14.86 -15.686 11.871 1 97.46 70 LEU B O 1
ATOM 3156 N N . GLN B 1 71 ? -15.177 -16.045 9.646 1 97.14 71 GLN B N 1
ATOM 3157 C CA . GLN B 1 71 ? -16.151 -17.106 9.878 1 97.14 71 GLN B CA 1
ATOM 3158 C C . GLN B 1 71 ? -15.503 -18.31 10.555 1 97.14 71 GLN B C 1
ATOM 3160 O O . GLN B 1 71 ? -16.085 -18.907 11.463 1 97.14 71 GLN B O 1
ATOM 3165 N N . VAL B 1 72 ? -14.344 -18.642 10.14 1 95.76 72 VAL B N 1
ATOM 3166 C CA . VAL B 1 72 ? -13.602 -19.745 10.742 1 95.76 72 VAL B CA 1
ATOM 3167 C C . VAL B 1 72 ? -13.287 -19.421 12.2 1 95.76 72 VAL B C 1
ATOM 3169 O O . VAL B 1 72 ? -13.428 -20.276 13.077 1 95.76 72 VAL B O 1
ATOM 3172 N N . LYS B 1 73 ? -12.854 -18.219 12.449 1 94.75 73 LYS B N 1
ATOM 3173 C CA . LYS B 1 73 ? -12.495 -17.782 13.795 1 94.75 73 LYS B CA 1
ATOM 3174 C C . LYS B 1 73 ? -13.702 -17.826 14.728 1 94.75 73 LYS B C 1
ATOM 3176 O O . LYS B 1 73 ? -13.572 -18.174 15.903 1 94.75 73 LYS B O 1
ATOM 3181 N N . LYS B 1 74 ? -14.8 -17.466 14.231 1 94.3 74 LYS B N 1
ATOM 3182 C CA . LYS B 1 74 ? -16.033 -17.489 15.013 1 94.3 74 LYS B CA 1
ATOM 3183 C C . LYS B 1 74 ? -16.358 -18.904 15.485 1 94.3 74 LYS B C 1
ATOM 3185 O O . LYS B 1 74 ? -16.765 -19.103 16.631 1 94.3 74 LYS B O 1
ATOM 3190 N N . VAL B 1 75 ? -16.204 -19.826 14.621 1 93.51 75 VAL B N 1
ATOM 3191 C CA . VAL B 1 75 ? -16.467 -21.226 14.936 1 93.51 75 VAL B CA 1
ATOM 3192 C C . VAL B 1 75 ? -15.482 -21.711 15.997 1 93.51 75 VAL B C 1
ATOM 3194 O O . VAL B 1 75 ? -15.857 -22.452 16.909 1 93.51 75 VAL B O 1
ATOM 3197 N N . LEU B 1 76 ? -14.251 -21.308 15.894 1 91.55 76 LEU B N 1
ATOM 3198 C CA . LEU B 1 76 ? -13.222 -21.679 16.858 1 91.55 76 LEU B CA 1
ATOM 3199 C C . LEU B 1 76 ? -13.56 -21.147 18.247 1 91.55 76 LEU B C 1
ATOM 3201 O O . LEU B 1 76 ? -13.362 -21.839 19.247 1 91.55 76 LEU B O 1
ATOM 3205 N N . ASN B 1 77 ? -14.006 -19.953 18.303 1 89.13 77 ASN B N 1
ATOM 3206 C CA . ASN B 1 77 ? -14.339 -19.323 19.576 1 89.13 77 ASN B CA 1
ATOM 3207 C C . ASN B 1 77 ? -15.551 -19.982 20.228 1 89.13 77 ASN B C 1
ATOM 3209 O O . ASN B 1 77 ? -15.615 -20.1 21.453 1 89.13 77 ASN B O 1
ATOM 3213 N N . LYS B 1 78 ? -16.513 -20.42 19.472 1 89.25 78 LYS B N 1
ATOM 3214 C CA . LYS B 1 78 ? -17.696 -21.101 19.989 1 89.25 78 LYS B CA 1
ATOM 3215 C C . LYS B 1 78 ? -17.338 -22.468 20.564 1 89.25 78 LYS B C 1
ATOM 3217 O O . LYS B 1 78 ? -17.883 -22.878 21.59 1 89.25 78 LYS B O 1
ATOM 3222 N N . SER B 1 79 ? -16.494 -23.112 19.923 1 84.79 79 SER B N 1
ATOM 3223 C CA . SER B 1 79 ? -16.076 -24.434 20.38 1 84.79 79 SER B CA 1
ATOM 3224 C C . SER B 1 79 ? -15.295 -24.346 21.687 1 84.79 79 SER B C 1
ATOM 3226 O O . SER B 1 79 ? -15.382 -25.242 22.529 1 84.79 79 SER B O 1
ATOM 3228 N N . LYS B 1 80 ? -14.477 -23.394 21.87 1 75.41 80 LYS B N 1
ATOM 3229 C CA . LYS B 1 80 ? -13.716 -23.186 23.098 1 75.41 80 LYS B CA 1
ATOM 3230 C C . LYS B 1 80 ? -14.639 -22.846 24.265 1 75.41 80 LYS B C 1
ATOM 3232 O O . LYS B 1 80 ? -14.41 -23.287 25.393 1 75.41 80 LYS B O 1
ATOM 3237 N N . ALA B 1 81 ? -15.688 -22.042 23.972 1 71.63 81 ALA B N 1
ATOM 3238 C CA . ALA B 1 81 ? -16.632 -21.632 25.008 1 71.63 81 ALA B CA 1
ATOM 3239 C C . ALA B 1 81 ? -17.433 -22.824 25.523 1 71.63 81 ALA B C 1
ATOM 3241 O O . ALA B 1 81 ? -17.784 -22.881 26.704 1 71.63 81 ALA B O 1
ATOM 3242 N N . LYS B 1 82 ? -17.834 -23.742 24.812 1 65.21 82 LYS B N 1
ATOM 3243 C CA . LYS B 1 82 ? -18.549 -24.945 25.228 1 65.21 82 LYS B CA 1
ATOM 3244 C C . LYS B 1 82 ? -17.637 -25.882 26.015 1 65.21 82 LYS B C 1
ATOM 3246 O O . LYS B 1 82 ? -18.105 -26.648 26.859 1 65.21 82 LYS B O 1
ATOM 3251 N N . ALA B 1 83 ? -16.433 -25.814 25.546 1 64.4 83 ALA B N 1
ATOM 3252 C CA . ALA B 1 83 ? -15.511 -26.656 26.305 1 64.4 83 ALA B CA 1
ATOM 3253 C C . ALA B 1 83 ? -15.261 -26.08 27.696 1 64.4 83 ALA B C 1
ATOM 3255 O O . ALA B 1 83 ? -15.302 -24.862 27.886 1 64.4 83 ALA B O 1
ATOM 3256 N N . SER B 1 84 ? -15.788 -26.681 28.788 1 52.5 84 SER B N 1
ATOM 3257 C CA . SER B 1 84 ? -16.008 -26.401 30.203 1 52.5 84 SER B CA 1
ATOM 3258 C C . SER B 1 84 ? -14.969 -25.424 30.742 1 52.5 84 SER B C 1
ATOM 3260 O O . SER B 1 84 ? -15.017 -25.042 31.914 1 52.5 84 SER B O 1
ATOM 3262 N N . GLN B 1 85 ? -13.608 -25.587 30.472 1 47.24 85 GLN B N 1
ATOM 3263 C CA . GLN B 1 85 ? -12.7 -24.867 31.359 1 47.24 85 GLN B CA 1
ATOM 3264 C C . GLN B 1 85 ? -12.78 -23.361 31.122 1 47.24 85 GLN B C 1
ATOM 3266 O O . GLN B 1 85 ? -13.084 -22.917 30.013 1 47.24 85 GLN B O 1
ATOM 3271 N N . PRO B 1 86 ? -12.948 -22.584 32.131 1 46.98 86 PRO B N 1
ATOM 3272 C CA . PRO B 1 86 ? -13.01 -21.126 32.01 1 46.98 86 PRO B CA 1
ATOM 3273 C C . PRO B 1 86 ? -12.074 -20.583 30.932 1 46.98 86 PRO B C 1
ATOM 3275 O O . PRO B 1 86 ? -10.899 -20.955 30.885 1 46.98 86 PRO B O 1
ATOM 3278 N N . PRO B 1 87 ? -12.582 -20.394 29.813 1 46.9 87 PRO B N 1
ATOM 3279 C CA . PRO B 1 87 ? -11.656 -19.939 28.773 1 46.9 87 PRO B CA 1
ATOM 3280 C C . PRO B 1 87 ? -10.611 -18.959 29.302 1 46.9 87 PRO B C 1
ATOM 3282 O O . PRO B 1 87 ? -10.911 -18.144 30.178 1 46.9 87 PRO B O 1
ATOM 3285 N N . PRO B 1 88 ? -9.366 -19.415 29.594 1 43.71 88 PRO B N 1
ATOM 3286 C CA . PRO B 1 88 ? -8.437 -18.366 30.022 1 43.71 88 PRO B CA 1
ATOM 3287 C C . PRO B 1 88 ? -8.761 -17.006 29.409 1 43.71 88 PRO B C 1
ATOM 3289 O O . PRO B 1 88 ? -9.37 -16.936 28.339 1 43.71 88 PRO B O 1
ATOM 3292 N N . PRO B 1 89 ? -8.882 -16.061 30.245 1 39.03 89 PRO B N 1
ATOM 3293 C CA . PRO B 1 89 ? -9.153 -14.716 29.732 1 39.03 89 PRO B CA 1
ATOM 3294 C C . PRO B 1 89 ? -8.638 -14.513 28.309 1 39.03 89 PRO B C 1
ATOM 3296 O O . PRO B 1 89 ? -7.663 -15.151 27.904 1 39.03 89 PRO B O 1
ATOM 3299 N N . ALA B 1 90 ? -9.448 -14.159 27.361 1 39.96 90 ALA B N 1
ATOM 3300 C CA . ALA B 1 90 ? -9.129 -13.749 25.996 1 39.96 90 ALA B CA 1
ATOM 3301 C C . ALA B 1 90 ? -7.7 -13.221 25.902 1 39.96 90 ALA B C 1
ATOM 3303 O O . ALA B 1 90 ? -7.484 -12.057 25.556 1 39.96 90 ALA B O 1
ATOM 3304 N N . THR B 1 91 ? -6.873 -13.536 26.881 1 39.74 91 THR B N 1
ATOM 3305 C CA . THR B 1 91 ? -5.55 -13.01 26.564 1 39.74 91 THR B CA 1
ATOM 3306 C C . THR B 1 91 ? -5.109 -13.458 25.173 1 39.74 91 THR B C 1
ATOM 3308 O O . THR B 1 91 ? -4.999 -14.657 24.908 1 39.74 91 THR B O 1
ATOM 3311 N N . SER B 1 92 ? -5.367 -12.766 24.087 1 43.44 92 SER B N 1
ATOM 3312 C CA . SER B 1 92 ? -5.255 -12.562 22.646 1 43.44 92 SER B CA 1
ATOM 3313 C C . SER B 1 92 ? -4.021 -13.26 22.084 1 43.44 92 SER B C 1
ATOM 3315 O O . SER B 1 92 ? -3.832 -13.313 20.867 1 43.44 92 SER B O 1
ATOM 3317 N N . ASN B 1 93 ? -2.869 -13.421 22.688 1 51.3 93 ASN B N 1
ATOM 3318 C CA . ASN B 1 93 ? -1.682 -13.595 21.858 1 51.3 93 ASN B CA 1
ATOM 3319 C C . ASN B 1 93 ? -1.519 -15.044 21.409 1 51.3 93 ASN B C 1
ATOM 3321 O O . ASN B 1 93 ? -0.649 -15.76 21.91 1 51.3 93 ASN B O 1
ATOM 3325 N N . ASP B 1 94 ? -2.487 -15.869 21.193 1 65.86 94 ASP B N 1
ATOM 3326 C CA . ASP B 1 94 ? -2.281 -17.244 20.751 1 65.86 94 ASP B CA 1
ATOM 3327 C C . ASP B 1 94 ? -1.401 -17.295 19.504 1 65.86 94 ASP B C 1
ATOM 3329 O O . ASP B 1 94 ? -1.27 -18.346 18.874 1 65.86 94 ASP B O 1
ATOM 3333 N N . GLY B 1 95 ? -0.733 -16.245 19.258 1 82.1 95 GLY B N 1
ATOM 3334 C CA . GLY B 1 95 ? 0.151 -16.242 18.104 1 82.1 95 GLY B CA 1
ATOM 3335 C C . GLY B 1 95 ? -0.592 -16.157 16.784 1 82.1 95 GLY B C 1
ATOM 3336 O O . GLY B 1 95 ? 0.026 -16.154 15.717 1 82.1 95 GLY B O 1
ATOM 3337 N N . LEU B 1 96 ? -1.967 -16.177 16.96 1 90.1 96 LEU B N 1
ATOM 3338 C CA . LEU B 1 96 ? -2.809 -16.075 15.773 1 90.1 96 LEU B CA 1
ATOM 3339 C C . LEU B 1 96 ? -2.98 -14.619 15.352 1 90.1 96 LEU B C 1
ATOM 3341 O O . LEU B 1 96 ? -2.866 -13.712 16.18 1 90.1 96 LEU B O 1
ATOM 3345 N N . PRO B 1 97 ? -3.202 -14.466 14.071 1 93.46 97 PRO B N 1
ATOM 3346 C CA . PRO B 1 97 ? -3.463 -13.096 13.623 1 93.46 97 PRO B CA 1
ATOM 3347 C C . PRO B 1 97 ? -4.648 -12.456 14.342 1 93.46 97 PRO B C 1
ATOM 3349 O O . PRO B 1 97 ? -5.65 -13.126 14.606 1 93.46 97 PRO B O 1
ATOM 3352 N N . SER B 1 98 ? -4.521 -11.238 14.671 1 94.06 98 SER B N 1
ATOM 3353 C CA . SER B 1 98 ? -5.498 -10.485 15.451 1 94.06 98 SER B CA 1
ATOM 3354 C C . SER B 1 98 ? -6.784 -10.264 14.661 1 94.06 98 SER B C 1
ATOM 3356 O O . SER B 1 98 ? -6.743 -9.837 13.505 1 94.06 98 SER B O 1
ATOM 3358 N N . GLU B 1 99 ? -7.937 -10.542 15.315 1 94.95 99 GLU B N 1
ATOM 3359 C CA . GLU B 1 99 ? -9.233 -10.3 14.687 1 94.95 99 GLU B CA 1
ATOM 3360 C C . GLU B 1 99 ? -9.429 -8.818 14.381 1 94.95 99 GLU B C 1
ATOM 3362 O O . GLU B 1 99 ? -10.021 -8.463 13.36 1 94.95 99 GLU B O 1
ATOM 3367 N N . LEU B 1 100 ? -8.971 -8.007 15.281 1 95.5 100 LEU B N 1
ATOM 3368 C CA . LEU B 1 100 ? -9.044 -6.564 15.081 1 95.5 100 LEU B CA 1
ATOM 3369 C C . LEU B 1 100 ? -8.332 -6.157 13.795 1 95.5 100 LEU B C 1
ATOM 3371 O O . LEU B 1 100 ? -8.863 -5.371 13.008 1 95.5 100 LEU B O 1
ATOM 3375 N N . ASN B 1 101 ? -7.161 -6.711 13.569 1 96.31 101 ASN B N 1
ATOM 3376 C CA . ASN B 1 101 ? -6.387 -6.392 12.375 1 96.31 101 ASN B CA 1
ATOM 3377 C C . ASN B 1 101 ? -7.082 -6.883 11.108 1 96.31 101 ASN B C 1
ATOM 3379 O O . ASN B 1 101 ? -7.028 -6.223 10.069 1 96.31 101 ASN B O 1
ATOM 3383 N N . VAL B 1 102 ? -7.712 -8.027 11.208 1 98.09 102 VAL B N 1
ATOM 3384 C CA . VAL B 1 102 ? -8.421 -8.592 10.064 1 98.09 102 VAL B CA 1
ATOM 3385 C C . VAL B 1 102 ? -9.596 -7.693 9.688 1 98.09 102 VAL B C 1
ATOM 3387 O O . VAL B 1 102 ? -9.815 -7.408 8.509 1 98.09 102 VAL B O 1
ATOM 3390 N N . ARG B 1 103 ? -10.349 -7.233 10.646 1 98.26 103 ARG B N 1
ATOM 3391 C CA . ARG B 1 103 ? -11.462 -6.326 10.389 1 98.26 103 ARG B CA 1
ATOM 3392 C C . ARG B 1 103 ? -10.97 -5.009 9.799 1 98.26 103 ARG B C 1
ATOM 3394 O O . ARG B 1 103 ? -11.595 -4.458 8.89 1 98.26 103 ARG B O 1
ATOM 3401 N N . TYR B 1 104 ? -9.867 -4.591 10.323 1 98.19 104 TYR B N 1
ATOM 3402 C CA . TYR B 1 104 ? -9.294 -3.362 9.787 1 98.19 104 TYR B CA 1
ATOM 3403 C C . TYR B 1 104 ? -8.863 -3.548 8.337 1 98.19 104 TYR B C 1
ATOM 3405 O O . TYR B 1 104 ? -8.988 -2.631 7.523 1 98.19 104 TYR B O 1
ATOM 3413 N N . ARG B 1 105 ? -8.38 -4.712 7.981 1 98.47 105 ARG B N 1
ATOM 3414 C CA . ARG B 1 105 ? -7.997 -5.005 6.603 1 98.47 105 ARG B CA 1
ATOM 3415 C C . ARG B 1 105 ? -9.22 -5.044 5.692 1 98.47 105 ARG B C 1
ATOM 3417 O O . ARG B 1 105 ? -9.152 -4.626 4.535 1 98.47 105 ARG B O 1
ATOM 3424 N N . ILE B 1 106 ? -10.316 -5.528 6.211 1 98.78 106 ILE B N 1
ATOM 3425 C CA . ILE B 1 106 ? -11.557 -5.527 5.445 1 98.78 106 ILE B CA 1
ATOM 3426 C C . ILE B 1 106 ? -11.986 -4.089 5.16 1 98.78 106 ILE B C 1
ATOM 3428 O O . ILE B 1 106 ? -12.39 -3.766 4.04 1 98.78 106 ILE B O 1
ATOM 3432 N N . TYR B 1 107 ? -11.851 -3.241 6.18 1 98.62 107 TYR B N 1
ATOM 3433 C CA . TYR B 1 107 ? -12.1 -1.819 5.976 1 98.62 107 TYR B CA 1
ATOM 3434 C C . TYR B 1 107 ? -11.23 -1.269 4.852 1 98.62 107 TYR B C 1
ATOM 3436 O O . TYR B 1 107 ? -11.725 -0.583 3.955 1 98.62 107 TYR B O 1
ATOM 3444 N N . GLU B 1 108 ? -9.956 -1.565 4.881 1 97.92 108 GLU B N 1
ATOM 3445 C CA . GLU B 1 108 ? -9.029 -1.041 3.883 1 97.92 108 GLU B CA 1
ATOM 3446 C C . GLU B 1 108 ? -9.411 -1.501 2.479 1 97.92 108 GLU B C 1
ATOM 3448 O O . GLU B 1 108 ? -9.326 -0.729 1.522 1 97.92 108 GLU B O 1
ATOM 3453 N N . CYS B 1 109 ? -9.793 -2.766 2.385 1 98.22 109 CYS B N 1
ATOM 3454 C CA . CYS B 1 109 ? -10.215 -3.293 1.092 1 98.22 109 CYS B CA 1
ATOM 3455 C C . CYS B 1 109 ? -11.402 -2.509 0.545 1 98.22 109 CYS B C 1
ATOM 3457 O O . CYS B 1 109 ? -11.402 -2.106 -0.619 1 98.22 109 CYS B O 1
ATOM 3459 N N . ASN B 1 110 ? -12.399 -2.288 1.375 1 97.88 110 ASN B N 1
ATOM 3460 C CA . ASN B 1 110 ? -13.598 -1.567 0.959 1 97.88 110 ASN B CA 1
ATOM 3461 C C . ASN B 1 110 ? -13.291 -0.107 0.641 1 97.88 110 ASN B C 1
ATOM 3463 O O . ASN B 1 110 ? -13.865 0.465 -0.288 1 97.88 110 ASN B O 1
ATOM 3467 N N . TYR B 1 111 ? -12.372 0.439 1.404 1 96.83 111 TYR B N 1
ATOM 3468 C CA . TYR B 1 111 ? -11.982 1.826 1.177 1 96.83 111 TYR B CA 1
ATOM 3469 C C . TYR B 1 111 ? -11.345 1.996 -0.197 1 96.83 111 TYR B C 1
ATOM 3471 O O . TYR B 1 111 ? -11.676 2.931 -0.93 1 96.83 111 TYR B O 1
ATOM 3479 N N . HIS B 1 112 ? -10.47 1.051 -0.587 1 94.55 112 HIS B N 1
ATOM 3480 C CA . HIS B 1 112 ? -9.797 1.118 -1.879 1 94.55 112 HIS B CA 1
ATOM 3481 C C . HIS B 1 112 ? -10.781 0.895 -3.024 1 94.55 112 HIS B C 1
ATOM 3483 O O . HIS B 1 112 ? -10.58 1.404 -4.129 1 94.55 112 HIS B O 1
ATOM 3489 N N . GLN B 1 113 ? -11.818 0.199 -2.7 1 94.89 113 GLN B N 1
ATOM 3490 C CA . GLN B 1 113 ? -12.845 -0.06 -3.704 1 94.89 113 GLN B CA 1
ATOM 3491 C C . GLN B 1 113 ? -13.907 1.036 -3.701 1 94.89 113 GLN B C 1
ATOM 3493 O O . GLN B 1 113 ? -14.903 0.944 -4.421 1 94.89 113 GLN B O 1
ATOM 3498 N N . LYS B 1 114 ? -13.807 2.048 -2.763 1 93.92 114 LYS B N 1
ATOM 3499 C CA . LYS B 1 114 ? -14.689 3.205 -2.631 1 93.92 114 LYS B CA 1
ATOM 3500 C C . LYS B 1 114 ? -16.062 2.793 -2.108 1 93.92 114 LYS B C 1
ATOM 3502 O O . LYS B 1 114 ? -17.066 3.442 -2.407 1 93.92 114 LYS B O 1
ATOM 3507 N N . ASN B 1 115 ? -16.082 1.658 -1.538 1 95.82 115 ASN B N 1
ATOM 3508 C CA . ASN B 1 115 ? -17.273 1.235 -0.809 1 95.82 115 ASN B CA 1
ATOM 3509 C C . ASN B 1 115 ? -17.273 1.768 0.621 1 95.82 115 ASN B C 1
ATOM 3511 O O . ASN B 1 115 ? -17.133 0.999 1.574 1 95.82 115 ASN B O 1
ATOM 3515 N N . TYR B 1 116 ? -17.548 3.002 0.842 1 96.47 116 TYR B N 1
ATOM 3516 C CA . TYR B 1 116 ? -17.369 3.691 2.116 1 96.47 116 TYR B CA 1
ATOM 3517 C C . TYR B 1 116 ? -18.419 3.248 3.128 1 96.47 116 TYR B C 1
ATOM 3519 O O . TYR B 1 116 ? -18.141 3.171 4.327 1 96.47 116 TYR B O 1
ATOM 3527 N N . ARG B 1 117 ? -19.595 2.936 2.67 1 96.68 117 ARG B N 1
ATOM 3528 C CA . ARG B 1 117 ? -20.643 2.475 3.575 1 96.68 117 ARG B CA 1
ATOM 3529 C C . ARG B 1 117 ? -20.243 1.171 4.257 1 96.68 117 ARG B C 1
ATOM 3531 O O . ARG B 1 117 ? -20.377 1.035 5.475 1 96.68 117 ARG B O 1
ATOM 3538 N N . GLU B 1 118 ? -19.788 0.309 3.372 1 97.38 118 GLU B N 1
ATOM 3539 C CA . GLU B 1 118 ? -19.342 -0.966 3.926 1 97.38 118 GLU B CA 1
ATOM 3540 C C . GLU B 1 118 ? -18.116 -0.783 4.816 1 97.38 118 GLU B C 1
ATOM 3542 O O . GLU B 1 118 ? -17.955 -1.488 5.814 1 97.38 118 GLU B O 1
ATOM 3547 N N . ALA B 1 119 ? -17.253 0.143 4.445 1 98.27 119 ALA B N 1
ATOM 3548 C CA . ALA B 1 119 ? -16.069 0.445 5.247 1 98.27 119 ALA B CA 1
ATOM 3549 C C . ALA B 1 119 ? -16.46 0.918 6.644 1 98.27 119 ALA B C 1
ATOM 3551 O O . ALA B 1 119 ? -15.903 0.453 7.642 1 98.27 119 ALA B O 1
ATOM 3552 N N . ILE B 1 120 ? -17.43 1.751 6.722 1 98.33 120 ILE B N 1
ATOM 3553 C CA . ILE B 1 120 ? -17.904 2.269 8.001 1 98.33 120 ILE B CA 1
ATOM 3554 C C . ILE B 1 120 ? -18.511 1.134 8.823 1 98.33 120 ILE B C 1
ATOM 3556 O O . ILE B 1 120 ? -18.214 0.993 10.012 1 98.33 120 ILE B O 1
ATOM 3560 N N . ALA B 1 121 ? -19.3 0.322 8.16 1 98.31 121 ALA B N 1
ATOM 3561 C CA . ALA B 1 121 ? -19.99 -0.767 8.847 1 98.31 121 ALA B CA 1
ATOM 3562 C C . ALA B 1 121 ? -18.995 -1.731 9.486 1 98.31 121 ALA B C 1
ATOM 3564 O O . ALA B 1 121 ? -19.21 -2.204 10.604 1 98.31 121 ALA B O 1
ATOM 3565 N N . VAL B 1 122 ? -17.943 -2.007 8.811 1 98.38 122 VAL B N 1
ATOM 3566 C CA . VAL B 1 122 ? -16.936 -2.939 9.308 1 98.38 122 VAL B CA 1
ATOM 3567 C C . VAL B 1 122 ? -16.245 -2.348 10.534 1 98.38 122 VAL B C 1
ATOM 3569 O O . VAL B 1 122 ? -16.057 -3.036 11.541 1 98.38 122 VAL B O 1
ATOM 3572 N N . LEU B 1 123 ? -15.863 -1.083 10.469 1 98.52 123 LEU B N 1
ATOM 3573 C CA . LEU B 1 123 ? -15.197 -0.431 11.591 1 98.52 123 LEU B CA 1
ATOM 3574 C C . LEU B 1 123 ? -16.124 -0.345 12.799 1 98.52 123 LEU B C 1
ATOM 3576 O O . LEU B 1 123 ? -15.685 -0.522 13.937 1 98.52 123 LEU B O 1
ATOM 3580 N N . GLU B 1 124 ? -17.352 -0.149 12.546 1 98.05 124 GLU B N 1
ATOM 3581 C CA . GLU B 1 124 ? -18.336 -0.042 13.619 1 98.05 124 GLU B CA 1
ATOM 3582 C C . GLU B 1 124 ? -18.549 -1.386 14.309 1 98.05 124 GLU B C 1
ATOM 3584 O O . GLU B 1 124 ? -18.998 -1.437 15.456 1 98.05 124 GLU B O 1
ATOM 3589 N N . SER B 1 125 ? -18.31 -2.393 13.551 1 97.33 125 SER B N 1
ATOM 3590 C CA . SER B 1 125 ? -18.498 -3.722 14.123 1 97.33 125 SER B CA 1
ATOM 3591 C C . SER B 1 125 ? -17.439 -4.024 15.177 1 97.33 125 SER B C 1
ATOM 3593 O O . SER B 1 125 ? -17.591 -4.959 15.967 1 97.33 125 SER B O 1
ATOM 3595 N N . ILE B 1 126 ? -16.364 -3.231 15.278 1 97.42 126 ILE B N 1
ATOM 3596 C CA . ILE B 1 126 ? -15.349 -3.356 16.318 1 97.42 126 ILE B CA 1
ATOM 3597 C C . ILE B 1 126 ? -15.834 -2.674 17.596 1 97.42 126 ILE B C 1
ATOM 3599 O O . ILE B 1 126 ? -16.164 -1.486 17.586 1 97.42 126 ILE B O 1
ATOM 3603 N N . PRO B 1 127 ? -15.846 -3.406 18.643 1 95.88 127 PRO B N 1
ATOM 3604 C CA . PRO B 1 127 ? -16.289 -2.783 19.893 1 95.88 127 PRO B CA 1
ATOM 3605 C C . PRO B 1 127 ? -15.455 -1.561 20.271 1 95.88 127 PRO B C 1
ATOM 3607 O O . PRO B 1 127 ? -14.229 -1.579 20.134 1 95.88 127 PRO B O 1
ATOM 3610 N N . ALA B 1 128 ? -16.053 -0.565 20.788 1 94.62 128 ALA B N 1
ATOM 3611 C CA . ALA B 1 128 ? -15.43 0.725 21.076 1 94.62 128 ALA B CA 1
ATOM 3612 C C . ALA B 1 128 ? -14.234 0.56 22.009 1 94.62 128 ALA B C 1
ATOM 3614 O O . ALA B 1 128 ? -13.207 1.221 21.836 1 94.62 128 ALA B O 1
ATOM 3615 N N . LYS B 1 129 ? -14.353 -0.319 22.94 1 95.06 129 LYS B N 1
ATOM 3616 C CA . LYS B 1 129 ? -13.318 -0.506 23.952 1 95.06 129 LYS B CA 1
ATOM 3617 C C . LYS B 1 129 ? -12.074 -1.155 23.352 1 95.06 129 LYS B C 1
ATOM 3619 O O . LYS B 1 129 ? -10.984 -1.067 23.923 1 95.06 129 LYS B O 1
ATOM 3624 N N . GLN B 1 130 ? -12.239 -1.806 22.186 1 95.4 130 GLN B N 1
ATOM 3625 C CA . GLN B 1 130 ? -11.142 -2.529 21.552 1 95.4 130 GLN B CA 1
ATOM 3626 C C . GLN B 1 130 ? -10.53 -1.715 20.416 1 95.4 130 GLN B C 1
ATOM 3628 O O . GLN B 1 130 ? -9.512 -2.108 19.843 1 95.4 130 GLN B O 1
ATOM 3633 N N . ARG B 1 131 ? -11.105 -0.528 20.154 1 97.19 131 ARG B N 1
ATOM 3634 C CA . ARG B 1 131 ? -10.658 0.253 19.005 1 97.19 131 ARG B CA 1
ATOM 3635 C C . ARG B 1 131 ? -9.331 0.944 19.295 1 97.19 131 ARG B C 1
ATOM 3637 O O . ARG B 1 131 ? -9.181 1.605 20.325 1 97.19 131 ARG B O 1
ATOM 3644 N N . LYS B 1 132 ? -8.387 0.708 18.43 1 97.1 132 LYS B N 1
ATOM 3645 C CA . LYS B 1 132 ? -7.104 1.404 18.463 1 97.1 132 LYS B CA 1
ATOM 3646 C C . LYS B 1 132 ? -7.201 2.768 17.783 1 97.1 132 LYS B C 1
ATOM 3648 O O . LYS B 1 132 ? -8.18 3.054 17.091 1 97.1 132 LYS B O 1
ATOM 3653 N N . PRO B 1 133 ? -6.228 3.612 17.92 1 98.03 133 PRO B N 1
ATOM 3654 C CA . PRO B 1 133 ? -6.272 4.959 17.348 1 98.03 133 PRO B CA 1
ATOM 3655 C C . PRO B 1 133 ? -6.468 4.952 15.834 1 98.03 133 PRO B C 1
ATOM 3657 O O . PRO B 1 133 ? -7.192 5.794 15.297 1 98.03 133 PRO B O 1
ATOM 3660 N N . LYS B 1 134 ? -5.887 3.998 15.193 1 97.89 134 LYS B N 1
ATOM 3661 C CA . LYS B 1 134 ? -6.026 3.973 13.74 1 97.89 134 LYS B CA 1
ATOM 3662 C C . LYS B 1 134 ? -7.475 3.719 13.332 1 97.89 134 LYS B C 1
ATOM 3664 O O . LYS B 1 134 ? -7.944 4.254 12.325 1 97.89 134 LYS B O 1
ATOM 3669 N N . VAL B 1 135 ? -8.203 2.916 14.095 1 98.47 135 VAL B N 1
ATOM 3670 C CA . VAL B 1 135 ? -9.604 2.612 13.822 1 98.47 135 VAL B CA 1
ATOM 3671 C C . VAL B 1 135 ? -10.456 3.86 14.035 1 98.47 135 VAL B C 1
ATOM 3673 O O . VAL B 1 135 ? -11.273 4.215 13.183 1 98.47 135 VAL B O 1
ATOM 3676 N N . ASN B 1 136 ? -10.238 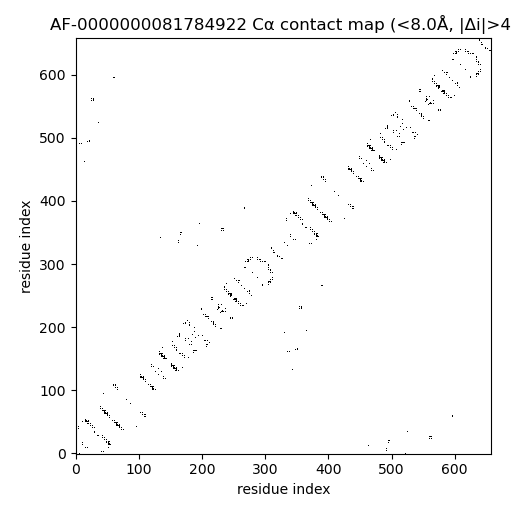4.514 15.155 1 98.61 136 ASN B N 1
ATOM 3677 C CA . ASN B 1 136 ? -10.984 5.731 15.456 1 98.61 136 ASN B CA 1
ATOM 3678 C C . ASN B 1 136 ? -10.682 6.838 14.45 1 98.61 136 ASN B C 1
ATOM 3680 O O . ASN B 1 136 ? -11.571 7.608 14.082 1 98.61 136 ASN B O 1
ATOM 3684 N N . MET B 1 137 ? -9.451 6.941 14.021 1 98.75 137 MET B N 1
ATOM 3685 C CA . MET B 1 137 ? -9.07 7.93 13.017 1 98.75 137 MET B CA 1
ATOM 3686 C C . MET B 1 137 ? -9.794 7.674 11.699 1 98.75 137 MET B C 1
ATOM 3688 O O . MET B 1 137 ? -10.307 8.606 11.077 1 98.75 137 MET B O 1
ATOM 3692 N N . ALA B 1 138 ? -9.781 6.387 11.311 1 98.51 138 ALA B N 1
ATOM 3693 C CA . ALA B 1 138 ? -10.451 6.011 10.069 1 98.51 138 ALA B CA 1
ATOM 3694 C C . ALA B 1 138 ? -11.943 6.321 10.134 1 98.51 138 ALA B C 1
ATOM 3696 O O . ALA B 1 138 ? -12.513 6.865 9.185 1 98.51 138 ALA B O 1
ATOM 3697 N N . LEU B 1 139 ? -12.588 6.011 11.23 1 98.5 139 LEU B N 1
ATOM 3698 C CA . LEU B 1 139 ? -14.008 6.281 11.425 1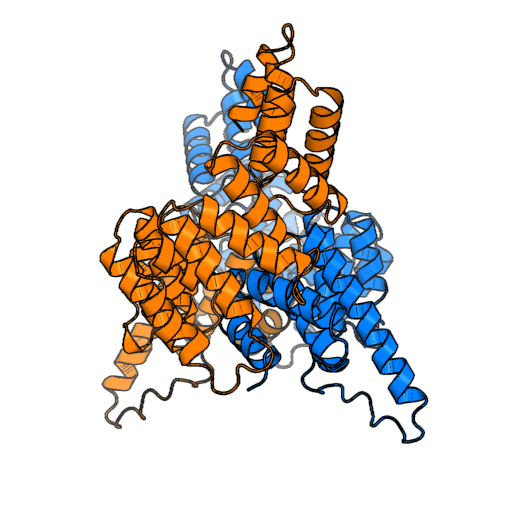 98.5 139 LEU B CA 1
ATOM 3699 C C . LEU B 1 139 ? -14.289 7.779 11.374 1 98.5 139 LEU B C 1
ATOM 3701 O O . LEU B 1 139 ? -15.241 8.214 10.724 1 98.5 139 LEU B O 1
ATOM 3705 N N . ALA B 1 140 ? -13.465 8.529 12.058 1 98.63 140 ALA B N 1
ATOM 3706 C CA . ALA B 1 140 ? -13.65 9.977 12.109 1 98.63 140 ALA B CA 1
ATOM 3707 C C . ALA B 1 140 ? -13.622 10.584 10.709 1 98.63 140 ALA B C 1
ATOM 3709 O O . ALA B 1 140 ? -14.485 11.393 10.359 1 98.63 140 ALA B O 1
ATOM 3710 N N . LYS B 1 141 ? -12.688 10.168 9.939 1 97.9 141 LYS B N 1
ATOM 3711 C CA . LYS B 1 141 ? -12.534 10.692 8.585 1 97.9 141 LYS B CA 1
ATOM 3712 C C . LYS B 1 141 ? -13.718 10.301 7.706 1 97.9 141 LYS B C 1
ATOM 3714 O O . LYS B 1 141 ? -14.199 11.108 6.908 1 97.9 141 LYS B O 1
ATOM 3719 N N . LEU B 1 142 ? -14.159 9.058 7.863 1 98.19 142 LEU B N 1
ATOM 3720 C CA . LEU B 1 142 ? -15.292 8.587 7.073 1 98.19 142 LEU B CA 1
ATOM 3721 C C . LEU B 1 142 ? -16.573 9.309 7.476 1 98.19 142 LEU B C 1
ATOM 3723 O O . LEU B 1 142 ? -17.373 9.689 6.618 1 98.19 142 LEU B O 1
ATOM 3727 N N . TYR B 1 143 ? -16.744 9.503 8.777 1 98.19 143 TYR B N 1
ATOM 3728 C CA . TYR B 1 143 ? -17.904 10.241 9.265 1 98.19 143 TYR B CA 1
ATOM 3729 C C . TYR B 1 143 ? -17.899 11.672 8.741 1 98.19 143 TYR B C 1
ATOM 3731 O O . TYR B 1 143 ? -18.94 12.194 8.335 1 98.19 143 TYR B O 1
ATOM 3739 N N . GLN B 1 144 ? -16.781 12.239 8.781 1 96.35 144 GLN B N 1
ATOM 3740 C CA . GLN B 1 144 ? -16.65 13.594 8.257 1 96.35 144 GLN B CA 1
ATOM 3741 C C . GLN B 1 144 ? -17.018 13.65 6.777 1 96.35 144 GLN B C 1
ATOM 3743 O O . GLN B 1 144 ? -17.694 14.581 6.335 1 96.35 144 GLN B O 1
ATOM 3748 N N . ARG B 1 145 ? -16.612 12.681 6.057 1 94.56 145 ARG B N 1
ATOM 3749 C CA . ARG B 1 145 ? -16.857 12.622 4.62 1 94.56 145 ARG B CA 1
ATOM 3750 C C . ARG B 1 145 ? -18.35 12.538 4.322 1 94.56 145 ARG B C 1
ATOM 3752 O O . ARG B 1 145 ? -18.826 13.116 3.343 1 94.56 145 ARG B O 1
ATOM 3759 N N . ILE B 1 146 ? -19.086 11.877 5.15 1 94.91 146 ILE B N 1
ATOM 3760 C CA . ILE B 1 146 ? -20.505 11.689 4.867 1 94.91 146 ILE B CA 1
ATOM 3761 C C . ILE B 1 146 ? -21.325 12.724 5.634 1 94.91 146 ILE B C 1
ATOM 3763 O O . ILE B 1 146 ? -22.556 12.651 5.663 1 94.91 146 ILE B O 1
ATOM 3767 N N . GLY B 1 147 ? -20.718 13.606 6.395 1 95.18 147 GLY B N 1
ATOM 3768 C CA . GLY B 1 147 ? -21.382 14.726 7.042 1 95.18 147 GLY B CA 1
ATOM 3769 C C . GLY B 1 147 ? -21.911 14.39 8.423 1 95.18 147 GLY B C 1
ATOM 3770 O O . GLY B 1 147 ? -22.787 15.083 8.945 1 95.18 147 GLY B O 1
ATOM 3771 N N . ASN B 1 148 ? -21.486 13.24 8.93 1 96.51 148 ASN B N 1
ATOM 3772 C CA . ASN B 1 148 ? -21.83 12.881 10.301 1 96.51 148 ASN B CA 1
ATOM 3773 C C . ASN B 1 148 ? -20.861 13.501 11.304 1 96.51 148 ASN B C 1
ATOM 3775 O O . ASN B 1 148 ? -19.919 12.844 11.75 1 96.51 148 ASN B O 1
ATOM 3779 N N . GLU B 1 149 ? -21.147 14.617 11.844 1 97.5 149 GLU B N 1
ATOM 3780 C CA . GLU B 1 149 ? -20.18 15.441 12.563 1 97.5 149 GLU B CA 1
ATOM 3781 C C . GLU B 1 149 ? -20.042 14.991 14.014 1 97.5 149 GLU B C 1
ATOM 3783 O O . GLU B 1 149 ? -18.934 14.943 14.552 1 97.5 149 GLU B O 1
ATOM 3788 N N . ARG B 1 150 ? -21.103 14.704 14.696 1 97.97 150 ARG B N 1
ATOM 3789 C CA . ARG B 1 150 ? -21.046 14.367 16.115 1 97.97 150 ARG B CA 1
ATOM 3790 C C . ARG B 1 150 ? -20.209 13.115 16.348 1 97.97 150 ARG B C 1
ATOM 3792 O O . ARG B 1 150 ? -19.268 13.13 17.144 1 97.97 150 ARG B O 1
ATOM 3799 N N . PRO B 1 151 ? -20.549 12.062 15.586 1 97.82 151 PRO B N 1
ATOM 3800 C CA . PRO B 1 151 ? -19.695 10.883 15.747 1 97.82 151 PRO B CA 1
ATOM 3801 C C . PRO B 1 151 ? -18.247 11.143 15.337 1 97.82 151 PRO B C 1
ATOM 3803 O O . PRO B 1 151 ? -17.323 10.577 15.929 1 97.82 151 PRO B O 1
ATOM 3806 N N . ALA B 1 152 ? -17.993 11.954 14.352 1 98.57 152 ALA B N 1
ATOM 3807 C CA . ALA B 1 152 ? -16.638 12.293 13.926 1 98.57 152 ALA B CA 1
ATOM 3808 C C . ALA B 1 152 ? -15.855 12.95 15.059 1 98.57 152 ALA B C 1
ATOM 3810 O O . ALA B 1 152 ? -14.707 12.585 15.322 1 98.57 152 ALA B O 1
ATOM 3811 N N . VAL B 1 153 ? -16.503 13.876 15.739 1 98.78 153 VAL B N 1
ATOM 3812 C CA . VAL B 1 153 ? -15.881 14.588 16.851 1 98.78 153 VAL B CA 1
ATOM 3813 C C . VAL B 1 153 ? -15.494 13.597 17.947 1 98.78 153 VAL B C 1
ATOM 3815 O O . VAL B 1 153 ? -14.379 13.646 18.471 1 98.78 153 VAL B O 1
ATOM 3818 N N . THR B 1 154 ? -16.409 12.693 18.252 1 98.52 154 THR B N 1
ATOM 3819 C CA . THR B 1 154 ? -16.163 11.704 19.295 1 98.52 154 THR B CA 1
ATOM 3820 C C . THR B 1 154 ? -14.962 10.831 18.94 1 98.52 154 THR B C 1
ATOM 3822 O O . THR B 1 154 ? -14.109 10.564 19.789 1 98.52 154 THR B O 1
ATOM 3825 N N . CYS B 1 155 ? -14.878 10.454 17.721 1 98.65 155 CYS B N 1
ATOM 3826 C CA . CYS B 1 155 ? -13.799 9.583 17.268 1 98.65 155 CYS B CA 1
ATOM 3827 C C . CYS B 1 155 ? -12.463 10.316 17.283 1 98.65 155 CYS B C 1
ATOM 3829 O O . CYS B 1 155 ? -11.449 9.759 17.707 1 98.65 155 CYS B O 1
ATOM 3831 N N . PHE B 1 156 ? -12.414 11.576 16.847 1 98.78 156 PHE B N 1
ATOM 3832 C CA . PHE B 1 156 ? -11.181 12.354 16.881 1 98.78 156 PHE B CA 1
ATOM 3833 C C . PHE B 1 156 ? -10.697 12.54 18.314 1 98.78 156 PHE B C 1
ATOM 3835 O O . PHE B 1 156 ? -9.496 12.477 18.582 1 98.78 156 PHE B O 1
ATOM 3842 N N . LYS B 1 157 ? -11.592 12.754 19.198 1 98.49 157 LYS B N 1
ATOM 3843 C CA . LYS B 1 157 ? -11.228 12.923 20.602 1 98.49 157 LYS B CA 1
ATOM 3844 C C . LYS B 1 157 ? -10.611 11.647 21.167 1 98.49 157 LYS B C 1
ATOM 3846 O O . LYS B 1 157 ? -9.65 11.704 21.937 1 98.49 157 LYS B O 1
ATOM 3851 N N . GLU B 1 158 ? -11.177 10.524 20.77 1 98.33 158 GLU B N 1
ATOM 3852 C CA . GLU B 1 158 ? -10.632 9.246 21.22 1 98.33 158 GLU B CA 1
ATOM 3853 C C . GLU B 1 158 ? -9.205 9.047 20.718 1 98.33 158 GLU B C 1
ATOM 3855 O O . GLU B 1 158 ? -8.368 8.476 21.421 1 98.33 158 GLU B O 1
ATOM 3860 N N . VAL B 1 159 ? -8.9 9.503 19.53 1 98.61 159 VAL B N 1
ATOM 3861 C CA . VAL B 1 159 ? -7.552 9.411 18.979 1 98.61 159 VAL B CA 1
ATOM 3862 C C . VAL B 1 159 ? -6.586 10.226 19.837 1 98.61 159 VAL B C 1
ATOM 3864 O O . VAL B 1 159 ? -5.512 9.743 20.202 1 98.61 159 VAL B O 1
ATOM 3867 N N . LEU B 1 160 ? -6.971 11.41 20.226 1 98.02 160 LEU B N 1
ATOM 3868 C CA . LEU B 1 160 ? -6.089 12.34 20.923 1 98.02 160 LEU B CA 1
ATOM 3869 C C . LEU B 1 160 ? -5.886 11.913 22.373 1 98.02 160 LEU B C 1
ATOM 3871 O O . LEU B 1 160 ? -4.89 12.281 23 1 98.02 160 LEU B O 1
ATOM 3875 N N . LYS B 1 161 ? -6.813 11.123 22.862 1 96.37 161 LYS B N 1
ATOM 3876 C CA . LYS B 1 161 ? -6.646 10.587 24.211 1 96.37 161 LYS B CA 1
ATOM 3877 C C . LYS B 1 161 ? -5.434 9.665 24.29 1 96.37 161 LYS B C 1
ATOM 3879 O O . LYS B 1 161 ? -4.72 9.653 25.295 1 96.37 161 LYS B O 1
ATOM 3884 N N . GLN B 1 162 ? -5.208 9.013 23.209 1 95.33 162 GLN B N 1
ATOM 3885 C CA . GLN B 1 162 ? -4.111 8.051 23.196 1 95.33 162 GLN B CA 1
ATOM 3886 C C . GLN B 1 162 ? -2.871 8.639 22.53 1 95.33 162 GLN B C 1
ATOM 3888 O O . GLN B 1 162 ? -1.744 8.305 22.9 1 95.33 162 GLN B O 1
ATOM 3893 N N . CYS B 1 163 ? -3.095 9.475 21.544 1 96.82 163 CYS B N 1
ATOM 3894 C CA . CYS B 1 163 ? -2.014 10.102 20.791 1 96.82 163 CYS B CA 1
ATOM 3895 C C . CYS B 1 163 ? -2.2 11.613 20.725 1 96.82 163 CYS B C 1
ATOM 3897 O O . CYS B 1 163 ? -2.592 12.15 19.688 1 96.82 163 CYS B O 1
ATOM 3899 N N . PRO B 1 164 ? -1.757 12.232 21.688 1 95.69 164 PRO B N 1
ATOM 3900 C CA . PRO B 1 164 ? -2.04 13.663 21.817 1 95.69 164 PRO B CA 1
ATOM 3901 C C . PRO B 1 164 ? -1.421 14.492 20.694 1 95.69 164 PRO B C 1
ATOM 3903 O O . PRO B 1 164 ? -1.865 15.612 20.431 1 95.69 164 PRO B O 1
ATOM 3906 N N . LEU B 1 165 ? -0.42 13.953 19.985 1 96.51 165 LEU B N 1
ATOM 3907 C CA . LEU B 1 165 ? 0.25 14.736 18.952 1 96.51 165 LEU B CA 1
ATOM 3908 C C . LEU B 1 165 ? -0.192 14.294 17.562 1 96.51 165 LEU B C 1
ATOM 3910 O O . LEU B 1 165 ? 0.513 14.528 16.578 1 96.51 165 LEU B O 1
ATOM 3914 N N . ALA B 1 166 ? -1.373 13.623 17.515 1 98.2 166 ALA B N 1
ATOM 3915 C CA . ALA B 1 166 ? -1.988 13.34 16.221 1 98.2 166 ALA B CA 1
ATOM 3916 C C . ALA B 1 166 ? -2.569 14.607 15.602 1 98.2 166 ALA B C 1
ATOM 3918 O O . ALA B 1 166 ? -3.77 14.865 15.712 1 98.2 166 ALA B O 1
ATOM 3919 N N . LEU B 1 167 ? -1.793 15.302 14.87 1 98.24 167 LEU B N 1
ATOM 3920 C CA . LEU B 1 167 ? -2.091 16.674 14.474 1 98.24 167 LEU B CA 1
ATOM 3921 C C . LEU B 1 167 ? -3.178 16.707 13.405 1 98.24 167 LEU B C 1
ATOM 3923 O O . LEU B 1 167 ? -3.909 17.693 13.287 1 98.24 167 LEU B O 1
ATOM 3927 N N . GLU B 1 168 ? -3.263 15.684 12.642 1 98.41 168 GLU B N 1
ATOM 3928 C CA . GLU B 1 168 ? -4.39 15.667 11.714 1 98.41 168 GLU B CA 1
ATOM 3929 C C . GLU B 1 168 ? -5.718 15.58 12.46 1 98.41 168 GLU B C 1
ATOM 3931 O O . GLU B 1 168 ? -6.72 16.152 12.025 1 98.41 168 GLU B O 1
ATOM 3936 N N . ALA B 1 169 ? -5.741 14.818 13.545 1 98.66 169 ALA B N 1
ATOM 3937 C CA . ALA B 1 169 ? -6.947 14.754 14.367 1 98.66 169 ALA B CA 1
ATOM 3938 C C . ALA B 1 169 ? -7.289 16.123 14.947 1 98.66 169 ALA B C 1
ATOM 3940 O O . ALA B 1 169 ? -8.464 16.485 15.049 1 98.66 169 ALA B O 1
ATOM 3941 N N . VAL B 1 170 ? -6.296 16.855 15.308 1 98.55 170 VAL B N 1
ATOM 3942 C CA . VAL B 1 170 ? -6.473 18.22 15.795 1 98.55 170 VAL B CA 1
ATOM 3943 C C . VAL B 1 170 ? -7.169 19.063 14.729 1 98.55 170 VAL B C 1
ATOM 3945 O O . VAL B 1 170 ? -8.146 19.757 15.018 1 98.55 170 VAL B O 1
ATOM 3948 N N . LEU B 1 171 ? -6.661 19.02 13.551 1 98.28 171 LEU B N 1
ATOM 3949 C CA . LEU B 1 171 ? -7.242 19.769 12.442 1 98.28 171 LEU B CA 1
ATOM 3950 C C . LEU B 1 171 ? -8.679 19.328 12.182 1 98.28 171 LEU B C 1
ATOM 3952 O O . LEU B 1 171 ? -9.537 20.153 11.861 1 98.28 171 LEU B O 1
ATOM 3956 N N . GLY B 1 172 ? -8.874 17.987 12.304 1 98.27 172 GLY B N 1
ATOM 3957 C CA . GLY B 1 172 ? -10.226 17.475 12.149 1 98.27 172 GLY B CA 1
ATOM 3958 C C . GLY B 1 172 ? -11.203 18.057 13.153 1 98.27 172 GLY B C 1
ATOM 3959 O O . GLY B 1 172 ? -12.3 18.483 12.784 1 98.27 172 GLY B O 1
ATOM 3960 N N . LEU B 1 173 ? -10.806 18.124 14.348 1 98.66 173 LEU B N 1
ATOM 3961 C CA . LEU B 1 173 ? -11.656 18.657 15.406 1 98.66 173 LEU B CA 1
ATOM 3962 C C . LEU B 1 173 ? -11.944 20.137 15.178 1 98.66 173 LEU B C 1
ATOM 3964 O O . LEU B 1 173 ? -13.09 20.577 15.295 1 98.66 173 LEU B O 1
ATOM 3968 N N . LEU B 1 174 ? -10.942 20.854 14.84 1 98.45 174 LEU B N 1
ATOM 3969 C CA . LEU B 1 174 ? -11.106 22.283 14.599 1 98.45 174 LEU B CA 1
ATOM 3970 C C . LEU B 1 174 ? -12.043 22.532 13.422 1 98.45 174 LEU B C 1
ATOM 3972 O O . LEU B 1 174 ? -12.889 23.427 13.475 1 98.45 174 LEU B O 1
ATOM 3976 N N . SER B 1 175 ? -11.905 21.756 12.387 1 97.32 175 SER B N 1
ATOM 3977 C CA . SER B 1 175 ? -12.739 21.922 11.201 1 97.32 175 SER B CA 1
ATOM 3978 C C . SER B 1 175 ? -14.202 21.623 11.507 1 97.32 175 SER B C 1
ATOM 3980 O O . SER B 1 175 ? -15.097 22.083 10.795 1 97.32 175 SER B O 1
ATOM 3982 N N . LEU B 1 176 ? -14.418 20.881 12.538 1 97.69 176 LEU B N 1
ATOM 3983 C CA . LEU B 1 176 ? -15.776 20.503 12.913 1 97.69 176 LEU B CA 1
ATOM 3984 C C . LEU B 1 176 ? -16.338 21.46 13.959 1 97.69 176 LEU B C 1
ATOM 3986 O O . LEU B 1 176 ? -17.398 21.205 14.535 1 97.69 176 LEU B O 1
ATOM 3990 N N . GLY B 1 177 ? -15.601 22.486 14.308 1 96.78 177 GLY B N 1
ATOM 3991 C CA . GLY B 1 177 ? -16.116 23.562 15.139 1 96.78 177 GLY B CA 1
ATOM 3992 C C . GLY B 1 177 ? -15.74 23.419 16.602 1 96.78 177 GLY B C 1
ATOM 3993 O O . GLY B 1 177 ? -16.201 24.19 17.445 1 96.78 177 GLY B O 1
ATOM 3994 N N . VAL B 1 178 ? -14.925 22.436 16.93 1 98.06 178 VAL B N 1
ATOM 3995 C CA . VAL B 1 178 ? -14.47 22.315 18.312 1 98.06 178 VAL B CA 1
ATOM 3996 C C . VAL B 1 178 ? -13.527 23.468 18.648 1 98.06 178 VAL B C 1
ATOM 3998 O O . VAL B 1 178 ? -12.645 23.808 17.856 1 98.06 178 VAL B O 1
ATOM 4001 N N . LYS B 1 179 ? -13.627 24.011 19.805 1 97.11 179 LYS B N 1
ATOM 4002 C CA . LYS B 1 179 ? -12.857 25.188 20.196 1 97.11 179 LYS B CA 1
ATOM 4003 C C . LYS B 1 179 ? -11.385 24.841 20.398 1 97.11 179 LYS B C 1
ATOM 4005 O O . LYS B 1 179 ? -11.059 23.763 20.898 1 97.11 179 LYS B O 1
ATOM 4010 N N . GLY B 1 180 ? -10.582 25.819 20.07 1 96.38 180 GLY B N 1
ATOM 4011 C CA . GLY B 1 180 ? -9.146 25.645 20.224 1 96.38 180 GLY B CA 1
ATOM 4012 C C . GLY B 1 180 ? -8.734 25.309 21.645 1 96.38 180 GLY B C 1
ATOM 4013 O O . GLY B 1 180 ? -7.809 24.523 21.86 1 96.38 180 GLY B O 1
ATOM 4014 N N . THR B 1 181 ? -9.432 25.879 22.569 1 95.94 181 THR B N 1
ATOM 4015 C CA . THR B 1 181 ? -9.121 25.656 23.977 1 95.94 181 THR B CA 1
ATOM 4016 C C . THR B 1 181 ? -9.37 24.2 24.362 1 95.94 181 THR B C 1
ATOM 4018 O O . THR B 1 181 ? -8.596 23.612 25.12 1 95.94 181 THR B O 1
ATOM 4021 N N . GLU B 1 182 ? -10.434 23.656 23.854 1 97.01 182 GLU B N 1
ATOM 4022 C CA . GLU B 1 182 ? -10.752 22.258 24.131 1 97.01 182 GLU B CA 1
ATOM 4023 C C . GLU B 1 182 ? -9.73 21.322 23.491 1 97.01 182 GLU B C 1
ATOM 4025 O O . GLU B 1 182 ? -9.308 20.342 24.107 1 97.01 182 GLU B O 1
ATOM 4030 N N . VAL B 1 183 ? -9.342 21.642 22.286 1 97.48 183 VAL B N 1
ATOM 4031 C CA . VAL B 1 183 ? -8.352 20.833 21.584 1 97.48 183 VAL B CA 1
ATOM 4032 C C . VAL B 1 183 ? -7.017 20.894 22.323 1 97.48 183 VAL B C 1
ATOM 4034 O O . VAL B 1 183 ? -6.329 19.88 22.46 1 97.48 183 VAL B O 1
ATOM 4037 N N . ALA B 1 184 ? -6.649 22.035 22.792 1 95.35 184 ALA B N 1
ATOM 4038 C CA . ALA B 1 184 ? -5.403 22.214 23.532 1 95.35 184 ALA B CA 1
ATOM 4039 C C . ALA B 1 184 ? -5.38 21.346 24.787 1 95.35 184 ALA B C 1
ATOM 4041 O O . ALA B 1 184 ? -4.33 20.823 25.168 1 95.35 184 ALA B O 1
ATOM 4042 N N . ALA B 1 185 ? -6.503 21.197 25.403 1 95.71 185 ALA B N 1
ATOM 4043 C CA . ALA B 1 185 ? -6.612 20.386 26.613 1 95.71 185 ALA B CA 1
ATOM 4044 C C . ALA B 1 185 ? -6.299 18.921 26.322 1 95.71 185 ALA B C 1
ATOM 4046 O O . ALA B 1 185 ? -5.738 18.22 27.168 1 95.71 185 ALA B O 1
ATOM 4047 N N . LEU B 1 186 ? -6.59 18.48 25.107 1 95.48 186 LEU B N 1
ATOM 4048 C CA . LEU B 1 186 ? -6.408 17.087 24.715 1 95.48 186 LEU B CA 1
ATOM 4049 C C . LEU B 1 186 ? -5.002 16.853 24.175 1 95.48 186 LEU B C 1
ATOM 4051 O O . LEU B 1 186 ? -4.55 15.709 24.082 1 95.48 186 LEU B O 1
ATOM 4055 N N . THR B 1 187 ? -4.264 17.86 23.786 1 94.24 187 THR B N 1
ATOM 4056 C CA . THR B 1 187 ? -2.976 17.73 23.114 1 94.24 187 THR B CA 1
ATOM 4057 C C . THR B 1 187 ? -1.85 18.263 23.996 1 94.24 187 THR B C 1
ATOM 4059 O O . THR B 1 187 ? -1.313 17.535 24.834 1 94.24 187 THR B O 1
ATOM 4062 N N . ILE B 1 188 ? -1.651 19.57 23.961 1 88.4 188 ILE B N 1
ATOM 4063 C CA . ILE B 1 188 ? -0.507 20.234 24.576 1 88.4 188 ILE B CA 1
ATOM 4064 C C . ILE B 1 188 ? -0.573 20.077 26.093 1 88.4 188 ILE B C 1
ATOM 4066 O O . ILE B 1 188 ? 0.444 19.821 26.742 1 88.4 188 ILE B O 1
ATOM 4070 N N . ASN B 1 189 ? -1.739 20.2 26.625 1 89.82 189 ASN B N 1
ATOM 4071 C CA . ASN B 1 189 ? -1.891 20.203 28.076 1 89.82 189 ASN B CA 1
ATOM 4072 C C . ASN B 1 189 ? -1.816 18.792 28.651 1 89.82 189 ASN B C 1
ATOM 4074 O O . ASN B 1 189 ? -1.642 18.617 29.858 1 89.82 189 ASN B O 1
ATOM 4078 N N . SER B 1 190 ? -1.892 17.854 27.774 1 88 190 SER B N 1
ATOM 4079 C CA . SER B 1 190 ? -1.854 16.466 28.224 1 88 190 SER B CA 1
ATOM 4080 C C . SER B 1 190 ? -0.436 15.907 28.171 1 88 190 SER B C 1
ATOM 4082 O O . SER B 1 190 ? -0.174 14.814 28.679 1 88 190 SER B O 1
ATOM 4084 N N . LEU B 1 191 ? 0.482 16.665 27.619 1 88.36 191 LEU B N 1
ATOM 4085 C CA . LEU B 1 191 ? 1.854 16.195 27.463 1 88.36 191 LEU B CA 1
ATOM 4086 C C . LEU B 1 191 ? 2.677 16.498 28.71 1 88.36 191 LEU B C 1
ATOM 4088 O O . LEU B 1 191 ? 2.55 17.576 29.296 1 88.36 191 LEU B O 1
ATOM 4092 N N . PRO B 1 192 ? 3.444 15.53 29.242 1 81.01 192 PRO B N 1
ATOM 4093 C CA . PRO B 1 192 ? 4.238 15.735 30.456 1 81.01 192 PRO B CA 1
ATOM 4094 C C . PRO B 1 192 ? 5.32 16.798 30.28 1 81.01 192 PRO B C 1
ATOM 4096 O O . PRO B 1 192 ? 5.639 17.521 31.228 1 81.01 192 PRO B O 1
ATOM 4099 N N . ASN B 1 193 ? 6.068 16.845 29.148 1 77.47 193 ASN B N 1
ATOM 4100 C CA . ASN B 1 193 ? 7.147 17.791 28.887 1 77.47 193 ASN B CA 1
ATOM 4101 C C . ASN B 1 193 ? 6.95 18.513 27.557 1 77.47 193 ASN B C 1
ATOM 4103 O O . ASN B 1 193 ? 7.007 17.893 26.494 1 77.47 193 ASN B O 1
ATOM 4107 N N . THR B 1 194 ? 6.747 19.811 27.734 1 77.49 194 THR B N 1
ATOM 4108 C CA . THR B 1 194 ? 6.45 20.597 26.542 1 77.49 194 THR B CA 1
ATOM 4109 C C . THR B 1 194 ? 7.587 21.567 26.236 1 77.49 194 THR B C 1
ATOM 4111 O O . THR B 1 194 ? 7.444 22.454 25.391 1 77.49 194 THR B O 1
ATOM 4114 N N . ASN B 1 195 ? 8.636 21.496 26.895 1 75.07 195 ASN B N 1
ATOM 4115 C CA . ASN B 1 195 ? 9.7 22.486 26.764 1 75.07 195 ASN B CA 1
ATOM 4116 C C . ASN B 1 195 ? 10.13 22.659 25.31 1 75.07 195 ASN B C 1
ATOM 4118 O O . ASN B 1 195 ? 10.317 23.784 24.843 1 75.07 195 ASN B O 1
ATOM 4122 N N . ASN B 1 196 ? 10.244 21.672 24.572 1 80.83 196 ASN B N 1
ATOM 4123 C CA . ASN B 1 196 ? 10.725 21.8 23.201 1 80.83 196 ASN B CA 1
ATOM 4124 C C . ASN B 1 196 ? 9.576 21.751 22.197 1 80.83 196 ASN B C 1
ATOM 4126 O O . ASN B 1 196 ? 9.802 21.602 20.995 1 80.83 196 ASN B O 1
ATOM 4130 N N . LEU B 1 197 ? 8.404 22.158 22.679 1 87.67 197 LEU B N 1
ATOM 4131 C CA . LEU B 1 197 ? 7.222 22.1 21.826 1 87.67 197 LEU B CA 1
ATOM 4132 C C . LEU B 1 197 ? 6.425 23.398 21.912 1 87.67 197 LEU B C 1
ATOM 4134 O O . LEU B 1 197 ? 5.217 23.407 21.663 1 87.67 197 LEU B O 1
ATOM 4138 N N . GLU B 1 198 ? 7.029 24.487 22.271 1 89.16 198 GLU B N 1
ATOM 4139 C CA . GLU B 1 198 ? 6.357 25.773 22.43 1 89.16 198 GLU B CA 1
ATOM 4140 C C . GLU B 1 198 ? 5.696 26.215 21.127 1 89.16 198 GLU B C 1
ATOM 4142 O O . GLU B 1 198 ? 4.643 26.855 21.146 1 89.16 198 GLU B O 1
ATOM 4147 N N . TRP B 1 199 ? 6.37 25.877 20.029 1 93.56 199 TRP B N 1
ATOM 4148 C CA . TRP B 1 199 ? 5.855 26.244 18.714 1 93.56 199 TRP B CA 1
ATOM 4149 C C . TRP B 1 199 ? 4.494 25.604 18.463 1 93.56 199 TRP B C 1
ATOM 4151 O O . TRP B 1 199 ? 3.717 26.087 17.636 1 93.56 199 TRP B O 1
ATOM 4161 N N . LEU B 1 200 ? 4.175 24.493 19.169 1 93.99 200 LEU B N 1
ATOM 4162 C CA . LEU B 1 200 ? 2.927 23.761 18.979 1 93.99 200 LEU B CA 1
ATOM 4163 C C . LEU B 1 200 ? 1.73 24.613 19.388 1 93.99 200 LEU B C 1
ATOM 4165 O O . LEU B 1 200 ? 0.66 24.519 18.782 1 93.99 200 LEU B O 1
ATOM 4169 N N . THR B 1 201 ? 1.904 25.397 20.418 1 92.9 201 THR B N 1
ATOM 4170 C CA . THR B 1 201 ? 0.845 26.293 20.869 1 92.9 201 THR B CA 1
ATOM 4171 C C . THR B 1 201 ? 0.453 27.268 19.762 1 92.9 201 THR B C 1
ATOM 4173 O O . THR B 1 201 ? -0.734 27.479 19.506 1 92.9 201 THR B O 1
ATOM 4176 N N . PHE B 1 202 ? 1.456 27.841 19.112 1 94.98 202 PHE B N 1
ATOM 4177 C CA . PHE B 1 202 ? 1.204 28.778 18.023 1 94.98 202 PHE B CA 1
ATOM 4178 C C . PHE B 1 202 ? 0.621 28.058 16.813 1 94.98 202 PHE B C 1
ATOM 4180 O O . PHE B 1 202 ? -0.242 28.599 16.119 1 94.98 202 PHE B O 1
ATOM 4187 N N . TRP B 1 203 ? 1.116 26.921 16.583 1 97.06 203 TRP B N 1
ATOM 4188 C CA . TRP B 1 203 ? 0.583 26.104 15.498 1 97.06 203 TRP B CA 1
ATOM 4189 C C . TRP B 1 203 ? -0.908 25.847 15.692 1 97.06 203 TRP B C 1
ATOM 4191 O O . TRP B 1 203 ? -1.699 26.014 14.76 1 97.06 203 TRP B O 1
ATOM 4201 N N . LEU B 1 204 ? -1.269 25.51 16.902 1 97.16 204 LEU B N 1
ATOM 4202 C CA . LEU B 1 204 ? -2.662 25.239 17.239 1 97.16 204 LEU B CA 1
ATOM 4203 C C . LEU B 1 204 ? -3.507 26.503 17.117 1 97.16 204 LEU B C 1
ATOM 4205 O O . LEU B 1 204 ? -4.606 26.469 16.558 1 97.16 204 LEU B O 1
ATOM 4209 N N . LYS B 1 205 ? -3.028 27.561 17.605 1 97.07 205 LYS B N 1
ATOM 4210 C CA . LYS B 1 205 ? -3.739 28.835 17.567 1 97.07 205 LYS B CA 1
ATOM 4211 C C . LYS B 1 205 ? -4.002 29.275 16.129 1 97.07 205 LYS B C 1
ATOM 4213 O O . LYS B 1 205 ? -5.096 29.743 15.808 1 97.07 205 LYS B O 1
ATOM 4218 N N . GLY B 1 206 ? -2.946 29.189 15.316 1 98.19 206 GLY B N 1
ATOM 4219 C CA . GLY B 1 206 ? -3.115 29.548 13.917 1 98.19 206 GLY B CA 1
ATOM 4220 C C . GLY B 1 206 ? -4.238 28.788 13.237 1 98.19 206 GLY B C 1
ATOM 4221 O O . GLY B 1 206 ? -5.072 29.384 12.553 1 98.19 206 GLY B O 1
ATOM 4222 N N . HIS B 1 207 ? -4.277 27.505 13.471 1 98.48 207 HIS B N 1
ATOM 4223 C CA . HIS B 1 207 ? -5.306 26.677 12.853 1 98.48 207 HIS B CA 1
ATOM 4224 C C . HIS B 1 207 ? -6.675 26.948 13.468 1 98.48 207 HIS B C 1
ATOM 4226 O O . HIS B 1 207 ? -7.696 26.871 12.78 1 98.48 207 HIS B O 1
ATOM 4232 N N . ALA B 1 208 ? -6.681 27.232 14.765 1 98.3 208 ALA B N 1
ATOM 4233 C CA . ALA B 1 208 ? -7.942 27.592 15.408 1 98.3 208 ALA B CA 1
ATOM 4234 C C . ALA B 1 208 ? -8.516 28.874 14.811 1 98.3 208 ALA B C 1
ATOM 4236 O O . ALA B 1 208 ? -9.72 28.963 14.558 1 98.3 208 ALA B O 1
ATOM 4237 N N . TYR B 1 209 ? -7.671 29.88 14.57 1 98.5 209 TYR B N 1
ATOM 4238 C CA . TYR B 1 209 ? -8.104 31.123 13.943 1 98.5 209 TYR B CA 1
ATOM 4239 C C . TYR B 1 209 ? -8.624 30.872 12.533 1 98.5 209 TYR B C 1
ATOM 4241 O O . TYR B 1 209 ? -9.636 31.446 12.126 1 98.5 209 TYR B O 1
ATOM 4249 N N . ASN B 1 210 ? -7.929 30.051 11.791 1 98.03 210 ASN B N 1
ATOM 4250 C CA . ASN B 1 210 ? -8.376 29.691 10.45 1 98.03 210 ASN B CA 1
ATOM 4251 C C . ASN B 1 210 ? -9.759 29.045 10.475 1 98.03 210 ASN B C 1
ATOM 4253 O O . ASN B 1 210 ? -10.624 29.389 9.668 1 98.03 210 ASN B O 1
ATOM 4257 N N . ALA B 1 211 ? -9.924 28.097 11.402 1 97.31 211 ALA B N 1
ATOM 4258 C CA . ALA B 1 211 ? -11.191 27.38 11.518 1 97.31 211 ALA B CA 1
ATOM 4259 C C . ALA B 1 211 ? -12.33 28.333 11.87 1 97.31 211 ALA B C 1
ATOM 4261 O O . ALA B 1 211 ? -13.473 28.125 11.455 1 97.31 211 ALA B O 1
ATOM 4262 N N . SER B 1 212 ? -12.026 29.399 12.614 1 96.98 212 SER B N 1
ATOM 4263 C CA . SER B 1 212 ? -13.024 30.388 13.008 1 96.98 212 SER B CA 1
ATOM 4264 C C . SER B 1 212 ? -13.14 31.5 11.972 1 96.98 212 SER B C 1
ATOM 4266 O O . SER B 1 212 ? -13.818 32.504 12.203 1 96.98 212 SER B O 1
ATOM 4268 N N . LYS B 1 213 ? -12.396 31.49 10.93 1 97.47 213 LYS B N 1
ATOM 4269 C CA . LYS B 1 213 ? -12.417 32.402 9.789 1 97.47 213 LYS B CA 1
ATOM 4270 C C . LYS B 1 213 ? -11.81 33.754 10.154 1 97.47 213 LYS B C 1
ATOM 4272 O O . LYS B 1 213 ? -12.184 34.781 9.586 1 97.47 213 LYS B O 1
ATOM 4277 N N . ASP B 1 214 ? -11.098 33.711 11.195 1 98.06 214 ASP B N 1
ATOM 4278 C CA . ASP B 1 214 ? -10.288 34.882 11.516 1 98.06 214 ASP B CA 1
ATOM 4279 C C . ASP B 1 214 ? -8.936 34.825 10.807 1 98.06 214 ASP B C 1
ATOM 4281 O O . ASP B 1 214 ? -7.899 34.656 11.451 1 98.06 214 ASP B O 1
ATOM 4285 N N . TYR B 1 215 ? -8.921 35.107 9.56 1 98.46 215 TYR B N 1
ATOM 4286 C CA . TYR B 1 215 ? -7.768 34.879 8.696 1 98.46 215 TYR B CA 1
ATOM 4287 C C . TYR B 1 215 ? -6.647 35.86 9.014 1 98.46 215 TYR B C 1
ATOM 4289 O O . TYR B 1 215 ? -5.466 35.521 8.903 1 98.46 215 TYR B O 1
ATOM 4297 N N . ALA B 1 216 ? -6.955 36.989 9.448 1 98.2 216 ALA B N 1
ATOM 4298 C CA . ALA B 1 216 ? -5.94 37.985 9.782 1 98.2 216 ALA B CA 1
ATOM 4299 C C . ALA B 1 216 ? -5.1 37.533 10.974 1 98.2 216 ALA B C 1
ATOM 4301 O O . ALA B 1 216 ? -3.872 37.641 10.952 1 98.2 216 ALA B O 1
ATOM 4302 N N . LYS B 1 217 ? -5.785 37.069 11.936 1 98.5 217 LYS B N 1
ATOM 4303 C CA . LYS B 1 217 ? -5.073 36.57 13.109 1 98.5 217 LYS B CA 1
ATOM 4304 C C . LYS B 1 217 ? -4.27 35.317 12.771 1 98.5 217 LYS B C 1
ATOM 4306 O O . LYS B 1 217 ? -3.176 35.113 13.302 1 98.5 217 LYS B O 1
ATOM 4311 N N . ALA B 1 218 ? -4.869 34.508 11.938 1 98.68 218 ALA B N 1
ATOM 4312 C CA . ALA B 1 218 ? -4.146 33.321 11.49 1 98.68 218 ALA B CA 1
ATOM 4313 C C . ALA B 1 218 ? -2.853 33.703 10.775 1 98.68 218 ALA B C 1
ATOM 4315 O O . ALA B 1 218 ? -1.79 33.146 11.061 1 98.68 218 ALA B O 1
ATOM 4316 N N . VAL B 1 219 ? -2.96 34.689 9.884 1 98.66 219 VAL B N 1
ATOM 4317 C CA . VAL B 1 219 ? -1.798 35.161 9.138 1 98.66 219 VAL B CA 1
ATOM 4318 C C . VAL B 1 219 ? -0.723 35.645 10.108 1 98.66 219 VAL B C 1
ATOM 4320 O O . VAL B 1 219 ? 0.444 35.262 9.992 1 98.66 219 VAL B O 1
ATOM 4323 N N . SER B 1 220 ? -1.134 36.449 11.053 1 98.27 220 SER B N 1
ATOM 4324 C CA . SER B 1 220 ? -0.189 37.001 12.019 1 98.27 220 SER B CA 1
ATOM 4325 C C . SER B 1 220 ? 0.488 35.897 12.824 1 98.27 220 SER B C 1
ATOM 4327 O O . SER B 1 220 ? 1.695 35.95 13.068 1 98.27 220 SER B O 1
ATOM 4329 N N . THR B 1 221 ? -0.264 34.917 13.212 1 98.16 221 THR B N 1
ATOM 4330 C CA . THR B 1 221 ? 0.24 33.815 14.025 1 98.16 221 THR B CA 1
ATOM 4331 C C . THR B 1 221 ? 1.22 32.959 13.228 1 98.16 221 THR B C 1
ATOM 4333 O O . THR B 1 221 ? 2.308 32.639 13.711 1 98.16 221 THR B O 1
ATOM 4336 N N . PHE B 1 222 ? 0.866 32.58 11.995 1 98.3 222 PHE B N 1
ATOM 4337 C CA . PHE B 1 222 ? 1.734 31.749 11.17 1 98.3 222 PHE B CA 1
ATOM 4338 C C . PHE B 1 222 ? 2.981 32.517 10.751 1 98.3 222 PHE B C 1
ATOM 4340 O O . PHE B 1 222 ? 4.06 31.935 10.617 1 98.3 222 PHE B O 1
ATOM 4347 N N . LYS B 1 223 ? 2.796 33.804 10.548 1 97.5 223 LYS B N 1
ATOM 4348 C CA . LYS B 1 223 ? 3.961 34.631 10.249 1 97.5 223 LYS B CA 1
ATOM 4349 C C . LYS B 1 223 ? 4.961 34.609 11.403 1 97.5 223 LYS B C 1
ATOM 4351 O O . LYS B 1 223 ? 6.17 34.525 11.181 1 97.5 223 LYS B O 1
ATOM 4356 N N . SER B 1 224 ? 4.421 34.69 12.591 1 96.29 224 SER B N 1
ATOM 4357 C CA . SER B 1 224 ? 5.268 34.63 13.778 1 96.29 224 SER B CA 1
ATOM 4358 C C . SER B 1 224 ? 5.978 33.284 13.882 1 96.29 224 SER B C 1
ATOM 4360 O O . SER B 1 224 ? 7.138 33.219 14.295 1 96.29 224 SER B O 1
ATOM 4362 N N . LEU B 1 225 ? 5.339 32.188 13.54 1 95.74 225 LEU B N 1
ATOM 4363 C CA . LEU B 1 225 ? 5.914 30.847 13.559 1 95.74 225 LEU B CA 1
ATOM 4364 C C . LEU B 1 225 ? 7.041 30.725 12.539 1 95.74 225 LEU B C 1
ATOM 4366 O O . LEU B 1 225 ? 8.053 30.07 12.801 1 95.74 225 LEU B O 1
ATOM 4370 N N . GLU B 1 226 ? 6.892 31.34 11.428 1 94.21 226 GLU B N 1
ATOM 4371 C CA . GLU B 1 226 ? 7.848 31.254 10.328 1 94.21 226 GLU B CA 1
ATOM 4372 C C . GLU B 1 226 ? 9.056 32.152 10.575 1 94.21 226 GLU B C 1
ATOM 4374 O O . GLU B 1 226 ? 10.177 31.812 10.191 1 94.21 226 GLU B O 1
ATOM 4379 N N . SER B 1 227 ? 8.961 33.28 11.105 1 90.76 227 SER B N 1
ATOM 4380 C CA . SER B 1 227 ? 10.042 34.251 11.244 1 90.76 227 SER B CA 1
ATOM 4381 C C . SER B 1 227 ? 10.682 34.173 12.626 1 90.76 227 SER B C 1
ATOM 4383 O O . SER B 1 227 ? 11.878 34.43 12.777 1 90.76 227 SER B O 1
ATOM 4385 N N . GLY B 1 228 ? 9.932 33.787 13.567 1 84.91 228 GLY B N 1
ATOM 4386 C CA . GLY B 1 228 ? 10.422 33.952 14.926 1 84.91 228 GLY B CA 1
ATOM 4387 C C . GLY B 1 228 ? 10.551 32.639 15.676 1 84.91 228 GLY B C 1
ATOM 4388 O O . GLY B 1 228 ? 10.719 32.63 16.898 1 84.91 228 GLY B O 1
ATOM 4389 N N . SER B 1 229 ? 10.493 31.565 14.961 1 88.77 229 SER B N 1
ATOM 4390 C CA . SER B 1 229 ? 10.524 30.307 15.7 1 88.77 229 SER B CA 1
ATOM 4391 C C . SER B 1 229 ? 11.5 29.319 15.068 1 88.77 229 SER B C 1
ATOM 4393 O O . SER B 1 229 ? 12.191 29.652 14.103 1 88.77 229 SER B O 1
ATOM 4395 N N . VAL B 1 230 ? 11.559 28.171 15.658 1 93.37 230 VAL B N 1
ATOM 4396 C CA . VAL B 1 230 ? 12.424 27.089 15.201 1 93.37 230 VAL B CA 1
ATOM 4397 C C . VAL B 1 230 ? 11.84 26.456 13.94 1 93.37 230 VAL B C 1
ATOM 4399 O O . VAL B 1 230 ? 12.468 25.593 13.323 1 93.37 230 VAL B O 1
ATOM 4402 N N . LEU B 1 231 ? 10.678 26.916 13.455 1 96.44 231 LEU B N 1
ATOM 4403 C CA . LEU B 1 231 ? 10.028 26.325 12.291 1 96.44 231 LEU B CA 1
ATOM 4404 C C . LEU B 1 231 ? 10.204 27.21 11.061 1 96.44 231 LEU B C 1
ATOM 4406 O O . LEU B 1 231 ? 9.417 27.13 10.116 1 96.44 231 LEU B O 1
ATOM 4410 N N . ARG B 1 232 ? 11.225 27.976 11.106 1 94.94 232 ARG B N 1
ATOM 4411 C CA . ARG B 1 232 ? 11.517 28.845 9.97 1 94.94 232 ARG B CA 1
ATOM 4412 C C . ARG B 1 232 ? 11.735 28.031 8.7 1 94.94 232 ARG B C 1
ATOM 4414 O O . ARG B 1 232 ? 12.392 26.988 8.729 1 94.94 232 ARG B O 1
ATOM 4421 N N . GLU B 1 233 ? 11.091 28.425 7.596 1 94.48 233 GLU B N 1
ATOM 4422 C CA . GLU B 1 233 ? 11.247 27.851 6.263 1 94.48 233 GLU B CA 1
ATOM 4423 C C . GLU B 1 233 ? 10.605 26.47 6.178 1 94.48 233 GLU B C 1
ATOM 4425 O O . GLU B 1 233 ? 10.937 25.678 5.293 1 94.48 233 GLU B O 1
ATOM 4430 N N . ASN B 1 234 ? 9.797 26.184 7.147 1 96.44 234 ASN B N 1
ATOM 4431 C CA . ASN B 1 234 ? 9.034 24.945 7.049 1 96.44 234 ASN B CA 1
ATOM 4432 C C . ASN B 1 234 ? 7.925 25.05 6.006 1 96.44 234 ASN B C 1
ATOM 4434 O O . ASN B 1 234 ? 7.104 25.967 6.057 1 96.44 234 ASN B O 1
ATOM 4438 N N . SER B 1 235 ? 7.901 24.139 5.158 1 95.8 235 SER B N 1
ATOM 4439 C CA . SER B 1 235 ? 6.976 24.201 4.031 1 95.8 235 SER B CA 1
ATOM 4440 C C . SER B 1 235 ? 5.527 24.13 4.501 1 95.8 235 SER B C 1
ATOM 4442 O O . SER B 1 235 ? 4.651 24.782 3.93 1 95.8 235 SER B O 1
ATOM 4444 N N . ILE B 1 236 ? 5.242 23.36 5.553 1 96.49 236 ILE B N 1
ATOM 4445 C CA . ILE B 1 236 ? 3.88 23.21 6.054 1 96.49 236 ILE B CA 1
ATOM 4446 C C . ILE B 1 236 ? 3.391 24.54 6.624 1 96.49 236 ILE B C 1
ATOM 4448 O O . ILE B 1 236 ? 2.277 24.978 6.329 1 96.49 236 ILE B O 1
ATOM 4452 N N . VAL B 1 237 ? 4.204 25.128 7.384 1 97.9 237 VAL B N 1
ATOM 4453 C CA . VAL B 1 237 ? 3.86 26.402 8.007 1 97.9 237 VAL B CA 1
ATOM 4454 C C . VAL B 1 237 ? 3.667 27.468 6.931 1 97.9 237 VAL B C 1
ATOM 4456 O O . VAL B 1 237 ? 2.712 28.247 6.983 1 97.9 237 VAL B O 1
ATOM 4459 N N . LEU B 1 238 ? 4.552 27.464 5.987 1 98.09 238 LEU B N 1
ATOM 4460 C CA . LEU B 1 238 ? 4.478 28.435 4.901 1 98.09 238 LEU B CA 1
ATOM 4461 C C . LEU B 1 238 ? 3.211 28.234 4.077 1 98.09 238 LEU B C 1
ATOM 4463 O O . LEU B 1 238 ? 2.588 29.205 3.642 1 98.09 238 LEU B O 1
ATOM 4467 N N . CYS B 1 239 ? 2.864 27.036 3.876 1 97.95 239 CYS B N 1
ATOM 4468 C CA . CYS B 1 239 ? 1.627 26.76 3.154 1 97.95 239 CYS B CA 1
ATOM 4469 C C . CYS B 1 239 ? 0.421 27.299 3.913 1 97.95 239 CYS B C 1
ATOM 4471 O O . CYS B 1 239 ? -0.498 27.857 3.311 1 97.95 239 CYS B O 1
ATOM 4473 N N . CYS B 1 240 ? 0.431 27.098 5.211 1 98.25 240 CYS B N 1
ATOM 4474 C CA . CYS B 1 240 ? -0.652 27.625 6.034 1 98.25 240 CYS B CA 1
ATOM 4475 C C . CYS B 1 240 ? -0.714 29.145 5.944 1 98.25 240 CYS B C 1
ATOM 4477 O O . CYS B 1 240 ? -1.798 29.721 5.828 1 98.25 240 CYS B O 1
ATOM 4479 N N . LEU B 1 241 ? 0.438 29.761 5.959 1 98.55 241 LEU B N 1
ATOM 4480 C CA . LEU B 1 241 ? 0.527 31.212 5.841 1 98.55 241 LEU B CA 1
ATOM 4481 C C . LEU B 1 241 ? -0.032 31.685 4.504 1 98.55 241 LEU B C 1
ATOM 4483 O O . LEU B 1 241 ? -0.85 32.607 4.459 1 98.55 241 LEU B O 1
ATOM 4487 N N . ALA B 1 242 ? 0.365 31.071 3.438 1 98.69 242 ALA B N 1
ATOM 4488 C CA . ALA B 1 242 ? -0.086 31.436 2.098 1 98.69 242 ALA B CA 1
ATOM 4489 C C . ALA B 1 242 ? -1.593 31.241 1.954 1 98.69 242 ALA B C 1
ATOM 4491 O O . ALA B 1 242 ? -2.282 32.086 1.38 1 98.69 242 ALA B O 1
ATOM 4492 N N . GLU B 1 243 ? -2.059 30.153 2.452 1 98.46 243 GLU B N 1
ATOM 4493 C CA . GLU B 1 243 ? -3.484 29.842 2.391 1 98.46 243 GLU B CA 1
ATOM 4494 C C . GLU B 1 243 ? -4.313 30.91 3.1 1 98.46 243 GLU B C 1
ATOM 4496 O O . GLU B 1 243 ? -5.347 31.342 2.588 1 98.46 243 GLU B O 1
ATOM 4501 N N . ASN B 1 244 ? -3.877 31.293 4.231 1 98.7 244 ASN B N 1
ATOM 4502 C CA . ASN B 1 244 ? -4.638 32.276 4.994 1 98.7 244 ASN B CA 1
ATOM 4503 C C . ASN B 1 244 ? -4.543 33.665 4.371 1 98.7 244 ASN B C 1
ATOM 4505 O O . ASN B 1 244 ? -5.495 34.445 4.433 1 98.7 244 ASN B O 1
ATOM 4509 N N . HIS B 1 245 ? -3.384 34.044 3.735 1 98.74 245 HIS B N 1
ATOM 4510 C CA . HIS B 1 245 ? -3.338 35.252 2.919 1 98.74 245 HIS B CA 1
ATOM 4511 C C . HIS B 1 245 ? -4.402 35.22 1.828 1 98.74 245 HIS B C 1
ATOM 4513 O O . HIS B 1 245 ? -5.109 36.208 1.616 1 98.74 245 HIS B O 1
ATOM 4519 N N . PHE B 1 246 ? -4.526 34.148 1.188 1 98.59 246 PHE B N 1
ATOM 4520 C CA . PHE B 1 246 ? -5.478 33.972 0.097 1 98.59 246 PHE B CA 1
ATOM 4521 C C . PHE B 1 246 ? -6.909 34.128 0.597 1 98.59 246 PHE B C 1
ATOM 4523 O O . PHE B 1 246 ? -7.71 34.842 -0.01 1 98.59 246 PHE B O 1
ATOM 4530 N N . LEU B 1 247 ? -7.189 33.459 1.692 1 98.13 247 LEU B N 1
ATOM 4531 C CA . LEU B 1 247 ? -8.539 33.484 2.246 1 98.13 247 LEU B CA 1
ATOM 4532 C C . LEU B 1 247 ? -8.886 34.874 2.769 1 98.13 247 LEU B C 1
ATOM 4534 O O . LEU B 1 247 ? -10.055 35.267 2.773 1 98.13 247 LEU B O 1
ATOM 4538 N N . ALA B 1 248 ? -7.887 35.6 3.185 1 98.01 248 ALA B N 1
ATOM 4539 C CA . ALA B 1 248 ? -8.074 36.971 3.65 1 98.01 248 ALA B CA 1
ATOM 4540 C C . ALA B 1 248 ? -8.214 37.935 2.475 1 98.01 248 ALA B C 1
ATOM 4542 O O . ALA B 1 248 ? -8.459 39.128 2.669 1 98.01 248 ALA B O 1
ATOM 4543 N N . GLY B 1 249 ? -7.975 37.435 1.223 1 97.31 249 GLY B N 1
ATOM 4544 C CA . GLY B 1 249 ? -8.11 38.252 0.028 1 97.31 249 GLY B CA 1
ATOM 4545 C C . GLY B 1 249 ? -6.815 38.928 -0.382 1 97.31 249 GLY B C 1
ATOM 4546 O O . GLY B 1 249 ? -6.797 39.73 -1.318 1 97.31 249 GLY B O 1
ATOM 4547 N N . ASP B 1 250 ? -5.823 38.638 0.345 1 98.13 250 ASP B N 1
ATOM 4548 C CA . ASP B 1 250 ? -4.513 39.189 0.013 1 98.13 250 ASP B CA 1
ATOM 4549 C C . ASP B 1 250 ? -3.796 38.319 -1.018 1 98.13 250 ASP B C 1
ATOM 4551 O O . ASP B 1 250 ? -2.854 37.599 -0.683 1 98.13 250 ASP B O 1
ATOM 4555 N N . LEU B 1 251 ? -4.11 38.412 -2.23 1 98.16 251 LEU B N 1
ATOM 4556 C CA . LEU B 1 251 ? -3.663 37.537 -3.308 1 98.16 251 LEU B CA 1
ATOM 4557 C C . LEU B 1 251 ? -2.174 37.727 -3.58 1 98.16 251 LEU B C 1
ATOM 4559 O O . LEU B 1 251 ? -1.465 36.763 -3.877 1 98.16 251 LEU B O 1
ATOM 4563 N N . ALA B 1 252 ? -1.743 38.925 -3.455 1 97.82 252 ALA B N 1
ATOM 4564 C CA . ALA B 1 252 ? -0.346 39.232 -3.749 1 97.82 252 ALA B CA 1
ATOM 4565 C C . ALA B 1 252 ? 0.59 38.504 -2.788 1 97.82 252 ALA B C 1
ATOM 4567 O O . ALA B 1 252 ? 1.539 37.844 -3.216 1 97.82 252 ALA B O 1
ATOM 4568 N N . ASN B 1 253 ? 0.273 38.648 -1.546 1 98.19 253 ASN B N 1
ATOM 4569 C CA . ASN B 1 253 ? 1.121 37.992 -0.557 1 98.19 253 ASN B CA 1
ATOM 4570 C C . ASN B 1 253 ? 0.974 36.474 -0.61 1 98.19 253 ASN B C 1
ATOM 4572 O O . ASN B 1 253 ? 1.935 35.744 -0.363 1 98.19 253 ASN B O 1
ATOM 4576 N N . ALA B 1 254 ? -0.206 36.031 -0.89 1 98.62 254 ALA B N 1
ATOM 4577 C CA . ALA B 1 254 ? -0.404 34.594 -1.064 1 98.62 254 ALA B CA 1
ATOM 4578 C C . ALA B 1 254 ? 0.502 34.044 -2.161 1 98.62 254 ALA B C 1
ATOM 4580 O O . ALA B 1 254 ? 1.179 33.031 -1.967 1 98.62 254 ALA B O 1
ATOM 4581 N N . ALA B 1 255 ? 0.557 34.728 -3.268 1 98.32 255 ALA B N 1
ATOM 4582 C CA . ALA B 1 255 ? 1.369 34.298 -4.403 1 98.32 255 ALA B CA 1
ATOM 4583 C C . ALA B 1 255 ? 2.852 34.286 -4.044 1 98.32 255 ALA B C 1
ATOM 4585 O O . ALA B 1 255 ? 3.58 33.363 -4.415 1 98.32 255 ALA B O 1
ATOM 4586 N N . LEU B 1 256 ? 3.261 35.299 -3.359 1 98.31 256 LEU B N 1
ATOM 4587 C CA . LEU B 1 256 ? 4.663 35.421 -2.972 1 98.31 256 LEU B CA 1
ATOM 4588 C C . LEU B 1 256 ? 5.075 34.275 -2.054 1 98.31 256 LEU B C 1
ATOM 4590 O O . LEU B 1 256 ? 6.155 33.702 -2.217 1 98.31 256 LEU B O 1
ATOM 4594 N N . VAL B 1 257 ? 4.236 33.977 -1.125 1 98.37 257 VAL B N 1
ATOM 4595 C CA . VAL B 1 257 ? 4.569 32.941 -0.154 1 98.37 257 VAL B CA 1
ATOM 4596 C C . VAL B 1 257 ? 4.536 31.571 -0.827 1 98.37 257 VAL B C 1
ATOM 4598 O O . VAL B 1 257 ? 5.391 30.722 -0.564 1 98.37 257 VAL B O 1
ATOM 4601 N N . TYR B 1 258 ? 3.558 31.259 -1.686 1 98.45 258 TYR B N 1
ATOM 4602 C CA . TYR B 1 258 ? 3.516 29.992 -2.408 1 98.45 258 TYR B CA 1
ATOM 4603 C C . TYR B 1 258 ? 4.742 29.829 -3.297 1 98.45 258 TYR B C 1
ATOM 4605 O O . TYR B 1 258 ? 5.264 28.722 -3.45 1 98.45 258 TYR B O 1
ATOM 4613 N N . LYS B 1 259 ? 5.13 30.932 -3.886 1 97.9 259 LYS B N 1
ATOM 4614 C CA . LYS B 1 259 ? 6.362 30.895 -4.669 1 97.9 259 LYS B CA 1
ATOM 4615 C C . LYS B 1 259 ? 7.546 30.457 -3.812 1 97.9 259 LYS B C 1
ATOM 4617 O O . LYS B 1 259 ? 8.37 29.651 -4.248 1 97.9 259 LYS B O 1
ATOM 4622 N N . ARG B 1 260 ? 7.599 31.006 -2.698 1 97.64 260 ARG B N 1
ATOM 4623 C CA . ARG B 1 260 ? 8.659 30.651 -1.76 1 97.64 260 ARG B CA 1
ATOM 4624 C C . ARG B 1 260 ? 8.576 29.179 -1.371 1 97.64 260 ARG B C 1
ATOM 4626 O O . ARG B 1 260 ? 9.596 28.491 -1.305 1 97.64 260 ARG B O 1
ATOM 4633 N N . VAL B 1 261 ? 7.4 28.655 -1.075 1 97.8 261 VAL B N 1
ATOM 4634 C CA . VAL B 1 261 ? 7.2 27.249 -0.741 1 97.8 261 VAL B CA 1
ATOM 4635 C C . VAL B 1 261 ? 7.771 26.368 -1.849 1 97.8 261 VAL B C 1
ATOM 4637 O O . VAL B 1 261 ? 8.525 25.43 -1.579 1 97.8 261 VAL B O 1
ATOM 4640 N N . HIS B 1 262 ? 7.431 26.686 -3.06 1 97.09 262 HIS B N 1
ATOM 4641 C CA . HIS B 1 262 ? 7.835 25.885 -4.21 1 97.09 262 HIS B CA 1
ATOM 4642 C C . HIS B 1 262 ? 9.345 25.936 -4.414 1 97.09 262 HIS B C 1
ATOM 4644 O O . HIS B 1 262 ? 9.948 24.96 -4.868 1 97.09 262 HIS B O 1
ATOM 4650 N N . SER B 1 263 ? 9.901 27.044 -4.103 1 96.31 263 SER B N 1
ATOM 4651 C CA . SER B 1 263 ? 11.346 27.202 -4.235 1 96.31 263 SER B CA 1
ATOM 4652 C C . SER B 1 263 ? 12.09 26.391 -3.18 1 96.31 263 SER B C 1
ATOM 4654 O O . SER B 1 263 ? 13.168 25.857 -3.446 1 96.31 263 SER B O 1
ATOM 4656 N N . LEU B 1 264 ? 11.509 26.321 -2.017 1 95.67 264 LEU B N 1
ATOM 4657 C CA . LEU B 1 264 ? 12.143 25.616 -0.909 1 95.67 264 LEU B CA 1
ATOM 4658 C C . LEU B 1 264 ? 11.925 24.111 -1.027 1 95.67 264 LEU B C 1
ATOM 4660 O O . LEU B 1 264 ? 12.787 23.322 -0.633 1 95.67 264 LEU B O 1
ATOM 4664 N N . ASP B 1 265 ? 10.786 23.735 -1.509 1 95.87 265 ASP B N 1
ATOM 4665 C CA . ASP B 1 265 ? 10.399 22.334 -1.649 1 95.87 265 ASP B CA 1
ATOM 4666 C C . ASP B 1 265 ? 9.645 22.1 -2.956 1 95.87 265 ASP B C 1
ATOM 4668 O O . ASP B 1 265 ? 8.416 22.191 -2.995 1 95.87 265 ASP B O 1
ATOM 4672 N N . MET B 1 266 ? 10.32 21.658 -3.908 1 95.11 266 MET B N 1
ATOM 4673 C CA . MET B 1 266 ? 9.757 21.481 -5.243 1 95.11 266 MET B CA 1
ATOM 4674 C C . MET B 1 266 ? 8.822 20.277 -5.284 1 95.11 266 MET B C 1
ATOM 4676 O O . MET B 1 266 ? 8.02 20.139 -6.21 1 95.11 266 MET B O 1
ATOM 4680 N N . LEU B 1 267 ? 8.85 19.462 -4.284 1 96.59 267 LEU B N 1
ATOM 4681 C CA . LEU B 1 267 ? 8.037 18.251 -4.27 1 96.59 267 LEU B CA 1
ATOM 4682 C C . LEU B 1 267 ? 6.715 18.492 -3.548 1 96.59 267 LEU B C 1
ATOM 4684 O O . LEU B 1 267 ? 5.822 17.643 -3.58 1 96.59 267 LEU B O 1
ATOM 4688 N N . CYS B 1 268 ? 6.622 19.639 -2.921 1 95.95 268 CYS B N 1
ATOM 4689 C CA . CYS B 1 268 ? 5.396 19.981 -2.209 1 95.95 268 CYS B CA 1
ATOM 4690 C C . CYS B 1 268 ? 4.245 20.207 -3.182 1 95.95 268 CYS B C 1
ATOM 4692 O O . CYS B 1 268 ? 4.367 20.993 -4.123 1 95.95 268 CYS B O 1
ATOM 4694 N N . LEU B 1 269 ? 3.083 19.575 -2.911 1 96.45 269 LEU B N 1
ATOM 4695 C CA . LEU B 1 269 ? 1.925 19.716 -3.788 1 96.45 269 LEU B CA 1
ATOM 4696 C C . LEU B 1 269 ? 0.835 20.547 -3.12 1 96.45 269 LEU B C 1
ATOM 4698 O O . LEU B 1 269 ? -0.01 21.133 -3.801 1 96.45 269 LEU B O 1
ATOM 4702 N N . ARG B 1 270 ? 0.856 20.591 -1.814 1 95.1 270 ARG B N 1
ATOM 4703 C CA . ARG B 1 270 ? -0.18 21.287 -1.057 1 95.1 270 ARG B CA 1
ATOM 4704 C C . ARG B 1 270 ? -0.236 22.763 -1.435 1 95.1 270 ARG B C 1
ATOM 4706 O O . ARG B 1 270 ? 0.778 23.463 -1.378 1 95.1 270 ARG B O 1
ATOM 4713 N N . GLY B 1 271 ? -1.378 23.205 -1.903 1 96.87 271 GLY B N 1
ATOM 4714 C CA . GLY B 1 271 ? -1.591 24.615 -2.185 1 96.87 271 GLY B CA 1
ATOM 4715 C C . GLY B 1 271 ? -1.13 25.023 -3.571 1 96.87 271 GLY B C 1
ATOM 4716 O O . GLY B 1 271 ? -1.348 26.159 -3.995 1 96.87 271 GLY B O 1
ATOM 4717 N N . MET B 1 272 ? -0.583 24.09 -4.328 1 98.03 272 MET B N 1
ATOM 4718 C CA . MET B 1 272 ? -0.028 24.44 -5.633 1 98.03 272 MET B CA 1
ATOM 4719 C C . MET B 1 272 ? -1.14 24.695 -6.646 1 98.03 272 MET B C 1
ATOM 4721 O O . MET B 1 272 ? -0.918 25.352 -7.665 1 98.03 272 MET B O 1
ATOM 4725 N N . ASP B 1 273 ? -2.343 24.131 -6.351 1 97.72 273 ASP B N 1
ATOM 4726 C CA . ASP B 1 273 ? -3.493 24.471 -7.184 1 97.72 273 ASP B CA 1
ATOM 4727 C C . ASP B 1 273 ? -3.878 25.939 -7.017 1 97.72 273 ASP B C 1
ATOM 4729 O O . ASP B 1 273 ? -4.217 26.612 -7.992 1 97.72 273 ASP B O 1
ATOM 4733 N N . ILE B 1 274 ? -3.812 26.427 -5.794 1 98.19 274 ILE B N 1
ATOM 4734 C CA . ILE B 1 274 ? -4.098 27.831 -5.515 1 98.19 274 ILE B CA 1
ATOM 4735 C C . ILE B 1 274 ? -3.009 28.71 -6.125 1 98.19 274 ILE B C 1
ATOM 4737 O O . ILE B 1 274 ? -3.302 29.754 -6.712 1 98.19 274 ILE B O 1
ATOM 4741 N N . TYR B 1 275 ? -1.804 28.286 -5.971 1 98.55 275 TYR B N 1
ATOM 4742 C CA . TYR B 1 275 ? -0.698 29.017 -6.579 1 98.55 275 TYR B CA 1
ATOM 4743 C C . TYR B 1 275 ? -0.88 29.124 -8.088 1 98.55 275 TYR B C 1
ATOM 4745 O O . TYR B 1 275 ? -0.671 30.19 -8.671 1 98.55 275 TYR B O 1
ATOM 4753 N N . ALA B 1 276 ? -1.305 28.031 -8.666 1 98.27 276 ALA B N 1
ATOM 4754 C CA . ALA B 1 276 ? -1.58 28.018 -10.101 1 98.27 276 ALA B CA 1
ATOM 4755 C C . ALA B 1 276 ? -2.687 29.008 -10.455 1 98.27 276 ALA B C 1
ATOM 4757 O O . ALA B 1 276 ? -2.593 29.72 -11.458 1 98.27 276 ALA B O 1
ATOM 4758 N N . TYR B 1 277 ? -3.685 29.031 -9.705 1 97.67 277 TYR B N 1
ATOM 4759 C CA . TYR B 1 277 ? -4.768 29.989 -9.897 1 97.67 277 TYR B CA 1
ATOM 4760 C C . TYR B 1 277 ? -4.244 31.419 -9.856 1 97.67 277 TYR B C 1
ATOM 4762 O O . TYR B 1 277 ? -4.623 32.25 -10.685 1 97.67 277 TYR B O 1
ATOM 4770 N N . LEU B 1 278 ? -3.42 31.707 -8.881 1 98.27 278 LEU B N 1
ATOM 4771 C CA . LEU B 1 278 ? -2.886 33.052 -8.697 1 98.27 278 LEU B CA 1
ATOM 4772 C C . LEU B 1 278 ? -2.021 33.461 -9.884 1 98.27 278 LEU B C 1
ATOM 4774 O O . LEU B 1 278 ? -2.072 34.61 -10.328 1 98.27 278 LEU B O 1
ATOM 4778 N N . LEU B 1 279 ? -1.251 32.496 -10.354 1 97.86 279 LEU B N 1
ATOM 4779 C CA . LEU B 1 279 ? -0.432 32.763 -11.531 1 97.86 279 LEU B CA 1
ATOM 4780 C C . LEU B 1 279 ? -1.305 33.039 -12.75 1 97.86 279 LEU B C 1
ATOM 4782 O O . LEU B 1 279 ? -1.011 33.941 -13.538 1 97.86 279 LEU B O 1
ATOM 4786 N N . ALA B 1 280 ? -2.322 32.26 -12.852 1 96.69 280 ALA B N 1
ATOM 4787 C CA . ALA B 1 280 ? -3.256 32.466 -13.956 1 96.69 280 ALA B CA 1
ATOM 4788 C C . ALA B 1 280 ? -3.951 33.82 -13.841 1 96.69 280 ALA B C 1
ATOM 4790 O O . ALA B 1 280 ? -4.129 34.52 -14.841 1 96.69 280 ALA B O 1
ATOM 4791 N N . HIS B 1 281 ? -4.361 34.133 -12.648 1 95.61 281 HIS B N 1
ATOM 4792 C CA . HIS B 1 281 ? -5.044 35.39 -12.364 1 95.61 281 HIS B CA 1
ATOM 4793 C C . HIS B 1 281 ? -4.173 36.586 -12.732 1 95.61 281 HIS B C 1
ATOM 4795 O O . HIS B 1 281 ? -4.678 37.601 -13.217 1 95.61 281 HIS B O 1
ATOM 4801 N N . GLU B 1 282 ? -2.916 36.434 -12.557 1 95.81 282 GLU B N 1
ATOM 4802 C CA . GLU B 1 282 ? -1.973 37.51 -12.847 1 95.81 282 GLU B CA 1
ATOM 4803 C C . GLU B 1 282 ? -1.42 37.393 -14.264 1 95.81 282 GLU B C 1
ATOM 4805 O O . GLU B 1 282 ? -0.513 38.136 -14.646 1 95.81 282 GLU B O 1
ATOM 4810 N N . LYS B 1 283 ? -1.799 36.364 -15.02 1 94.31 283 LYS B N 1
ATOM 4811 C CA . LYS B 1 283 ? -1.437 36.149 -16.418 1 94.31 283 LYS B CA 1
ATOM 4812 C C . LYS B 1 283 ? 0.053 35.849 -16.56 1 94.31 283 LYS B C 1
ATOM 4814 O O . LYS B 1 283 ? 0.7 36.321 -17.498 1 94.31 283 LYS B O 1
ATOM 4819 N N . GLN B 1 284 ? 0.513 35.246 -15.537 1 95.93 284 GLN B N 1
ATOM 4820 C CA . GLN B 1 284 ? 1.897 34.788 -15.603 1 95.93 284 GLN B CA 1
ATOM 4821 C C . GLN B 1 284 ? 1.993 33.424 -16.28 1 95.93 284 GLN B C 1
ATOM 4823 O O . GLN B 1 284 ? 2.267 32.417 -15.623 1 95.93 284 GLN B O 1
ATOM 4828 N N . LYS B 1 285 ? 1.963 33.337 -17.511 1 93.9 285 LYS B N 1
ATOM 4829 C CA . LYS B 1 285 ? 1.804 32.12 -18.302 1 93.9 285 LYS B CA 1
ATOM 4830 C C . LYS B 1 285 ? 3.059 31.255 -18.238 1 93.9 285 LYS B C 1
ATOM 4832 O O . LYS B 1 285 ? 2.971 30.03 -18.124 1 93.9 285 LYS B O 1
ATOM 4837 N N . GLU B 1 286 ? 4.19 31.915 -18.342 1 96.06 286 GLU B N 1
ATOM 4838 C CA . GLU B 1 286 ? 5.441 31.161 -18.358 1 96.06 286 GLU B CA 1
ATOM 4839 C C . GLU B 1 286 ? 5.68 30.461 -17.023 1 96.06 286 GLU B C 1
ATOM 4841 O O . GLU B 1 286 ? 6.09 29.299 -16.991 1 96.06 286 GLU B O 1
ATOM 4846 N N . GLU B 1 287 ? 5.405 31.213 -15.985 1 96.74 287 GLU B N 1
ATOM 4847 C CA . GLU B 1 287 ? 5.575 30.632 -14.657 1 96.74 287 GLU B CA 1
ATOM 4848 C C . GLU B 1 287 ? 4.56 29.52 -14.407 1 96.74 287 GLU B C 1
ATOM 4850 O O . GLU B 1 287 ? 4.878 28.514 -13.768 1 96.74 287 GLU B O 1
ATOM 4855 N N . LEU B 1 288 ? 3.42 29.708 -14.881 1 97.41 288 LEU B N 1
ATOM 4856 C CA . LEU B 1 288 ? 2.358 28.718 -14.735 1 97.41 288 LEU B CA 1
ATOM 4857 C C . LEU B 1 288 ? 2.702 27.436 -15.486 1 97.41 288 LEU B C 1
ATOM 4859 O O . LEU B 1 288 ? 2.498 26.335 -14.97 1 97.41 288 LEU B O 1
ATOM 4863 N N . MET B 1 289 ? 3.243 27.562 -16.657 1 96.28 289 MET B N 1
ATOM 4864 C CA . MET B 1 289 ? 3.665 26.404 -17.44 1 96.28 289 MET B CA 1
ATOM 4865 C C . MET B 1 289 ? 4.772 25.637 -16.725 1 96.28 289 MET B C 1
ATOM 4867 O O . MET B 1 289 ? 4.744 24.407 -16.667 1 96.28 289 MET B O 1
ATOM 4871 N N . SER B 1 290 ? 5.649 26.435 -16.258 1 97.45 290 SER B N 1
ATOM 4872 C CA . SER B 1 290 ? 6.757 25.826 -15.531 1 97.45 290 SER B CA 1
ATOM 4873 C C . SER B 1 290 ? 6.263 25.07 -14.302 1 97.45 290 SER B C 1
ATOM 4875 O O . SER B 1 290 ? 6.701 23.948 -14.039 1 97.45 290 SER B O 1
ATOM 4877 N N . LEU B 1 291 ? 5.361 25.659 -13.566 1 97.72 291 LEU B N 1
ATOM 4878 C CA . LEU B 1 291 ? 4.797 25.03 -12.377 1 97.72 291 LEU B CA 1
ATOM 4879 C C . LEU B 1 291 ? 4.059 23.745 -12.74 1 97.72 291 LEU B C 1
ATOM 4881 O O . LEU B 1 291 ? 4.256 22.71 -12.1 1 97.72 291 LEU B O 1
ATOM 4885 N N . ALA B 1 292 ? 3.243 23.798 -13.746 1 97.13 292 ALA B N 1
ATOM 4886 C CA . ALA B 1 292 ? 2.451 22.651 -14.181 1 97.13 292 ALA B CA 1
ATOM 4887 C C . ALA B 1 292 ? 3.348 21.482 -14.577 1 97.13 292 ALA B C 1
ATOM 4889 O O . ALA B 1 292 ? 3.089 20.336 -14.201 1 97.13 292 ALA B O 1
ATOM 4890 N N . SER B 1 293 ? 4.38 21.812 -15.257 1 96.85 293 SER B N 1
ATOM 4891 C CA . SER B 1 293 ? 5.315 20.785 -15.706 1 96.85 293 SER B CA 1
ATOM 4892 C C . SER B 1 293 ? 6.035 20.14 -14.527 1 96.85 293 SER B C 1
ATOM 4894 O O . SER B 1 293 ? 6.185 18.917 -14.478 1 96.85 293 SER B O 1
ATOM 4896 N N . LYS B 1 294 ? 6.445 20.975 -13.66 1 97.04 294 LYS B N 1
ATOM 4897 C CA . LYS B 1 294 ? 7.173 20.484 -12.494 1 97.04 294 LYS B CA 1
ATOM 4898 C C . LYS B 1 294 ? 6.28 19.613 -11.615 1 97.04 294 LYS B C 1
ATOM 4900 O O . LYS B 1 294 ? 6.717 18.577 -11.11 1 97.04 294 LYS B O 1
ATOM 4905 N N . LEU B 1 295 ? 5.058 20.017 -11.427 1 97.37 295 LEU B N 1
ATOM 4906 C CA . LEU B 1 295 ? 4.129 19.251 -10.604 1 97.37 295 LEU B CA 1
ATOM 4907 C C . LEU B 1 295 ? 3.816 17.904 -11.248 1 97.37 295 LEU B C 1
ATOM 4909 O O . LEU B 1 295 ? 3.7 16.892 -10.553 1 97.37 295 LEU B O 1
ATOM 4913 N N . MET B 1 296 ? 3.744 17.901 -12.587 1 95.41 296 MET B N 1
ATOM 4914 C CA . MET B 1 296 ? 3.471 16.669 -13.322 1 95.41 296 MET B CA 1
ATOM 4915 C C . MET B 1 296 ? 4.629 15.686 -13.186 1 95.41 296 MET B C 1
ATOM 4917 O O . MET B 1 296 ? 4.423 14.471 -13.198 1 95.41 296 MET B O 1
ATOM 4921 N N . ALA B 1 297 ? 5.762 16.29 -13.034 1 94.3 297 ALA B N 1
ATOM 4922 C CA . ALA B 1 297 ? 6.948 15.453 -12.875 1 94.3 297 ALA B CA 1
ATOM 4923 C C . ALA B 1 297 ? 6.979 14.801 -11.496 1 94.3 297 ALA B C 1
ATOM 4925 O O . ALA B 1 297 ? 7.632 13.773 -11.303 1 94.3 297 ALA B O 1
ATOM 4926 N N . VAL B 1 298 ? 6.261 15.394 -10.569 1 95.34 298 VAL B N 1
ATOM 4927 C CA . VAL B 1 298 ? 6.215 14.839 -9.221 1 95.34 298 VAL B CA 1
ATOM 4928 C C . VAL B 1 298 ? 5.239 13.666 -9.177 1 95.34 298 VAL B C 1
ATOM 4930 O O . VAL B 1 298 ? 5.575 12.588 -8.68 1 95.34 298 VAL B O 1
ATOM 4933 N N . THR B 1 299 ? 4.027 13.859 -9.611 1 94.33 299 THR B N 1
ATOM 4934 C CA . THR B 1 299 ? 3.055 12.772 -9.63 1 94.33 299 THR B CA 1
ATOM 4935 C C . THR B 1 299 ? 1.877 13.114 -10.538 1 94.33 299 THR B C 1
ATOM 4937 O O . THR B 1 299 ? 1.547 14.287 -10.72 1 94.33 299 THR B O 1
ATOM 4940 N N . GLU B 1 300 ? 1.218 12.114 -11.042 1 91.45 300 GLU B N 1
ATOM 4941 C CA . GLU B 1 300 ? -0.007 12.263 -11.822 1 91.45 300 GLU B CA 1
ATOM 4942 C C . GLU B 1 300 ? -1.22 11.761 -11.045 1 91.45 300 GLU B C 1
ATOM 4944 O O . GLU B 1 300 ? -2.345 11.8 -11.547 1 91.45 300 GLU B O 1
ATOM 4949 N N . GLN B 1 301 ? -0.983 11.425 -9.818 1 88.25 301 GLN B N 1
ATOM 4950 C CA . GLN B 1 301 ? -2.031 10.751 -9.059 1 88.25 301 GLN B CA 1
ATOM 4951 C C . GLN B 1 301 ? -2.799 11.738 -8.185 1 88.25 301 GLN B C 1
ATOM 4953 O O . GLN B 1 301 ? -3.804 11.379 -7.569 1 88.25 301 GLN B O 1
ATOM 4958 N N . ARG B 1 302 ? -2.349 12.975 -8.173 1 93.35 302 ARG B N 1
ATOM 4959 C CA . ARG B 1 302 ? -2.984 14.006 -7.359 1 93.35 302 ARG B CA 1
ATOM 4960 C C . ARG B 1 302 ? -3.685 15.04 -8.234 1 93.35 302 ARG B C 1
ATOM 4962 O O . ARG B 1 302 ? -3.4 15.146 -9.429 1 93.35 302 ARG B O 1
ATOM 4969 N N . ALA B 1 303 ? -4.531 15.821 -7.731 1 93.76 303 ALA B N 1
ATOM 4970 C CA . ALA B 1 303 ? -5.354 16.774 -8.47 1 93.76 303 ALA B CA 1
ATOM 4971 C C . ALA B 1 303 ? -4.563 18.034 -8.809 1 93.76 303 ALA B C 1
ATOM 4973 O O . ALA B 1 303 ? -4.792 18.658 -9.848 1 93.76 303 ALA B O 1
ATOM 4974 N N . GLU B 1 304 ? -3.557 18.362 -8.037 1 96.57 304 GLU B N 1
ATOM 4975 C CA . GLU B 1 304 ? -2.893 19.659 -8.136 1 96.57 304 GLU B CA 1
ATOM 4976 C C . GLU B 1 304 ? -2.199 19.821 -9.486 1 96.57 304 GLU B C 1
ATOM 4978 O O . GLU B 1 304 ? -2.363 20.843 -10.155 1 96.57 304 GLU B O 1
ATOM 4983 N N . PRO B 1 305 ? -1.45 18.797 -9.907 1 96.58 305 PRO B N 1
ATOM 4984 C CA . PRO B 1 305 ? -0.81 18.93 -11.218 1 96.58 305 PRO B CA 1
ATOM 4985 C C . PRO B 1 305 ? -1.816 19.143 -12.347 1 96.58 305 PRO B C 1
ATOM 4987 O O . PRO B 1 305 ? -1.591 19.974 -13.231 1 96.58 305 PRO B O 1
ATOM 4990 N N . TRP B 1 306 ? -2.917 18.537 -12.266 1 95.21 306 TRP B N 1
ATOM 4991 C CA . TRP B 1 306 ? -3.929 18.622 -13.314 1 95.21 306 TRP B CA 1
ATOM 4992 C C . TRP B 1 306 ? -4.64 19.971 -13.275 1 95.21 306 TRP B C 1
ATOM 4994 O O . TRP B 1 306 ? -4.989 20.525 -14.32 1 95.21 306 TRP B O 1
ATOM 5004 N N . ILE B 1 307 ? -4.871 20.43 -12.145 1 96.81 307 ILE B N 1
ATOM 5005 C CA . ILE B 1 307 ? -5.494 21.74 -11.991 1 96.81 307 ILE B CA 1
ATOM 5006 C C . ILE B 1 307 ? -4.578 22.818 -12.568 1 96.81 307 ILE B C 1
ATOM 5008 O O . ILE B 1 307 ? -5.036 23.714 -13.28 1 96.81 307 ILE B O 1
ATOM 5012 N N . ALA B 1 308 ? -3.313 22.679 -12.237 1 97.31 308 ALA B N 1
ATOM 5013 C CA . ALA B 1 308 ? -2.345 23.632 -12.774 1 97.31 308 ALA B CA 1
ATOM 5014 C C . ALA B 1 308 ? -2.316 23.585 -14.299 1 97.31 308 ALA B C 1
ATOM 5016 O O . ALA B 1 308 ? -2.29 24.627 -14.958 1 97.31 308 ALA B O 1
ATOM 5017 N N . MET B 1 309 ? -2.353 22.449 -14.869 1 95.59 309 MET B N 1
ATOM 5018 C CA . MET B 1 309 ? -2.388 22.273 -16.318 1 95.59 309 MET B CA 1
ATOM 5019 C C . MET B 1 309 ? -3.663 22.868 -16.907 1 95.59 309 MET B C 1
ATOM 5021 O O . MET B 1 309 ? -3.633 23.469 -17.983 1 95.59 309 MET B O 1
ATOM 5025 N N . GLY B 1 310 ? -4.721 22.642 -16.229 1 95.04 310 GLY B N 1
ATOM 5026 C CA . GLY B 1 310 ? -5.984 23.218 -16.663 1 95.04 310 GLY B CA 1
ATOM 5027 C C . GLY B 1 310 ? -5.945 24.731 -16.768 1 95.04 310 GLY B C 1
ATOM 5028 O O . GLY B 1 310 ? -6.413 25.302 -17.755 1 95.04 310 GLY B O 1
ATOM 5029 N N . TYR B 1 311 ? -5.441 25.378 -15.766 1 94.86 311 TYR B N 1
ATOM 5030 C CA . TYR B 1 311 ? -5.343 26.833 -15.786 1 94.86 311 TYR B CA 1
ATOM 5031 C C . TYR B 1 311 ? -4.452 27.303 -16.93 1 94.86 311 TYR B C 1
ATOM 5033 O O . TYR B 1 311 ? -4.711 28.344 -17.539 1 94.86 311 TYR B O 1
ATOM 5041 N N . TYR B 1 312 ? -3.441 26.531 -17.217 1 92.41 312 TYR B N 1
ATOM 5042 C CA . TYR B 1 312 ? -2.526 26.886 -18.296 1 92.41 312 TYR B CA 1
ATOM 5043 C C . TYR B 1 312 ? -3.221 26.808 -19.65 1 92.41 312 TYR B C 1
ATOM 5045 O O . TYR B 1 312 ? -3.112 27.728 -20.464 1 92.41 312 TYR B O 1
ATOM 5053 N N . TYR B 1 313 ? -3.964 25.807 -19.908 1 89.68 313 TYR B N 1
ATOM 5054 C CA . TYR B 1 313 ? -4.578 25.592 -21.214 1 89.68 313 TYR B CA 1
ATOM 5055 C C . TYR B 1 313 ? -5.841 26.432 -21.368 1 89.68 313 TYR B C 1
ATOM 5057 O O . TYR B 1 313 ? -6.24 26.765 -22.486 1 89.68 313 TYR B O 1
ATOM 5065 N N . SER B 1 314 ? -6.509 26.675 -20.323 1 85.04 314 SER B N 1
ATOM 5066 C CA . SER B 1 314 ? -7.692 27.523 -20.421 1 85.04 314 SER B CA 1
ATOM 5067 C C . SER B 1 314 ? -7.321 28.942 -20.841 1 85.04 314 SER B C 1
ATOM 5069 O O . SER B 1 314 ? -8.152 29.67 -21.387 1 85.04 314 SER B O 1
ATOM 5071 N N . ASN B 1 315 ? -6.22 29.314 -20.615 1 73.36 315 ASN B N 1
ATOM 5072 C CA . ASN B 1 315 ? -5.791 30.671 -20.938 1 73.36 315 ASN B CA 1
ATOM 5073 C C . ASN B 1 315 ? -5.204 30.754 -22.344 1 73.36 315 ASN B C 1
ATOM 5075 O O . ASN B 1 315 ? -4.799 31.829 -22.79 1 73.36 315 ASN B O 1
ATOM 5079 N N . ILE B 1 316 ? -5.154 29.501 -22.97 1 60.02 316 ILE B N 1
ATOM 5080 C CA . ILE B 1 316 ? -4.716 29.538 -24.361 1 60.02 316 ILE B CA 1
ATOM 5081 C C . ILE B 1 316 ? -5.932 29.61 -25.283 1 60.02 316 ILE B C 1
ATOM 5083 O O . ILE B 1 316 ? -6.777 28.713 -25.277 1 60.02 316 ILE B O 1
ATOM 5087 N N . PRO B 1 317 ? -6.362 30.861 -25.83 1 53.2 317 PRO B N 1
ATOM 5088 C CA . PRO B 1 317 ? -7.515 31.024 -26.719 1 53.2 317 PRO B CA 1
ATOM 5089 C C . PRO B 1 317 ? -7.7 29.843 -27.669 1 53.2 317 PRO B C 1
ATOM 5091 O O . PRO B 1 317 ? -8.83 29.41 -27.908 1 53.2 317 PRO B O 1
ATOM 5094 N N . SER B 1 318 ? -6.802 29.413 -28.388 1 47.98 318 SER B N 1
ATOM 5095 C CA . SER B 1 318 ? -6.94 28.465 -29.49 1 47.98 318 SER B CA 1
ATOM 5096 C C . SER B 1 318 ? -7.073 27.036 -28.976 1 47.98 318 SER B C 1
ATOM 5098 O O . SER B 1 318 ? -7.565 26.158 -29.688 1 47.98 318 SER B O 1
ATOM 5100 N N . ARG B 1 319 ? -6.631 26.672 -27.891 1 43.42 319 ARG B N 1
ATOM 5101 C CA . ARG B 1 319 ? -6.51 25.269 -27.508 1 43.42 319 ARG B CA 1
ATOM 5102 C C . ARG B 1 319 ? -7.487 24.921 -26.389 1 43.42 319 ARG B C 1
ATOM 5104 O O . ARG B 1 319 ? -7.231 24.014 -25.594 1 43.42 319 ARG B O 1
ATOM 5111 N N . ALA B 1 320 ? -8.581 25.709 -26.153 1 42.98 320 ALA B N 1
ATOM 5112 C CA . ALA B 1 320 ? -9.654 25.414 -25.207 1 42.98 320 ALA B CA 1
ATOM 5113 C C . ALA B 1 320 ? -10.07 23.948 -25.29 1 42.98 320 ALA B C 1
ATOM 5115 O O . ALA B 1 320 ? -10.481 23.355 -24.29 1 42.98 320 ALA B O 1
ATOM 5116 N N . SER B 1 321 ? -9.979 23.431 -26.401 1 38.43 321 SER B N 1
ATOM 5117 C CA . SER B 1 321 ? -10.465 22.085 -26.685 1 38.43 321 SER B CA 1
ATOM 5118 C C . SER B 1 321 ? -9.643 21.034 -25.947 1 38.43 321 SER B C 1
ATOM 5120 O O . SER B 1 321 ? -10.164 19.981 -25.573 1 38.43 321 SER B O 1
ATOM 5122 N N . ARG B 1 322 ? -8.442 21.232 -25.715 1 42.34 322 ARG B N 1
ATOM 5123 C CA . ARG B 1 322 ? -7.591 20.182 -25.163 1 42.34 322 ARG B CA 1
ATOM 5124 C C . ARG B 1 322 ? -7.752 20.085 -23.65 1 42.34 322 ARG B C 1
ATOM 5126 O O . ARG B 1 322 ? -7.476 19.041 -23.056 1 42.34 322 ARG B O 1
ATOM 5133 N N . ALA B 1 323 ? -8.115 21.139 -22.95 1 42.23 323 ALA B N 1
ATOM 5134 C CA . ALA B 1 323 ? -8.281 21.195 -21.5 1 42.23 323 ALA B CA 1
ATOM 5135 C C . ALA B 1 323 ? -9.362 20.224 -21.033 1 42.23 323 ALA B C 1
ATOM 5137 O O . ALA B 1 323 ? -9.276 19.671 -19.934 1 42.23 323 ALA B O 1
ATOM 5138 N N . VAL B 1 324 ? -10.346 20.061 -21.828 1 40.22 324 VAL B N 1
ATOM 5139 C CA . VAL B 1 324 ? -11.458 19.169 -21.517 1 40.22 324 VAL B CA 1
ATOM 5140 C C . VAL B 1 324 ? -10.945 17.739 -21.358 1 40.22 324 VAL B C 1
ATOM 5142 O O . VAL B 1 324 ? -11.45 16.981 -20.526 1 40.22 324 VAL B O 1
ATOM 5145 N N . TYR B 1 325 ? -10.013 17.448 -22.025 1 37.66 325 TYR B N 1
ATOM 5146 C CA . TYR B 1 325 ? -9.514 16.078 -21.968 1 37.66 325 TYR B CA 1
ATOM 5147 C C . TYR B 1 325 ? -8.891 15.781 -20.608 1 37.66 325 TYR B C 1
ATOM 5149 O O . TYR B 1 325 ? -9.043 14.679 -20.077 1 37.66 325 TYR B O 1
ATOM 5157 N N . PHE B 1 326 ? -8.319 16.768 -20.033 1 43.51 326 PHE B N 1
ATOM 5158 C CA . PHE B 1 326 ? -7.631 16.524 -18.771 1 43.51 326 PHE B CA 1
ATOM 5159 C C . PHE B 1 326 ? -8.627 16.427 -17.621 1 43.51 326 PHE B C 1
ATOM 5161 O O . PHE B 1 326 ? -8.367 15.752 -16.623 1 43.51 326 PHE B O 1
ATOM 5168 N N . ALA B 1 327 ? -9.744 17.183 -17.633 1 40.59 327 ALA B N 1
ATOM 5169 C CA . ALA B 1 327 ? -10.751 17.146 -16.576 1 40.59 327 ALA B CA 1
ATOM 5170 C C . ALA B 1 327 ? -11.387 15.762 -16.472 1 40.59 327 ALA B C 1
ATOM 5172 O O . ALA B 1 327 ? -11.869 15.372 -15.406 1 40.59 327 ALA B O 1
ATOM 5173 N N . GLN B 1 328 ? -11.518 15.077 -17.483 1 35.28 328 GLN B N 1
ATOM 5174 C CA . GLN B 1 328 ? -12.221 13.798 -17.484 1 35.28 328 GLN B CA 1
ATOM 5175 C C . GLN B 1 328 ? -11.328 12.679 -16.956 1 35.28 328 GLN B C 1
ATOM 5177 O O . GLN B 1 328 ? -11.811 11.592 -16.634 1 35.28 328 GLN B O 1
ATOM 5182 N N . LYS B 1 329 ? -10.086 12.914 -16.973 1 35.17 329 LYS B N 1
ATOM 5183 C CA . LYS B 1 329 ? -9.245 11.855 -16.423 1 35.17 329 LYS B CA 1
ATOM 5184 C C . LYS B 1 329 ? -9.143 11.967 -14.904 1 35.17 329 LYS B C 1
ATOM 5186 O O . LYS B 1 329 ? -8.923 13.056 -14.37 1 35.17 329 LYS B O 1
#

InterPro domains:
  IPR011990 Tetratricopeptide-like helical domain superfamily [G3DSA:1.25.40.10] (1-145)
  IPR011990 Tetratricopeptide-like helical domain superfamily [G3DSA:1.25.40.10] (233-329)
  IPR011990 Tetratricopeptide-like helical domain superfamily [SSF48452] (40-173)
  IPR011990 Tetratricopeptide-like helical domain superfamily [SSF48452] (138-264)

Solvent-accessible surface area (backbone atoms only — not comparable to full-atom values): 34307 Å² total; per-residue (Å²): 124,57,74,65,53,53,47,47,49,34,51,74,48,62,36,30,70,20,24,35,55,48,37,53,51,48,50,37,29,32,72,68,32,70,79,73,46,52,71,71,50,49,30,46,46,30,44,52,27,18,50,17,30,42,76,70,66,36,30,65,61,15,36,55,34,39,52,53,24,50,54,50,46,50,54,53,54,52,55,49,65,69,45,80,62,76,68,69,69,83,76,64,74,80,82,54,79,54,68,67,58,49,45,50,48,40,22,50,27,27,48,76,68,66,36,54,67,61,20,50,52,44,56,64,69,48,55,74,92,75,56,49,53,44,53,28,45,52,49,17,54,51,25,50,73,74,66,40,53,68,65,16,47,54,23,31,52,56,25,26,72,76,36,42,71,38,51,54,42,52,53,51,34,28,71,71,68,47,52,54,69,62,51,38,54,45,22,68,68,62,48,92,70,54,82,93,43,63,66,52,59,46,53,49,47,21,51,35,26,47,57,70,66,38,25,66,60,16,30,54,37,33,47,44,40,37,75,70,43,52,39,45,87,30,55,69,55,41,45,53,29,18,50,27,26,42,75,62,64,38,54,67,61,15,43,55,38,43,50,49,36,42,72,76,35,70,78,64,56,81,63,42,40,57,40,28,49,49,27,49,74,68,65,36,59,68,61,28,48,52,48,20,52,50,35,46,70,66,41,82,86,52,65,37,27,53,48,19,43,38,52,50,31,62,71,34,83,87,46,51,73,60,39,59,61,58,72,77,99,123,56,73,66,52,54,46,48,48,32,51,74,49,63,35,30,71,20,24,36,55,49,36,53,49,49,51,36,28,34,72,68,33,69,82,73,46,52,72,73,50,49,31,46,46,30,44,52,27,18,50,17,29,42,76,70,66,36,32,66,61,15,35,55,34,39,52,52,23,52,53,50,47,51,54,52,54,53,54,49,65,68,42,80,61,76,64,68,70,84,73,70,76,78,79,54,80,53,67,68,58,48,44,51,48,39,22,51,28,27,48,77,69,67,35,53,68,61,20,50,52,43,57,64,68,47,56,76,90,74,56,48,52,42,54,27,46,53,48,16,52,52,26,48,72,74,67,40,54,68,67,15,47,54,24,30,51,56,24,25,74,77,36,43,72,39,51,54,42,52,52,50,36,29,70,72,68,48,53,54,69,62,51,38,55,45,22,68,68,61,48,92,71,54,83,94,44,62,67,52,59,47,54,50,50,21,51,34,27,45,55,70,67,36,25,66,61,15,30,55,37,33,48,45,41,39,74,70,43,51,38,44,86,30,56,69,55,41,44,53,29,18,51,27,26,42,74,63,65,38,54,68,60,15,42,54,39,42,51,50,36,43,71,76,35,70,77,64,55,80,62,43,39,58,40,28,48,49,28,50,74,68,64,36,59,71,61,30,48,50,50,20,52,50,37,46,70,65,42,81,87,53,66,37,28,54,47,19,43,37,52,49,30,62,70,34,84,89,45,51,73,61,37,58,59,58,72,74,100

Nearest PDB structures (foldseek):
  9gaw-assembly1_Z  TM=9.569E-01  e=3.290E-19  Homo sapiens
  6q6g-assembly1_Z  TM=9.533E-01  e=2.677E-19  Homo sapiens
  5l9t-assembly1_Y  TM=9.695E-01  e=1.392E-18  Homo sapiens
  5l9u-assembly1_X  TM=9.537E-01  e=4.597E-18  Homo sapiens
  8pkp-assembly1_Y  TM=9.693E-01  e=6.942E-18  Homo sapiens

Foldseek 3Di:
DALLVVLVVCLVVVVLVVNLVSLVVVLVVCVVPVPRDDLLSNLQSLQSNLVSCVVVVVLVVSLVSLVVSVVSVVVVVVVVVPVPDDPPPCPVPPVGDDNLVSLQSNLVSCVVVVVLVVSLVSLVVDDPVPDDLVSLCSNLVSCVVVPNLPSNLVSLLVNLQVVLPPVVSLLSNLLSPHALVVNCCSHVVVDPDCPVPPLVNLVSVLSNCVSVLVLVVSLVSLVCSQPPHPCHLPLVSLLSNLVSCVSVVNLVVSLVSVVSSCVSPVLDQRCLLVNLVSCLVVPVQVVLVVNLVSNVVNDPPDCRSLSSVLSNQCPVVPRVPCNVVSVVD/DALLVVLVVCLVVVVLVVNQVSLVVVLVVCVVPVPNDDLLSNLQSLQSNLVSCVVVVVLVVSLVSLVVSVVSVVVVVVVLVPPPDPNPPPPPPPVGDGNLVSLQSNLVSCVVVVVLVVSLVSLVVDDPVRDDLVSLCSNLVSCVVVPNLPSNLVSLLVNLQVVLPPVVSLLSNLLSPHALVVNCCSHVVVDPDCPVPPLVNLVSVLSNCVSVLVLVVSLVSLVCSQPPHPCHLPLVSLLSNLVSCVSVVNLVVSLVSVVSSCVSPVLDQRCLLVNLVSCLVVPVQVVLVVNLVSNVVNDPPDCRSLSSVLSNQCPVVPRVPVNVVSVVD

Secondary structure (DSSP, 8-state):
--HHHHHHHHHHTT-HHHHHHHHHHHHHHHHH-TTSS-HHHHHHHHHHHHHHHHHTT-HHHHHHHHHHHHHHHHHHHHHHHHSSS----S---SSSPPHHHHHHHHHHHHHHTT-HHHHHHHHHTS-GGG--HHHHHHHHHHHHHTT-HHHHHHHHHHHHHH-TT-HHHHHHHHHTT--HHHHHHHTGGG-S--GGGHHHHHHHHHHHHHHTT-HHHHHHHHHHHHHHSTTTT-HHHHHHHHHHHHHTT-HHHHHHHHHHHHHH-TT--TTHHHHHHHHHHTT-HHHHHHHHHHHHHH-SSSHHHHHHHHHHHHT-STTHHHHHHHHT-/--HHHHHHHHHHTT-HHHHHHHHHHHHHHHHH-TTSS-HHHHHHHHHHHHHHHHHTT-HHHHHHHHHHHHHHHHHHHHHHHHSSS--------SSSPPHHHHHHHHHHHHHHTT-HHHHHHHHHTS-GGG--HHHHHHHHHHHHHTT-HHHHHHHHHHHHHH-TT-HHHHHHHHHTT--HHHHHHHTGGG-S--GGGHHHHHHHHHHHHHHTT-HHHHHHHHHHHHHHSTTTT-HHHHHHHHHHHHHTT-HHHHHHHHHHHHHH-TT--TTHHHHHHHHHHTT-HHHHHHHHHHHHHH-SSSHHHHHHHHHHHHT-GGGHHHHHHHHH-